Protein AF-0000000068241127 (afdb_homodimer)

Organism: Vibrio cholerae serotype O1 (strain ATCC 39315 / El Tor Inaba N16961) (NCBI:txid243277)

Secondary structure (DSSP, 8-state):
-----TTTSSPP-SEEEEEEEEE-S-HHHHHHHHHTHHHHHHHHHHHSTT---EEEEEE-HHHHTTBSSPPPTT--PPPPB--GGG-B-----SEEEEEEES-HHHHHHHHHHHHGGGGGGEEEEEEEEEE--TTTB-TTSSB--TT---THHHHHHHS--SSTTTT-EEEEEEEEEE-HHHHHTS-HHHHHHHHTB-TTT-PBPTT--TTSHHHHH--EETTEE---EE--EEEE-SSS-EEEEEEEEES-HHHHHHHHHHHTTTTTSPPPGGGGTEEE---EEEEE--HHHHHH--B---/--PPPTTTSSPP-SEEEEEEEEE-S-HHHHHHHHHHHHHHHHHHHHHSTT---EEEEEE-HHHHTTBSSPPPTT--PPPPB--GGG-B-----SEEEEEEES-HHHHHHHHHHHHGGGGGGEEEEEEEEEE--TTTB-TTSSB--TT---THHHHHHHS--SSTTTT-EEEEEEEEEE-HHHHHTS-HHHHHHHHTB-TTT-PBPTT--TTSHHHHH--EETTEE---EE--EEEE-SSS-EEEEEEEEES-HHHHHHHHHHHTTTTTSPPPGGGGTEEE---EEEEE--HHHHHH--B---

Nearest PDB structures (foldseek):
  5de0-assembly2_D  TM=9.971E-01  e=1.016E-63  Vibrio cholerae
  5gt2-assembly2_D  TM=9.492E-01  e=1.494E-40  Escherichia coli K-12
  5vj0-assembly2_C  TM=9.521E-01  e=3.571E-40  [Enterobacter] lignolyticus
  6fkt-assembly1_B  TM=9.448E-01  e=4.874E-40  Klebsiella pneumoniae
  8u4z-assembly1_A  TM=9.336E-01  e=1.499E-34  Klebsiella pneumoniae

Solvent-accessible surface area (backbone atoms only — not comparable to full-atom values): 31032 Å² total; per-residue (Å²): 131,63,49,50,35,61,40,70,68,56,76,72,46,51,19,33,35,42,34,34,28,28,76,75,42,64,64,68,60,45,50,53,41,60,60,44,40,63,60,52,42,52,53,49,37,73,76,36,77,82,27,66,56,31,43,36,62,25,32,12,44,76,48,38,68,44,32,67,55,80,67,65,89,72,64,45,75,43,66,67,38,56,56,84,77,50,28,29,43,50,52,89,54,26,35,40,40,39,32,30,10,67,40,63,42,57,49,53,50,46,50,44,68,50,38,59,90,40,52,90,28,43,42,79,75,42,78,46,60,25,32,50,29,84,90,45,26,37,90,87,57,34,58,55,70,84,79,44,56,56,76,76,49,28,52,67,37,21,27,23,82,62,74,98,53,28,20,10,26,28,34,43,41,33,37,30,41,48,39,56,75,69,51,66,70,46,52,70,69,56,50,24,44,30,42,19,27,41,50,94,80,54,45,68,45,93,79,50,38,67,43,4,37,42,46,27,47,68,44,63,58,94,84,37,68,62,66,49,37,68,64,53,29,26,35,67,44,81,91,53,68,28,31,39,40,42,33,34,30,12,42,49,49,62,50,56,52,54,30,48,34,30,32,46,12,70,75,78,68,53,43,24,49,50,40,79,34,32,32,41,76,30,21,38,34,31,41,26,50,10,50,64,53,50,69,65,63,47,67,52,88,126,131,62,50,50,35,62,40,69,68,56,78,71,44,52,17,34,34,42,35,33,29,28,76,76,42,64,63,66,62,46,51,54,40,59,60,43,40,64,60,52,42,53,55,48,37,72,76,36,78,82,27,66,54,30,43,34,62,25,31,14,46,77,47,37,68,45,33,67,56,80,68,67,87,73,65,46,74,42,66,68,38,55,54,83,77,50,30,28,43,50,49,90,54,26,35,40,40,38,32,30,11,68,40,64,41,56,49,54,51,48,53,42,68,51,38,59,90,41,52,88,30,43,42,80,76,41,78,46,60,25,32,51,28,86,91,46,27,38,90,87,57,33,60,53,70,84,79,42,58,55,76,75,49,29,52,68,37,19,28,22,83,62,73,96,54,29,21,9,26,28,34,43,41,33,36,30,40,49,38,57,75,68,52,66,69,47,51,70,70,56,49,26,45,30,43,18,26,41,50,92,79,54,46,67,44,92,77,50,39,66,43,4,38,43,46,25,47,68,43,64,59,92,86,38,69,62,64,49,38,67,64,53,30,26,34,68,44,81,92,53,69,27,30,39,41,42,34,36,30,12,43,48,47,61,50,56,52,54,30,49,34,29,31,46,12,71,77,77,68,52,44,25,50,48,39,79,36,33,32,40,76,32,22,39,34,32,42,25,49,12,48,66,53,50,71,65,64,46,66,52,86,125

Foldseek 3Di:
DFAAFQCQQDAFAQKKKKWFKDFADDLVVLLVLVLCLSVVQVVVCVVPPQFSKTKFKWFAPVQCVQWPDDDDPQGDFWDWFADDLATADGDPTTMMMMMGTNDHVVNVVSVCVSCVVVVVRMDTPDMFMFGQDDPCDWPLQAHPCPPADDDPVSCVFFFQCDDPQGNKWKKKKWDKFFQNVVSVVDDQVVNCQLAQAHRPPGHGDPDRDCQHLCNQQQDDDPNHTRHWHWNKGWGDDPVDTTGIITMTIGNHCVSVVRSVCSQRCVVPNRHRSSSVGMYTPYITMTMTGGSVVSNVIDGDDD/DFAAFQCQQDAFAQKKKKWFKDFADDLVVLLVLVLCLSVVQVVVCVVPPQFSKTKFKWFAPVQCVQWPDDDDPQGDFWDWFADDLATADGDPTTMMMMMGTNDHVVNVVSVCVSCVVVVVRMDTPDMFMFGQDDPCDWPLQAHPCPPADDDPVSCVFFAQCDDPQGNKWKKKKWDKFFQNVVSVVDDQVVNCQLAQAHRPPGHGDPDRDCLHLCNQQQDDDPNHTRHWHWNKGWGDDPVDTTGIITMTIGNHCVSVVRSVCSQRCVVPNRHRSSSVGMYTPYITMTMTGGSVVSNVIDGDDD

pLDDT: mean 96.72, std 4.75, range [52.72, 98.94]

Radius of gyration: 26.07 Å; Cα contacts (8 Å, |Δi|>4): 1334; chains: 2; bounding box: 60×73×55 Å

Structure (mmCIF, N/CA/C/O backbone):
data_AF-0000000068241127-model_v1
#
loop_
_entity.id
_entity.type
_entity.pdbx_description
1 polymer 'TyrA protein'
#
loop_
_atom_site.group_PDB
_atom_site.id
_atom_site.type_symbol
_atom_site.label_atom_id
_atom_site.label_alt_id
_atom_site.label_comp_id
_atom_site.label_asym_id
_atom_site.label_entity_id
_atom_site.label_seq_id
_atom_site.pdbx_PDB_ins_code
_atom_site.Cartn_x
_atom_site.Cartn_y
_atom_site.Cartn_z
_atom_site.occupancy
_atom_site.B_iso_or_equiv
_atom_site.auth_seq_id
_atom_site.auth_comp_id
_atom_site.auth_asym_id
_atom_site.auth_atom_id
_atom_site.pdbx_PDB_model_num
ATOM 1 N N . MET A 1 1 ? 8.336 37.062 -3.053 1 52.78 1 MET A N 1
ATOM 2 C CA . MET A 1 1 ? 7.273 36.281 -2.43 1 52.78 1 MET A CA 1
ATOM 3 C C . MET A 1 1 ? 7.773 34.906 -2.043 1 52.78 1 MET A C 1
ATOM 5 O O . MET A 1 1 ? 8.469 34.25 -2.824 1 52.78 1 MET A O 1
ATOM 9 N N . PHE A 1 2 ? 7.84 34.5 -0.696 1 72 2 PHE A N 1
ATOM 10 C CA . PHE A 1 2 ? 8.422 33.281 -0.17 1 72 2 PHE A CA 1
ATOM 11 C C . PHE A 1 2 ? 7.695 32.062 -0.729 1 72 2 PHE A C 1
ATOM 13 O O . PHE A 1 2 ? 6.465 32 -0.722 1 72 2 PHE A O 1
ATOM 20 N N . LYS A 1 3 ? 8.461 31.281 -1.439 1 89.06 3 LYS A N 1
ATOM 21 C CA . LYS A 1 3 ? 7.902 30.109 -2.115 1 89.06 3 LYS A CA 1
ATOM 22 C C . LYS A 1 3 ? 7.668 28.969 -1.131 1 89.06 3 LYS A C 1
ATOM 24 O O . LYS A 1 3 ? 8.586 28.562 -0.422 1 89.06 3 LYS A O 1
ATOM 29 N N . SER A 1 4 ? 6.465 28.641 -0.973 1 97.38 4 SER A N 1
ATOM 30 C CA . SER A 1 4 ? 6.113 27.5 -0.143 1 97.38 4 SER A CA 1
ATOM 31 C C . SER A 1 4 ? 6.699 26.203 -0.705 1 97.38 4 SER A C 1
ATOM 33 O O . SER A 1 4 ? 7.109 26.156 -1.866 1 97.38 4 SER A O 1
ATOM 35 N N . GLN A 1 5 ? 6.859 25.234 0.159 1 98.44 5 GLN A N 1
ATOM 36 C CA . GLN A 1 5 ? 7.266 23.906 -0.309 1 98.44 5 GLN A CA 1
ATOM 37 C C . GLN A 1 5 ? 6.23 23.312 -1.259 1 98.44 5 GLN A C 1
ATOM 39 O O . GLN A 1 5 ? 5.043 23.625 -1.161 1 98.44 5 GLN A O 1
ATOM 44 N N . THR A 1 6 ? 6.641 22.422 -2.084 1 98.31 6 THR A N 1
ATOM 45 C CA . THR A 1 6 ? 5.918 22.078 -3.303 1 98.31 6 THR A CA 1
ATOM 46 C C . THR A 1 6 ? 4.695 21.219 -2.986 1 98.31 6 THR A C 1
ATOM 48 O O . THR A 1 6 ? 3.785 21.094 -3.809 1 98.31 6 THR A O 1
ATOM 51 N N . ALA A 1 7 ? 4.602 20.625 -1.858 1 98.56 7 ALA A N 1
ATOM 52 C CA . ALA A 1 7 ? 3.498 19.719 -1.563 1 98.56 7 ALA A CA 1
ATOM 53 C C . ALA A 1 7 ? 2.309 20.469 -0.974 1 98.56 7 ALA A C 1
ATOM 55 O O . ALA A 1 7 ? 1.213 19.906 -0.857 1 98.56 7 ALA A O 1
ATOM 56 N N . ILE A 1 8 ? 2.451 21.703 -0.648 1 98.38 8 ILE A N 1
ATOM 57 C CA . ILE A 1 8 ? 1.49 22.406 0.204 1 98.38 8 ILE A CA 1
ATOM 58 C C . ILE A 1 8 ? 0.326 22.906 -0.641 1 98.38 8 ILE A C 1
ATOM 60 O O . ILE A 1 8 ? -0.838 22.656 -0.326 1 98.38 8 ILE A O 1
ATOM 64 N N . LEU A 1 9 ? 0.534 23.484 -1.745 1 97.31 9 LEU A N 1
ATOM 65 C CA . LEU A 1 9 ? -0.509 24.266 -2.406 1 97.31 9 LEU A CA 1
ATOM 66 C C . LEU A 1 9 ? -1.212 23.438 -3.475 1 97.31 9 LEU A C 1
ATOM 68 O O . LEU A 1 9 ? -2.432 23.516 -3.631 1 97.31 9 LEU A O 1
ATOM 72 N N . PRO A 1 10 ? -0.478 22.594 -4.199 1 95.5 10 PRO A N 1
ATOM 73 C CA . PRO A 1 10 ? -1.184 21.875 -5.254 1 95.5 10 PRO A CA 1
ATOM 74 C C . PRO A 1 10 ? -2.285 20.969 -4.711 1 95.5 10 PRO A C 1
ATOM 76 O O . PRO A 1 10 ? -2.227 20.547 -3.553 1 95.5 10 PRO A O 1
ATOM 79 N N . GLU A 1 11 ? -3.209 20.734 -5.602 1 92.88 11 GLU A N 1
ATOM 80 C CA . GLU A 1 11 ? -4.191 19.719 -5.258 1 92.88 11 GLU A CA 1
ATOM 81 C C . GLU A 1 11 ? -3.525 18.359 -5.055 1 92.88 11 GLU A C 1
ATOM 83 O O . GLU A 1 11 ? -2.535 18.047 -5.719 1 92.88 11 GLU A O 1
ATOM 88 N N . ALA A 1 12 ? -4.109 17.641 -4.152 1 89.12 12 ALA A N 1
ATOM 89 C CA . ALA A 1 12 ? -3.539 16.328 -3.834 1 89.12 12 ALA A CA 1
ATOM 90 C C . ALA A 1 12 ? -3.557 15.414 -5.055 1 89.12 12 ALA A C 1
ATOM 92 O O . ALA A 1 12 ? -4.543 15.367 -5.793 1 89.12 12 ALA A O 1
ATOM 93 N N . GLY A 1 13 ? -2.449 14.75 -5.305 1 91.69 13 GLY A N 1
ATOM 94 C CA . GLY A 1 13 ? -2.436 13.68 -6.281 1 91.69 13 GLY A CA 1
ATOM 95 C C . GLY A 1 13 ? -3.156 12.43 -5.809 1 91.69 13 GLY A C 1
ATOM 96 O O . GLY A 1 13 ? -3.582 12.352 -4.652 1 91.69 13 GLY A O 1
ATOM 97 N N . PRO A 1 14 ? -3.262 11.461 -6.684 1 97.56 14 PRO A N 1
ATOM 98 C CA . PRO A 1 14 ? -3.967 10.227 -6.316 1 97.56 14 PRO A CA 1
ATOM 99 C C . PRO A 1 14 ? -3.184 9.367 -5.324 1 97.56 14 PRO A C 1
ATOM 101 O O . PRO A 1 14 ? -3.736 8.438 -4.734 1 97.56 14 PRO A O 1
ATOM 104 N N . PHE A 1 15 ? -1.901 9.695 -5.203 1 98.69 15 PHE A N 1
ATOM 105 C CA . PHE A 1 15 ? -1.073 8.945 -4.273 1 98.69 15 PHE A CA 1
ATOM 106 C C . PHE A 1 15 ? -0.273 9.883 -3.375 1 98.69 15 PHE A C 1
ATOM 108 O O . PHE A 1 15 ? 0.166 10.945 -3.816 1 98.69 15 PHE A O 1
ATOM 115 N N . ALA A 1 16 ? -0.082 9.438 -2.148 1 98.81 16 ALA A N 1
ATOM 116 C CA . ALA A 1 16 ? 0.734 10.211 -1.21 1 98.81 16 ALA A CA 1
ATOM 117 C C . ALA A 1 16 ? 1.488 9.289 -0.257 1 98.81 16 ALA A C 1
ATOM 119 O O . ALA A 1 16 ? 1.113 8.125 -0.081 1 98.81 16 ALA A O 1
ATOM 120 N N . LEU A 1 17 ? 2.545 9.742 0.234 1 98.88 17 LEU A N 1
ATOM 121 C CA . LEU A 1 17 ? 3.307 9.117 1.309 1 98.88 17 LEU A CA 1
ATOM 122 C C . LEU A 1 17 ? 3.547 10.102 2.449 1 98.88 17 LEU A C 1
ATOM 124 O O . LEU A 1 17 ? 4.012 11.219 2.223 1 98.88 17 LEU A O 1
ATOM 128 N N . TYR A 1 18 ? 3.137 9.727 3.623 1 98.88 18 TYR A N 1
ATOM 129 C CA . TYR A 1 18 ? 3.361 10.453 4.863 1 98.88 18 TYR A CA 1
ATOM 130 C C . TYR A 1 18 ? 4.336 9.711 5.77 1 98.88 18 TYR A C 1
ATOM 132 O O . TYR A 1 18 ? 4.059 8.586 6.195 1 98.88 18 TYR A O 1
ATOM 140 N N . THR A 1 19 ? 5.441 10.336 6.082 1 98.88 19 THR A N 1
ATOM 141 C CA . THR A 1 19 ? 6.461 9.672 6.883 1 98.88 19 THR A CA 1
ATOM 142 C C . THR A 1 19 ? 6.789 10.492 8.133 1 98.88 19 THR A C 1
ATOM 144 O O . THR A 1 19 ? 7.098 11.68 8.039 1 98.88 19 THR A O 1
ATOM 147 N N . LEU A 1 20 ? 6.621 9.875 9.273 1 98.94 20 LEU A N 1
ATOM 148 C CA . LEU A 1 20 ? 7.008 10.461 10.555 1 98.94 20 LEU A CA 1
ATOM 149 C C . LEU A 1 20 ? 8.344 9.891 11.023 1 98.94 20 LEU A C 1
ATOM 151 O O . LEU A 1 20 ? 8.477 8.672 11.18 1 98.94 20 LEU A O 1
ATOM 155 N N . LEU A 1 21 ? 9.312 10.789 11.305 1 98.81 21 LEU A N 1
ATOM 156 C CA . LEU A 1 21 ? 10.656 10.367 11.688 1 98.81 21 LEU A CA 1
ATOM 157 C C . LEU A 1 21 ? 11.008 10.875 13.078 1 98.81 21 LEU A C 1
ATOM 159 O O . LEU A 1 21 ? 10.68 12.008 13.438 1 98.81 21 LEU A O 1
ATOM 163 N N . LYS A 1 22 ? 11.633 10.062 13.844 1 98.81 22 LYS A N 1
ATOM 164 C CA . LYS A 1 22 ? 12.352 10.461 15.047 1 98.81 22 LYS A CA 1
ATOM 165 C C . LYS A 1 22 ? 13.859 10.43 14.828 1 98.81 22 LYS A C 1
ATOM 167 O O . LYS A 1 22 ? 14.406 9.422 14.383 1 98.81 22 LYS A O 1
ATOM 172 N N . VAL A 1 23 ? 14.539 11.5 15.062 1 98.69 23 VAL A N 1
ATOM 173 C CA . VAL A 1 23 ? 15.984 11.578 14.906 1 98.69 23 VAL A CA 1
ATOM 174 C C . VAL A 1 23 ? 16.672 11.062 16.172 1 98.69 23 VAL A C 1
ATOM 176 O O . VAL A 1 23 ? 16.453 11.602 17.266 1 98.69 23 VAL A O 1
ATOM 179 N N . ARG A 1 24 ? 17.516 10.102 16.016 1 98.31 24 ARG A N 1
ATOM 180 C CA . ARG A 1 24 ? 18.125 9.469 17.188 1 98.31 24 ARG A CA 1
ATOM 181 C C . ARG A 1 24 ? 19.547 9.953 17.406 1 98.31 24 ARG A C 1
ATOM 183 O O . ARG A 1 24 ? 20.031 10 18.531 1 98.31 24 ARG A O 1
ATOM 190 N N . GLN A 1 25 ? 20.156 10.234 16.359 1 97.88 25 GLN A N 1
ATOM 191 C CA . GLN A 1 25 ? 21.531 10.695 16.422 1 97.88 25 GLN A CA 1
ATOM 192 C C . GLN A 1 25 ? 21.922 11.438 15.148 1 97.88 25 GLN A C 1
ATOM 194 O O . GLN A 1 25 ? 21.172 11.445 14.172 1 97.88 25 GLN A O 1
ATOM 199 N N . ASN A 1 26 ? 23.078 12.164 15.234 1 97.62 26 ASN A N 1
ATOM 200 C CA . ASN A 1 26 ? 23.656 12.852 14.086 1 97.62 26 ASN A CA 1
ATOM 201 C C . ASN A 1 26 ? 22.656 13.805 13.438 1 97.62 26 ASN A C 1
ATOM 203 O O . ASN A 1 26 ? 22.406 13.727 12.234 1 97.62 26 ASN A O 1
ATOM 207 N N . HIS A 1 27 ? 22.141 14.719 14.227 1 97.75 27 HIS A N 1
ATOM 208 C CA . HIS A 1 27 ? 21.094 15.656 13.812 1 97.75 27 HIS A CA 1
ATOM 209 C C . HIS A 1 27 ? 21.531 16.453 12.586 1 97.75 27 HIS A C 1
ATOM 211 O O . HIS A 1 27 ? 20.719 16.719 11.695 1 97.75 27 HIS A O 1
ATOM 217 N N . ALA A 1 28 ? 22.781 16.781 12.523 1 97.19 28 ALA A N 1
ATOM 218 C CA . ALA A 1 28 ? 23.281 17.578 11.406 1 97.19 28 ALA A CA 1
ATOM 219 C C . ALA A 1 28 ? 23.203 16.797 10.102 1 97.19 28 ALA A C 1
ATOM 221 O O . ALA A 1 28 ? 22.828 17.328 9.062 1 97.19 28 ALA A O 1
ATOM 222 N N . HIS A 1 29 ? 23.609 15.539 10.195 1 97.88 29 HIS A N 1
ATOM 223 C CA . HIS A 1 29 ? 23.578 14.672 9.023 1 97.88 29 HIS A CA 1
ATOM 224 C C . HIS A 1 29 ? 22.141 14.461 8.539 1 97.88 29 HIS A C 1
ATOM 226 O O . HIS A 1 29 ? 21.891 14.5 7.336 1 97.88 29 HIS A O 1
ATOM 232 N N . VAL A 1 30 ? 21.266 14.289 9.453 1 98.56 30 VAL A N 1
ATOM 233 C CA . VAL A 1 30 ? 19.859 14.109 9.133 1 98.56 30 VAL A CA 1
ATOM 234 C C . VAL A 1 30 ? 19.312 15.367 8.469 1 98.56 30 VAL A C 1
ATOM 236 O O . VAL A 1 30 ? 18.641 15.297 7.438 1 98.56 30 VAL A O 1
ATOM 239 N N . LEU A 1 31 ? 19.594 16.516 9.031 1 98.5 31 LEU A N 1
ATOM 240 C CA . LEU A 1 31 ? 19.109 17.781 8.469 1 98.5 31 LEU A CA 1
ATOM 241 C C . LEU A 1 31 ? 19.609 17.969 7.047 1 98.5 31 LEU A C 1
ATOM 243 O O . LEU A 1 31 ? 18.875 18.438 6.18 1 98.5 31 LEU A O 1
ATOM 247 N N . GLN A 1 32 ? 20.875 17.641 6.809 1 98.25 32 GLN A N 1
ATOM 248 C CA . GLN A 1 32 ? 21.438 17.766 5.469 1 98.25 32 GLN A CA 1
ATOM 249 C C . GLN A 1 32 ? 20.672 16.891 4.473 1 98.25 32 GLN A C 1
ATOM 251 O O . GLN A 1 32 ? 20.375 17.328 3.354 1 98.25 32 GLN A O 1
ATOM 256 N N . ALA A 1 33 ? 20.359 15.695 4.84 1 98.69 33 ALA A N 1
ATOM 257 C CA . ALA A 1 33 ? 19.594 14.789 3.977 1 98.69 33 ALA A CA 1
ATOM 258 C C . ALA A 1 33 ? 18.203 15.344 3.701 1 98.69 33 ALA A C 1
ATOM 260 O O . ALA A 1 33 ? 17.703 15.258 2.576 1 98.69 33 ALA A O 1
ATOM 261 N N . LEU A 1 34 ? 17.578 15.867 4.711 1 98.75 34 LEU A N 1
ATOM 262 C CA . LEU A 1 34 ? 16.234 16.422 4.57 1 98.75 34 LEU A CA 1
ATOM 263 C C . LEU A 1 34 ? 16.234 17.625 3.639 1 98.75 34 LEU A C 1
ATOM 265 O O . LEU A 1 34 ? 15.336 17.781 2.811 1 98.75 34 LEU A O 1
ATOM 269 N N . LYS A 1 35 ? 17.25 18.469 3.752 1 98.62 35 LYS A N 1
ATOM 270 C CA . LYS A 1 35 ? 17.391 19.641 2.908 1 98.62 35 LYS A CA 1
ATOM 271 C C . LYS A 1 35 ? 17.609 19.266 1.451 1 98.62 35 LYS A C 1
ATOM 273 O O . LYS A 1 35 ? 17.359 20.047 0.544 1 98.62 35 LYS A O 1
ATOM 278 N N . ALA A 1 36 ? 18.062 18.062 1.221 1 98.69 36 ALA A N 1
ATOM 279 C CA . ALA A 1 36 ? 18.391 17.609 -0.128 1 98.69 36 ALA A CA 1
ATOM 280 C C . ALA A 1 36 ? 17.172 17.047 -0.836 1 98.69 36 ALA A C 1
ATOM 282 O O . ALA A 1 36 ? 17.188 16.844 -2.053 1 98.69 36 ALA A O 1
ATOM 283 N N . LEU A 1 37 ? 16.078 16.828 -0.12 1 98.75 37 LEU A N 1
ATOM 284 C CA . LEU A 1 37 ? 14.922 16.125 -0.659 1 98.75 37 LEU A CA 1
ATOM 285 C C . LEU A 1 37 ? 14.289 16.938 -1.791 1 98.75 37 LEU A C 1
ATOM 287 O O . LEU A 1 37 ? 13.906 16.375 -2.82 1 98.75 37 LEU A O 1
ATOM 291 N N . PRO A 1 38 ? 14.141 18.281 -1.657 1 98.69 38 PRO A N 1
ATOM 292 C CA . PRO A 1 38 ? 13.531 19.031 -2.758 1 98.69 38 PRO A CA 1
ATOM 293 C C . PRO A 1 38 ? 14.305 18.891 -4.066 1 98.69 38 PRO A C 1
ATOM 295 O O . PRO A 1 38 ? 13.695 18.734 -5.133 1 98.69 38 PRO A O 1
ATOM 298 N N . ALA A 1 39 ? 15.562 18.953 -3.99 1 98.56 39 ALA A N 1
ATOM 299 C CA . ALA A 1 39 ? 16.375 18.781 -5.191 1 98.56 39 ALA A CA 1
ATOM 300 C C . ALA A 1 39 ? 16.203 17.391 -5.773 1 98.56 39 ALA A C 1
ATOM 302 O O . ALA A 1 39 ? 16.172 17.219 -6.996 1 98.56 39 ALA A O 1
ATOM 303 N N . LEU A 1 40 ? 16.188 16.375 -4.906 1 98.62 40 LEU A N 1
ATOM 304 C CA . LEU A 1 40 ? 15.945 15 -5.355 1 98.62 40 LEU A CA 1
ATOM 305 C C . LEU A 1 40 ? 14.617 14.898 -6.098 1 98.62 40 LEU A C 1
ATOM 307 O O . LEU A 1 40 ? 14.547 14.273 -7.16 1 98.62 40 LEU A O 1
ATOM 311 N N . VAL A 1 41 ? 13.57 15.469 -5.586 1 98.75 41 VAL A N 1
ATOM 312 C CA . VAL A 1 41 ? 12.242 15.445 -6.176 1 98.75 41 VAL A CA 1
ATOM 313 C C . VAL A 1 41 ? 12.266 16.125 -7.543 1 98.75 41 VAL A C 1
ATOM 315 O O . VAL A 1 41 ? 11.68 15.625 -8.508 1 98.75 41 VAL A O 1
ATOM 318 N N . GLU A 1 42 ? 12.945 17.234 -7.605 1 98.31 42 GLU A N 1
ATOM 319 C CA . GLU A 1 42 ? 13.094 17.922 -8.883 1 98.31 42 GLU A CA 1
ATOM 320 C C . GLU A 1 42 ? 13.773 17.031 -9.914 1 98.31 42 GLU A C 1
ATOM 322 O O . GLU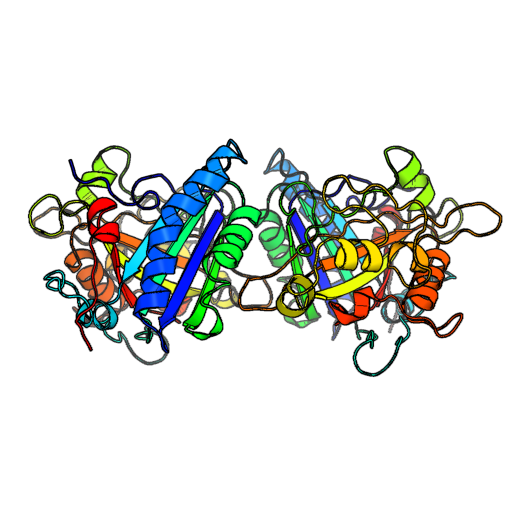 A 1 42 ? 13.344 16.969 -11.07 1 98.31 42 GLU A O 1
ATOM 327 N N . GLU A 1 43 ? 14.805 16.391 -9.508 1 98.5 43 GLU A N 1
ATOM 328 C CA . GLU A 1 43 ? 15.523 15.484 -10.391 1 98.5 43 GLU A CA 1
ATOM 329 C C . GLU A 1 43 ? 14.617 14.359 -10.883 1 98.5 43 GLU A C 1
ATOM 331 O O . GLU A 1 43 ? 14.609 14.031 -12.07 1 98.5 43 GLU A O 1
ATOM 336 N N . ILE A 1 44 ? 13.859 13.789 -10.008 1 98.5 44 ILE A N 1
ATOM 337 C CA . ILE A 1 44 ? 12.953 12.703 -10.352 1 98.5 44 ILE A CA 1
ATOM 338 C C . ILE A 1 44 ? 11.906 13.195 -11.344 1 98.5 44 ILE A C 1
ATOM 340 O O . ILE A 1 44 ? 11.617 12.531 -12.336 1 98.5 44 ILE A O 1
ATOM 344 N N . ASN A 1 45 ? 11.359 14.352 -11.086 1 98.5 45 ASN A N 1
ATOM 345 C CA . ASN A 1 45 ? 10.352 14.914 -11.984 1 98.5 45 ASN A CA 1
ATOM 346 C C . ASN A 1 45 ? 10.922 15.156 -13.375 1 98.5 45 ASN A C 1
ATOM 348 O O . ASN A 1 45 ? 10.211 15.039 -14.375 1 98.5 45 ASN A O 1
ATOM 352 N N . GLN A 1 46 ? 12.18 15.523 -13.461 1 98.25 46 GLN A N 1
ATOM 353 C CA . GLN A 1 46 ? 12.836 15.727 -14.742 1 98.25 46 GLN A CA 1
ATOM 354 C C . GLN A 1 46 ? 12.945 14.414 -15.523 1 98.25 46 GLN A C 1
ATOM 356 O O . GLN A 1 46 ? 12.82 14.406 -16.75 1 98.25 46 GLN A O 1
ATOM 361 N N . ASN A 1 47 ? 13.102 13.312 -14.852 1 97.06 47 ASN A N 1
ATOM 362 C CA . ASN A 1 47 ? 13.312 12.008 -15.477 1 97.06 47 ASN A CA 1
ATOM 363 C C . ASN A 1 47 ? 12 11.25 -15.641 1 97.06 47 ASN A C 1
ATOM 365 O O . ASN A 1 47 ? 11.945 10.25 -16.359 1 97.06 47 ASN A O 1
ATOM 369 N N . GLN A 1 48 ? 10.977 11.68 -14.977 1 97.31 48 GLN A N 1
ATOM 370 C CA . GLN A 1 48 ? 9.664 11.039 -15 1 97.31 48 GLN A CA 1
ATOM 371 C C . GLN A 1 48 ? 8.562 12.062 -15.273 1 97.31 48 GLN A C 1
ATOM 373 O O . GLN A 1 48 ? 7.727 12.328 -14.406 1 97.31 48 GLN A O 1
ATOM 378 N N . PRO A 1 49 ? 8.516 12.469 -16.5 1 94.62 49 PRO A N 1
ATOM 379 C CA . PRO A 1 49 ? 7.504 13.484 -16.812 1 94.62 49 PRO A CA 1
ATOM 380 C C . PRO A 1 49 ? 6.082 13.023 -16.5 1 94.62 49 PRO A C 1
ATOM 382 O O . PRO A 1 49 ? 5.738 11.867 -16.766 1 94.62 49 PRO A O 1
ATOM 385 N N . GLY A 1 50 ? 5.309 13.953 -15.883 1 96 50 GLY A N 1
ATOM 386 C CA . GLY A 1 50 ? 3.92 13.656 -15.562 1 96 50 GLY A CA 1
ATOM 387 C C . GLY A 1 50 ? 3.732 13.102 -14.172 1 96 50 GLY A C 1
ATOM 388 O O . GLY A 1 50 ? 2.604 12.969 -13.688 1 96 50 GLY A O 1
ATOM 389 N N . ALA A 1 51 ? 4.832 12.812 -13.5 1 96.88 51 ALA A N 1
ATOM 390 C CA . ALA A 1 51 ? 4.734 12.25 -12.156 1 96.88 51 ALA A CA 1
ATOM 391 C C . ALA A 1 51 ? 4.211 13.281 -11.164 1 96.88 51 ALA A C 1
ATOM 393 O O . ALA A 1 51 ? 3.572 12.922 -10.172 1 96.88 51 ALA A O 1
ATOM 394 N N . GLU A 1 52 ? 4.555 14.562 -11.43 1 98.31 52 GLU A N 1
ATOM 395 C CA . GLU A 1 52 ? 4.105 15.656 -10.578 1 98.31 52 GLU A CA 1
ATOM 396 C C . GLU A 1 52 ? 4.414 15.367 -9.109 1 98.31 52 GLU A C 1
ATOM 398 O O . GLU A 1 52 ? 3.545 15.523 -8.25 1 98.31 52 GLU A O 1
ATOM 403 N N . LEU A 1 53 ? 5.566 14.852 -8.875 1 98.69 53 LEU A N 1
ATOM 404 C CA . LEU A 1 53 ? 6.008 14.547 -7.52 1 98.69 53 LEU A CA 1
ATOM 405 C C . LEU A 1 53 ? 6.27 15.836 -6.738 1 98.69 53 LEU A C 1
ATOM 407 O O . LEU A 1 53 ? 6.883 16.766 -7.262 1 98.69 53 LEU A O 1
ATOM 411 N N . THR A 1 54 ? 5.754 15.914 -5.523 1 98.81 54 THR A N 1
ATOM 412 C CA . THR A 1 54 ? 5.934 17.062 -4.633 1 98.81 54 THR A CA 1
ATOM 413 C C . THR A 1 54 ? 6.434 16.594 -3.266 1 98.81 54 THR A C 1
ATOM 415 O O . THR A 1 54 ? 6.391 15.406 -2.949 1 98.81 54 THR A O 1
ATOM 418 N N . VAL A 1 55 ? 6.961 17.594 -2.463 1 98.81 55 VAL A N 1
ATOM 419 C CA . VAL A 1 55 ? 7.469 17.219 -1.146 1 98.81 55 VAL A CA 1
ATOM 420 C C . VAL A 1 55 ? 7.34 18.406 -0.193 1 98.81 55 VAL A C 1
ATOM 422 O O . VAL A 1 55 ? 7.441 19.562 -0.612 1 98.81 55 VAL A O 1
ATOM 425 N N . SER A 1 56 ? 7.062 18.141 0.989 1 98.88 56 SER A N 1
ATOM 426 C CA . SER A 1 56 ? 7.156 19.062 2.119 1 98.88 56 SER A CA 1
ATOM 427 C C . SER A 1 56 ? 7.82 18.391 3.318 1 98.88 56 SER A C 1
ATOM 429 O O . SER A 1 56 ? 7.535 17.234 3.627 1 98.88 56 SER A O 1
ATOM 431 N N . VAL A 1 57 ? 8.773 19.062 3.877 1 98.94 57 VAL A N 1
ATOM 432 C CA . VAL A 1 57 ? 9.438 18.656 5.109 1 98.94 57 VAL A CA 1
ATOM 433 C C . VAL A 1 57 ? 9.055 19.609 6.242 1 98.94 57 VAL A C 1
ATOM 435 O O . VAL A 1 57 ? 9.188 20.828 6.105 1 98.94 57 VAL A O 1
ATOM 438 N N . ALA A 1 58 ? 8.594 19.047 7.324 1 98.94 58 ALA A N 1
ATOM 439 C CA . ALA A 1 58 ? 8.141 19.859 8.453 1 98.94 58 ALA A CA 1
ATOM 440 C C . ALA A 1 58 ? 8.734 19.344 9.766 1 98.94 58 ALA A C 1
ATOM 442 O O . ALA A 1 58 ? 9.109 18.172 9.867 1 98.94 58 ALA A O 1
ATOM 443 N N . PHE A 1 59 ? 8.789 20.234 10.727 1 98.94 59 PHE A N 1
ATOM 444 C CA . PHE A 1 59 ? 9.492 19.906 11.969 1 98.94 59 PHE A CA 1
ATOM 445 C C . PHE A 1 59 ? 8.586 20.141 13.172 1 98.94 59 PHE A C 1
ATOM 447 O O . PHE A 1 59 ? 7.84 21.125 13.211 1 98.94 59 PHE A O 1
ATOM 454 N N . SER A 1 60 ? 8.711 19.234 14.141 1 98.81 60 SER A N 1
ATOM 455 C CA . SER A 1 60 ? 7.996 19.391 15.398 1 98.81 60 SER A CA 1
ATOM 456 C C . SER A 1 60 ? 8.617 20.5 16.25 1 98.81 60 SER A C 1
ATOM 458 O O . SER A 1 60 ? 9.719 20.969 15.953 1 98.81 60 SER A O 1
ATOM 460 N N . LYS A 1 61 ? 7.875 20.859 17.281 1 98.38 61 LYS A N 1
ATOM 461 C CA . LYS A 1 61 ? 8.43 21.828 18.219 1 98.38 61 LYS A CA 1
ATOM 462 C C . LYS A 1 61 ? 9.711 21.312 18.859 1 98.38 61 LYS A C 1
ATOM 464 O O . LYS A 1 61 ? 10.688 22.062 19 1 98.38 61 LYS A O 1
ATOM 469 N N . GLY A 1 62 ? 9.664 20.094 19.281 1 96.75 62 GLY A N 1
ATOM 470 C CA . GLY A 1 62 ? 10.844 19.484 19.875 1 96.75 62 GLY A CA 1
ATOM 471 C C . GLY A 1 62 ? 12.078 19.594 19 1 96.75 62 GLY A C 1
ATOM 472 O O . GLY A 1 62 ? 13.148 19.984 19.484 1 96.75 62 GLY A O 1
ATOM 473 N N . PHE A 1 63 ? 11.969 19.266 17.766 1 97.44 63 PHE A N 1
ATOM 474 C CA . PHE A 1 63 ? 13.117 19.312 16.875 1 97.44 63 PHE A CA 1
ATOM 475 C C . PHE A 1 63 ? 13.492 20.766 16.562 1 97.44 63 PHE A C 1
ATOM 477 O O . PHE A 1 63 ? 14.672 21.094 16.422 1 97.44 63 PHE A O 1
ATOM 484 N N . TRP A 1 64 ? 12.516 21.609 16.391 1 97.5 64 TRP A N 1
ATOM 485 C CA . TRP A 1 64 ? 12.758 23.016 16.094 1 97.5 64 TRP A CA 1
ATOM 486 C C . TRP A 1 64 ? 13.664 23.641 17.141 1 97.5 64 TRP A C 1
ATOM 488 O O . TRP A 1 64 ? 14.43 24.562 16.844 1 97.5 64 TRP A O 1
ATOM 498 N N . SER A 1 65 ? 13.602 23.188 18.359 1 95.38 65 SER A N 1
ATOM 499 C CA . SER A 1 65 ? 14.383 23.75 19.469 1 95.38 65 SER A CA 1
ATOM 500 C C . SER A 1 65 ? 15.875 23.578 19.234 1 95.38 65 SER A C 1
ATOM 502 O O . SER A 1 65 ? 16.688 24.25 19.875 1 95.38 65 SER A O 1
ATOM 504 N N . HIS A 1 66 ? 16.219 22.688 18.344 1 96.25 66 HIS A N 1
ATOM 505 C CA . HIS A 1 66 ? 17.625 22.484 18.016 1 96.25 66 HIS A CA 1
ATOM 506 C C . HIS A 1 66 ? 18.125 23.516 17.031 1 96.25 66 HIS A C 1
ATOM 508 O O . HIS A 1 66 ? 19.344 23.672 16.828 1 96.25 66 HIS A O 1
ATOM 514 N N . PHE A 1 67 ? 17.203 24.219 16.406 1 97.31 67 PHE A N 1
ATOM 515 C CA . PHE A 1 67 ? 17.609 25.188 15.398 1 97.31 67 PHE A CA 1
ATOM 516 C C . PHE A 1 67 ? 18.062 26.484 16.062 1 97.31 67 PHE A C 1
ATOM 518 O O . PHE A 1 67 ? 17.578 26.844 17.141 1 97.31 67 PHE A O 1
ATOM 525 N N . GLU A 1 68 ? 18.906 27.25 15.406 1 96.31 68 GLU A N 1
ATOM 526 C CA . GLU A 1 68 ? 19.297 28.594 15.828 1 96.31 68 GLU A CA 1
ATOM 527 C C . GLU A 1 68 ? 18.141 29.562 15.695 1 96.31 68 GLU A C 1
ATOM 529 O O . GLU A 1 68 ? 18.031 30.516 16.469 1 96.31 68 GLU A O 1
ATOM 534 N N . MET A 1 69 ? 17.359 29.266 14.789 1 94.56 69 MET A N 1
ATOM 535 C CA . MET A 1 69 ? 16.203 30.125 14.531 1 94.56 69 MET A CA 1
ATOM 536 C C . MET A 1 69 ? 15.156 29.953 15.625 1 94.56 69 MET A C 1
ATOM 538 O O . MET A 1 69 ? 14.93 28.844 16.109 1 94.56 69 MET A O 1
ATOM 542 N N . ALA A 1 70 ? 14.531 31.031 15.914 1 94.94 70 ALA A N 1
ATOM 543 C CA . ALA A 1 70 ? 13.453 30.969 16.891 1 94.94 70 ALA A CA 1
ATOM 544 C C . ALA A 1 70 ? 12.312 30.094 16.391 1 94.94 70 ALA A C 1
ATOM 546 O O . ALA A 1 70 ? 12.086 29.984 15.18 1 94.94 70 ALA A O 1
ATOM 547 N N . SER A 1 71 ? 11.609 29.5 17.281 1 96.12 71 SER A N 1
ATOM 548 C CA . SER A 1 71 ? 10.477 28.656 16.938 1 96.12 71 SER A CA 1
ATOM 549 C C . SER A 1 71 ? 9.297 29.484 16.438 1 96.12 71 SER A C 1
ATOM 551 O O . SER A 1 71 ? 9.07 30.594 16.906 1 96.12 71 SER A O 1
ATOM 553 N N . PRO A 1 72 ? 8.547 28.906 15.445 1 97.56 72 PRO A N 1
ATOM 554 C CA . PRO A 1 72 ? 7.297 29.578 15.086 1 97.56 72 PRO A CA 1
ATOM 555 C C . PRO A 1 72 ? 6.395 29.828 16.297 1 97.56 72 PRO A C 1
ATOM 557 O O . PRO A 1 72 ? 6.215 28.938 17.125 1 97.56 72 PRO A O 1
ATOM 560 N N . PRO A 1 73 ? 5.793 30.922 16.406 1 97.25 73 PRO A N 1
ATOM 561 C CA . PRO A 1 73 ? 5.184 31.359 17.656 1 97.25 73 PRO A CA 1
ATOM 562 C C . PRO A 1 73 ? 4.039 30.453 18.109 1 97.25 73 PRO A C 1
ATOM 564 O O . PRO A 1 73 ? 3.838 30.25 19.312 1 97.25 73 PRO A O 1
ATOM 567 N N . GLU A 1 74 ? 3.275 29.891 17.188 1 98.38 74 GLU A N 1
ATOM 568 C CA . GLU A 1 74 ? 2.107 29.109 17.594 1 98.38 74 GLU A CA 1
ATOM 569 C C . GLU A 1 74 ? 2.455 27.625 17.75 1 98.38 74 GLU A C 1
ATOM 571 O O . GLU A 1 74 ? 1.634 26.844 18.234 1 98.38 74 GLU A O 1
ATOM 576 N N . LEU A 1 75 ? 3.645 27.234 17.406 1 98.69 75 LEU A N 1
ATOM 577 C CA . LEU A 1 75 ? 3.98 25.812 17.359 1 98.69 75 LEU A CA 1
ATOM 578 C C . LEU A 1 75 ? 4.082 25.234 18.766 1 98.69 75 LEU A C 1
ATOM 580 O O . LEU A 1 75 ? 4.82 25.766 19.609 1 98.69 75 LEU A O 1
ATOM 584 N N . ILE A 1 76 ? 3.344 24.234 19.047 1 98.38 76 ILE A N 1
ATOM 585 C CA . ILE A 1 76 ? 3.379 23.5 20.312 1 98.38 76 ILE A CA 1
ATOM 586 C C . ILE A 1 76 ? 3.41 22 20.031 1 98.38 76 ILE A C 1
ATOM 588 O O . ILE A 1 76 ? 3.178 21.562 18.906 1 98.38 76 ILE A O 1
ATOM 592 N N . ASP A 1 77 ? 3.723 21.281 21.094 1 97.88 77 ASP A N 1
ATOM 593 C CA . ASP A 1 77 ? 3.527 19.844 21.016 1 97.88 77 ASP A CA 1
ATOM 594 C C . ASP A 1 77 ? 2.043 19.5 20.922 1 97.88 77 ASP A C 1
ATOM 596 O O . ASP A 1 77 ? 1.209 20.125 21.562 1 97.88 77 ASP A O 1
ATOM 600 N N . PHE A 1 78 ? 1.778 18.453 20.141 1 98.44 78 PHE A N 1
ATOM 601 C CA . PHE A 1 78 ? 0.399 17.984 20.062 1 98.44 78 PHE A CA 1
ATOM 602 C C . PHE A 1 78 ? -0.077 17.484 21.422 1 98.44 78 PHE A C 1
ATOM 604 O O . PHE A 1 78 ? 0.549 16.609 22.016 1 98.44 78 PHE A O 1
ATOM 611 N N . PRO A 1 79 ? -1.108 18.078 21.953 1 97.25 79 PRO A N 1
ATOM 612 C CA . PRO A 1 79 ? -1.62 17.562 23.219 1 97.25 79 PRO A CA 1
ATOM 613 C C . PRO A 1 79 ? -2.363 16.234 23.047 1 97.25 79 PRO A C 1
ATOM 615 O O . PRO A 1 79 ? -2.973 15.984 22 1 97.25 79 PRO A O 1
ATOM 618 N N . GLU A 1 80 ? -2.307 15.43 24.031 1 97.56 80 GLU A N 1
ATOM 619 C CA . GLU A 1 80 ? -3.258 14.328 24.047 1 97.56 80 GLU A CA 1
ATOM 620 C C . GLU A 1 80 ? -4.691 14.828 24.188 1 97.56 80 GLU A C 1
ATOM 622 O O . GLU A 1 80 ? -4.953 15.773 24.938 1 97.56 80 GLU A O 1
ATOM 627 N N . LEU A 1 81 ? -5.562 14.195 23.469 1 97.44 81 LEU A N 1
ATOM 628 C CA . LEU A 1 81 ? -6.961 14.602 23.5 1 97.44 81 LEU A CA 1
ATOM 629 C C . LEU A 1 81 ? -7.867 13.406 23.781 1 97.44 81 LEU A C 1
ATOM 631 O O . LEU A 1 81 ? -7.562 12.281 23.391 1 97.44 81 LEU A O 1
ATOM 635 N N . GLY A 1 82 ? -8.914 13.719 24.453 1 95.06 82 GLY A N 1
ATOM 636 C CA . GLY A 1 82 ? -9.898 12.68 24.703 1 95.06 82 GLY A CA 1
ATOM 637 C C . GLY A 1 82 ? -9.438 11.648 25.719 1 95.06 82 GLY A C 1
ATOM 638 O O . GLY A 1 82 ? -8.438 11.859 26.406 1 95.06 82 GLY A O 1
ATOM 639 N N . GLU A 1 83 ? -10.297 10.656 25.891 1 91.25 83 GLU A N 1
ATOM 640 C CA . GLU A 1 83 ? -10.023 9.57 26.828 1 91.25 83 GLU A CA 1
ATOM 641 C C . GLU A 1 83 ? -10.664 8.266 26.359 1 91.25 83 GLU A C 1
ATOM 643 O O . GLU A 1 83 ? -11.539 8.273 25.484 1 91.25 83 GLU A O 1
ATOM 648 N N . GLY A 1 84 ? -10.055 7.215 26.859 1 90.75 84 GLY A N 1
ATOM 649 C CA . GLY A 1 84 ? -10.633 5.918 26.547 1 90.75 84 GLY A CA 1
ATOM 650 C C . GLY A 1 84 ? -10.578 5.582 25.078 1 90.75 84 GLY A C 1
ATOM 651 O O . GLY A 1 84 ? -9.516 5.668 24.453 1 90.75 84 GLY A O 1
ATOM 652 N N . GLU A 1 85 ? -11.805 5.297 24.484 1 88.25 85 GLU A N 1
ATOM 653 C CA . GLU A 1 85 ? -11.906 4.852 23.109 1 88.25 85 GLU A CA 1
ATOM 654 C C . GLU A 1 85 ? -11.789 6.023 22.141 1 88.25 85 GLU A C 1
ATOM 656 O O . GLU A 1 85 ? -11.586 5.828 20.938 1 88.25 85 GLU A O 1
ATOM 661 N N . THR A 1 86 ? -11.859 7.223 22.609 1 93.19 86 THR A N 1
ATOM 662 C CA . THR A 1 86 ? -11.773 8.406 21.766 1 93.19 86 THR A CA 1
ATOM 663 C C . THR A 1 86 ? -10.461 9.141 21.984 1 93.19 86 THR A C 1
ATOM 665 O O . THR A 1 86 ? -10.352 10.336 21.688 1 93.19 86 THR A O 1
ATOM 668 N N . HIS A 1 87 ? -9.539 8.477 22.438 1 96.25 87 HIS A N 1
ATOM 669 C CA . HIS A 1 87 ? -8.242 9.055 22.766 1 96.25 87 HIS A CA 1
ATOM 670 C C . HIS A 1 87 ? -7.426 9.328 21.5 1 96.25 87 HIS A C 1
ATOM 672 O O . HIS A 1 87 ? -7.34 8.477 20.609 1 96.25 87 HIS A O 1
ATOM 678 N N . ALA A 1 88 ? -6.871 10.516 21.359 1 97.69 88 ALA A N 1
ATOM 679 C CA . ALA A 1 88 ? -5.863 10.883 20.375 1 97.69 88 ALA A CA 1
ATOM 680 C C . ALA A 1 88 ? -4.484 11.023 21.016 1 97.69 88 ALA A C 1
ATOM 682 O O . ALA A 1 88 ? -4.266 11.914 21.844 1 97.69 88 ALA A O 1
ATOM 683 N N . PRO A 1 89 ? -3.564 10.211 20.672 1 98.25 89 PRO A N 1
ATOM 684 C CA . PRO A 1 89 ? -2.24 10.281 21.281 1 98.25 89 PRO A CA 1
ATOM 685 C C . PRO A 1 89 ? -1.396 11.438 20.75 1 98.25 89 PRO A C 1
ATOM 687 O O . PRO A 1 89 ? -1.688 11.977 19.688 1 98.25 89 PRO A O 1
ATOM 690 N N . SER A 1 90 ? -0.445 11.836 21.562 1 98.44 90 SER A N 1
ATOM 691 C CA . SER A 1 90 ? 0.654 12.68 21.094 1 98.44 90 SER A CA 1
ATOM 692 C C . SER A 1 90 ? 1.838 11.836 20.625 1 98.44 90 SER A C 1
ATOM 694 O O . SER A 1 90 ? 2.479 11.164 21.438 1 98.44 90 SER A O 1
ATOM 696 N N . THR A 1 91 ? 2.168 11.859 19.406 1 98.56 91 THR A N 1
ATOM 697 C CA . THR A 1 91 ? 3.211 11 18.844 1 98.56 91 THR A CA 1
ATOM 698 C C . THR A 1 91 ? 4.59 11.617 19.078 1 98.56 91 THR A C 1
ATOM 700 O O . THR A 1 91 ? 4.789 12.812 18.844 1 98.56 91 THR A O 1
ATOM 703 N N . ASP A 1 92 ? 5.535 10.867 19.625 1 98.44 92 ASP A N 1
ATOM 704 C CA . ASP A 1 92 ? 6.922 11.297 19.766 1 98.44 92 ASP A CA 1
ATOM 705 C C . ASP A 1 92 ? 7.652 11.289 18.438 1 98.44 92 ASP A C 1
ATOM 707 O O . ASP A 1 92 ? 8.203 10.266 18.031 1 98.44 92 ASP A O 1
ATOM 711 N N . VAL A 1 93 ? 7.668 12.398 17.797 1 98.62 93 VAL A N 1
ATOM 712 C CA . VAL A 1 93 ? 8.18 12.508 16.422 1 98.62 93 VAL A CA 1
ATOM 713 C C . VAL A 1 93 ? 8.875 13.859 16.25 1 98.62 93 VAL A C 1
ATOM 715 O O . VAL A 1 93 ? 8.57 14.82 16.953 1 98.62 93 VAL A O 1
ATOM 718 N N . ASP A 1 94 ? 9.812 13.922 15.281 1 98.88 94 ASP A N 1
ATOM 719 C CA . ASP A 1 94 ? 10.602 15.125 15.07 1 98.88 94 ASP A CA 1
ATOM 720 C C . ASP A 1 94 ? 10.312 15.734 13.695 1 98.88 94 ASP A C 1
ATOM 722 O O . ASP A 1 94 ? 10.359 16.953 13.531 1 98.88 94 ASP A O 1
ATOM 726 N N . VAL A 1 95 ? 10.07 14.844 12.703 1 98.94 95 VAL A N 1
ATOM 727 C CA . VAL A 1 95 ? 10.031 15.305 11.32 1 98.94 95 VAL A CA 1
ATOM 728 C C . VAL A 1 95 ? 8.867 14.648 10.586 1 98.94 95 VAL A C 1
ATOM 730 O O . VAL A 1 95 ? 8.594 13.461 10.773 1 98.94 95 VAL A O 1
ATOM 733 N N . LEU A 1 96 ? 8.188 15.406 9.82 1 98.94 96 LEU A N 1
ATOM 734 C CA . LEU A 1 96 ? 7.223 14.922 8.836 1 98.94 96 LEU A CA 1
ATOM 735 C C . LEU A 1 96 ? 7.75 15.109 7.418 1 98.94 96 LEU A C 1
ATOM 737 O O . LEU A 1 96 ? 8.203 16.203 7.055 1 98.94 96 LEU A O 1
ATOM 741 N N . ILE A 1 97 ? 7.781 14.07 6.637 1 98.94 97 ILE A N 1
ATOM 742 C CA . ILE A 1 97 ? 7.953 14.148 5.191 1 98.94 97 ILE A CA 1
ATOM 743 C C . ILE A 1 97 ? 6.641 13.805 4.492 1 98.94 97 ILE A C 1
ATOM 745 O O . ILE A 1 97 ? 6.094 12.719 4.684 1 98.94 97 ILE A O 1
ATOM 749 N N . HIS A 1 98 ? 6.102 14.75 3.799 1 98.94 98 HIS A N 1
ATOM 750 C CA . HIS A 1 98 ? 4.879 14.57 3.025 1 98.94 98 HIS A CA 1
ATOM 751 C C . HIS A 1 98 ? 5.152 14.68 1.529 1 98.94 98 HIS A C 1
ATOM 753 O O . HIS A 1 98 ? 5.586 15.727 1.047 1 98.94 98 HIS A O 1
ATOM 759 N N . CYS A 1 99 ? 4.922 13.594 0.791 1 98.88 99 CYS A N 1
ATOM 760 C CA . CYS A 1 99 ? 5.031 13.562 -0.664 1 98.88 99 CYS A CA 1
ATOM 761 C C . CYS A 1 99 ? 3.699 13.18 -1.302 1 98.88 99 CYS A C 1
ATOM 763 O O . CYS A 1 99 ? 2.969 12.344 -0.767 1 98.88 99 CYS A O 1
ATOM 765 N N . HIS A 1 100 ? 3.381 13.727 -2.381 1 98.75 100 HIS A N 1
ATOM 766 C CA . HIS A 1 100 ? 2.289 13.203 -3.191 1 98.75 100 HIS A CA 1
ATOM 767 C C . HIS A 1 100 ? 2.609 13.297 -4.68 1 98.75 100 HIS A C 1
ATOM 769 O O . HIS A 1 100 ? 3.465 14.086 -5.086 1 98.75 100 HIS A O 1
ATOM 775 N N . ALA A 1 101 ? 2.018 12.438 -5.449 1 98.69 101 ALA A N 1
ATOM 776 C CA . ALA A 1 101 ? 2.352 12.266 -6.863 1 98.69 101 ALA A CA 1
ATOM 777 C C . ALA A 1 101 ? 1.22 11.562 -7.609 1 98.69 101 ALA A C 1
ATOM 779 O O . ALA A 1 101 ? 0.26 11.094 -6.996 1 98.69 101 ALA A O 1
ATOM 780 N N . THR A 1 102 ? 1.35 11.562 -8.93 1 98.06 102 THR A N 1
ATOM 781 C CA . THR A 1 102 ? 0.465 10.758 -9.758 1 98.06 102 THR A CA 1
ATOM 782 C C . THR A 1 102 ? 0.972 9.32 -9.844 1 98.06 102 THR A C 1
ATOM 784 O O . THR A 1 102 ? 0.241 8.422 -10.273 1 98.06 102 THR A O 1
ATOM 787 N N . ARG A 1 103 ? 2.189 9.094 -9.383 1 97.81 103 ARG A N 1
ATOM 788 C CA . ARG A 1 103 ? 2.844 7.797 -9.477 1 97.81 103 ARG A CA 1
ATOM 789 C C . ARG A 1 103 ? 3.191 7.258 -8.086 1 97.81 103 ARG A C 1
ATOM 791 O O . ARG A 1 103 ? 4.031 7.824 -7.387 1 97.81 103 ARG A O 1
ATOM 798 N N . HIS A 1 104 ? 2.559 6.125 -7.816 1 98.44 104 HIS A N 1
ATOM 799 C CA . HIS A 1 104 ? 2.736 5.504 -6.508 1 98.44 104 HIS A CA 1
ATOM 800 C C . HIS A 1 104 ? 4.184 5.07 -6.297 1 98.44 104 HIS A C 1
ATOM 802 O O . HIS A 1 104 ? 4.734 5.242 -5.207 1 98.44 104 HIS A O 1
ATOM 808 N N . ASP A 1 105 ? 4.84 4.492 -7.332 1 98.5 105 ASP A N 1
ATOM 809 C CA . ASP A 1 105 ? 6.164 3.895 -7.207 1 98.5 105 ASP A CA 1
ATOM 810 C C . ASP A 1 105 ? 7.207 4.941 -6.824 1 98.5 105 ASP A C 1
ATOM 812 O O . ASP A 1 105 ? 8.164 4.641 -6.105 1 98.5 105 ASP A O 1
ATOM 816 N N . LEU A 1 106 ? 7.031 6.164 -7.266 1 98.75 106 LEU A N 1
ATOM 817 C CA . LEU A 1 106 ? 8.031 7.207 -7.059 1 98.75 106 LEU A CA 1
ATOM 818 C C . LEU A 1 106 ? 8.023 7.691 -5.613 1 98.75 106 LEU A C 1
ATOM 820 O O . LEU A 1 106 ? 8.984 8.305 -5.152 1 98.75 106 LEU A O 1
ATOM 824 N N . LEU A 1 107 ? 6.906 7.434 -4.883 1 98.88 107 LEU A N 1
ATOM 825 C CA . LEU A 1 107 ? 6.891 7.73 -3.453 1 98.88 107 LEU A CA 1
ATOM 826 C C . LEU A 1 107 ? 7.867 6.836 -2.699 1 98.88 107 LEU A C 1
ATOM 828 O O . LEU A 1 107 ? 8.695 7.328 -1.924 1 98.88 107 LEU A O 1
ATOM 832 N N . PHE A 1 108 ? 7.801 5.539 -2.973 1 98.69 108 PHE A N 1
ATOM 833 C CA . PHE A 1 108 ? 8.742 4.586 -2.393 1 98.69 108 PHE A CA 1
ATOM 834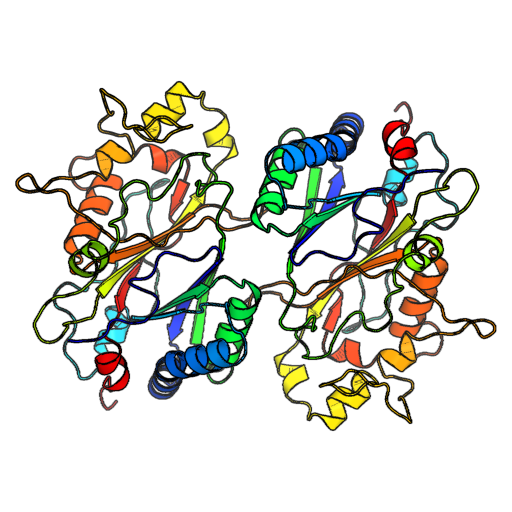 C C . PHE A 1 108 ? 10.172 4.926 -2.787 1 98.69 108 PHE A C 1
ATOM 836 O O . PHE A 1 108 ? 11.062 4.977 -1.935 1 98.69 108 PHE A O 1
ATOM 843 N N . TYR A 1 109 ? 10.352 5.184 -4.043 1 98.56 109 TYR A N 1
ATOM 844 C CA . TYR A 1 109 ? 11.68 5.457 -4.59 1 98.56 109 TYR A CA 1
ATOM 845 C C . TYR A 1 109 ? 12.297 6.684 -3.93 1 98.56 109 TYR A C 1
ATOM 847 O O . TYR A 1 109 ? 13.461 6.656 -3.52 1 98.56 109 TYR A O 1
ATOM 855 N N . THR A 1 110 ? 11.523 7.719 -3.814 1 98.75 110 THR A N 1
ATOM 856 C CA . THR A 1 110 ? 12 8.984 -3.258 1 98.75 110 THR A CA 1
ATOM 857 C C . THR A 1 110 ? 12.398 8.812 -1.795 1 98.75 110 THR A C 1
ATOM 859 O O . THR A 1 110 ? 13.469 9.266 -1.382 1 98.75 110 THR A O 1
ATOM 862 N N . LEU A 1 111 ? 11.508 8.18 -1.029 1 98.69 111 LEU A N 1
ATOM 863 C CA . LEU A 1 111 ? 11.828 8.008 0.383 1 98.69 111 LEU A CA 1
ATOM 864 C C . LEU A 1 111 ? 13.078 7.156 0.556 1 98.69 111 LEU A C 1
ATOM 866 O O . LEU A 1 111 ? 13.984 7.52 1.309 1 98.69 111 LEU A O 1
ATOM 870 N N . ARG A 1 112 ? 13.125 6.031 -0.134 1 97.81 112 ARG A N 1
ATOM 871 C CA . ARG A 1 112 ? 14.266 5.133 -0.011 1 97.81 112 ARG A CA 1
ATOM 872 C C . ARG A 1 112 ? 15.57 5.852 -0.365 1 97.81 112 ARG A C 1
ATOM 874 O O . ARG A 1 112 ? 16.531 5.82 0.406 1 97.81 112 ARG A O 1
ATOM 881 N N . LYS A 1 113 ? 15.594 6.477 -1.48 1 97.12 113 LYS A N 1
ATOM 882 C CA . LYS A 1 113 ? 16.781 7.203 -1.919 1 97.12 113 LYS A CA 1
ATOM 883 C C . LYS A 1 113 ? 17.125 8.336 -0.952 1 97.12 113 LYS A C 1
ATOM 885 O O . LYS A 1 113 ? 18.297 8.555 -0.633 1 97.12 113 LYS A O 1
ATOM 890 N N . GLY A 1 114 ? 16.156 8.977 -0.486 1 97.75 114 GLY A N 1
ATOM 891 C CA . GLY A 1 114 ? 16.328 10.18 0.316 1 97.75 114 GLY A CA 1
ATOM 892 C C . GLY A 1 114 ? 16.844 9.891 1.716 1 97.75 114 GLY A C 1
ATOM 893 O O . GLY A 1 114 ? 17.469 10.742 2.342 1 97.75 114 GLY A O 1
ATOM 894 N N . ILE A 1 115 ? 16.578 8.664 2.172 1 96.44 115 ILE A N 1
ATOM 895 C CA . ILE A 1 115 ? 16.922 8.5 3.582 1 96.44 115 ILE A CA 1
ATOM 896 C C . ILE A 1 115 ? 17.891 7.332 3.748 1 96.44 115 ILE A C 1
ATOM 898 O O . ILE A 1 115 ? 18.266 6.988 4.871 1 96.44 115 ILE A O 1
ATOM 902 N N . SER A 1 116 ? 18.328 6.73 2.68 1 94.75 116 SER A N 1
ATOM 903 C CA . SER A 1 116 ? 19.219 5.578 2.76 1 94.75 116 SER A CA 1
ATOM 904 C C . SER A 1 116 ? 20.484 5.906 3.551 1 94.75 116 SER A C 1
ATOM 906 O O . SER A 1 116 ? 20.922 5.105 4.383 1 94.75 116 SER A O 1
ATOM 908 N N . ASP A 1 117 ? 21 7.078 3.424 1 94.88 117 ASP A N 1
ATOM 909 C CA . ASP A 1 117 ? 22.281 7.453 4.031 1 94.88 117 ASP A CA 1
ATOM 910 C C . ASP A 1 117 ? 22.109 7.773 5.516 1 94.88 117 ASP A C 1
ATOM 912 O O . ASP A 1 117 ? 23.078 7.824 6.262 1 94.88 117 ASP A O 1
ATOM 916 N N . ILE A 1 118 ? 20.875 8.008 5.934 1 97.56 118 ILE A N 1
ATOM 917 C CA . ILE A 1 118 ? 20.672 8.398 7.324 1 97.56 118 ILE A CA 1
ATOM 918 C C . ILE A 1 118 ? 19.844 7.336 8.047 1 97.56 118 ILE A C 1
ATOM 920 O O . ILE A 1 118 ? 19.312 7.586 9.125 1 97.56 118 ILE A O 1
ATOM 924 N N . ALA A 1 119 ? 19.75 6.195 7.461 1 96.56 119 ALA A N 1
ATOM 925 C CA . ALA A 1 119 ? 18.906 5.129 7.984 1 96.56 119 ALA A CA 1
ATOM 926 C C . ALA A 1 119 ? 19.281 4.773 9.414 1 96.56 119 ALA A C 1
ATOM 928 O O . ALA A 1 119 ? 18.422 4.477 10.242 1 96.56 119 ALA A O 1
ATOM 929 N N . GLN A 1 120 ? 20.547 4.844 9.742 1 96.81 120 GLN A N 1
ATOM 930 C CA . GLN A 1 120 ? 21 4.465 11.07 1 96.81 120 GLN A CA 1
ATOM 931 C C . GLN A 1 120 ? 20.781 5.598 12.07 1 96.81 120 GLN A C 1
ATOM 933 O O . GLN A 1 120 ? 20.875 5.387 13.281 1 96.81 120 GLN A O 1
ATOM 938 N N . ASP A 1 121 ? 20.5 6.793 11.594 1 98.5 121 ASP A N 1
ATOM 939 C CA . ASP A 1 121 ? 20.406 7.977 12.445 1 98.5 121 ASP A CA 1
ATOM 940 C C . ASP A 1 121 ? 18.953 8.258 12.844 1 98.5 121 ASP A C 1
ATOM 942 O O . ASP A 1 121 ? 18.703 9.094 13.711 1 98.5 121 ASP A O 1
ATOM 946 N N . ILE A 1 122 ? 18.062 7.5 12.188 1 98.69 122 ILE A N 1
ATOM 947 C CA . ILE A 1 122 ? 16.656 7.855 12.375 1 98.69 122 ILE A CA 1
ATOM 948 C C . ILE A 1 122 ? 15.844 6.605 12.703 1 98.69 122 ILE A C 1
ATOM 950 O O . ILE A 1 122 ? 16.328 5.484 12.539 1 98.69 122 ILE A O 1
ATOM 954 N N . GLU A 1 123 ? 14.734 6.84 13.227 1 98.62 123 GLU A N 1
ATOM 955 C CA . GLU A 1 123 ? 13.648 5.867 13.367 1 98.62 123 GLU A CA 1
ATOM 956 C C . GLU A 1 123 ? 12.406 6.312 12.602 1 98.62 123 GLU A C 1
ATOM 958 O O . GLU A 1 123 ? 11.945 7.445 12.766 1 98.62 123 GLU A O 1
ATOM 963 N N . ILE A 1 124 ? 11.898 5.434 11.734 1 98.62 124 ILE A N 1
ATOM 964 C CA . ILE A 1 124 ? 10.617 5.715 11.102 1 98.62 124 ILE A CA 1
ATOM 965 C C . ILE A 1 124 ? 9.477 5.32 12.039 1 98.62 124 ILE A C 1
ATOM 967 O O . ILE A 1 124 ? 9.219 4.133 12.25 1 98.62 124 ILE A O 1
ATOM 971 N N . VAL A 1 125 ? 8.82 6.312 12.57 1 98.62 125 VAL A N 1
ATOM 972 C CA . VAL A 1 125 ? 7.75 6.141 13.547 1 98.62 125 VAL A CA 1
ATOM 973 C C . VAL A 1 125 ? 6.48 5.68 12.836 1 98.62 125 VAL A C 1
ATOM 975 O O . VAL A 1 125 ? 5.715 4.879 13.383 1 98.62 125 VAL A O 1
ATOM 978 N N . ASP A 1 126 ? 6.254 6.152 11.695 1 98.62 126 ASP A N 1
ATOM 979 C CA . ASP A 1 126 ? 5.098 5.828 10.875 1 98.62 126 ASP A CA 1
ATOM 980 C C . ASP A 1 126 ? 5.387 6.074 9.391 1 98.62 126 ASP A C 1
ATOM 982 O O . ASP A 1 126 ? 6.094 7.023 9.047 1 98.62 126 ASP A O 1
ATOM 986 N N . GLU A 1 127 ? 5 5.238 8.555 1 98.81 127 GLU A N 1
ATOM 987 C CA . GLU A 1 127 ? 5.066 5.309 7.098 1 98.81 127 GLU A CA 1
ATOM 988 C C . GLU A 1 127 ? 3.744 4.887 6.465 1 98.81 127 GLU A C 1
ATOM 990 O O . GLU A 1 127 ? 3.412 3.699 6.441 1 98.81 127 GLU A O 1
ATOM 995 N N . THR A 1 128 ? 3.004 5.844 5.926 1 98.81 128 THR A N 1
ATOM 996 C CA . THR A 1 128 ? 1.651 5.562 5.461 1 98.81 128 THR A CA 1
ATOM 997 C C . THR A 1 128 ? 1.481 5.988 4.004 1 98.81 128 THR A C 1
ATOM 999 O O . THR A 1 128 ? 1.654 7.164 3.674 1 98.81 128 THR A O 1
ATOM 1002 N N . TYR A 1 129 ? 1.192 5.051 3.172 1 98.81 129 TYR A N 1
ATOM 1003 C CA . TYR A 1 129 ? 0.856 5.332 1.781 1 98.81 129 TYR A CA 1
ATOM 1004 C C . TYR A 1 129 ? -0.643 5.555 1.616 1 98.81 129 TYR A C 1
ATOM 1006 O O . TYR A 1 129 ? -1.45 4.719 2.033 1 98.81 129 TYR A O 1
ATOM 1014 N N . GLY A 1 130 ? -1.009 6.668 1.075 1 98.69 130 GLY A N 1
ATOM 1015 C CA . GLY A 1 130 ? -2.4 6.984 0.792 1 98.69 130 GLY A CA 1
ATOM 1016 C C . GLY A 1 130 ? -2.734 6.934 -0.687 1 98.69 130 GLY A C 1
ATOM 1017 O O . GLY A 1 130 ? -1.854 7.105 -1.533 1 98.69 130 GLY A O 1
ATOM 1018 N N . PHE A 1 131 ? -3.998 6.746 -0.954 1 98.75 131 PHE A N 1
ATOM 1019 C CA . PHE A 1 131 ? -4.449 6.73 -2.34 1 98.75 131 PHE A CA 1
ATOM 1020 C C . PHE A 1 131 ? -5.867 7.277 -2.455 1 98.75 131 PHE A C 1
ATOM 1022 O O . PHE A 1 131 ? -6.664 7.156 -1.521 1 98.75 131 PHE A O 1
ATOM 1029 N N . ARG A 1 132 ? -6.121 7.895 -3.545 1 97.69 132 ARG A N 1
ATOM 1030 C CA . ARG A 1 132 ? -7.488 8.32 -3.836 1 97.69 132 ARG A CA 1
ATOM 1031 C C . ARG A 1 132 ? -8.422 7.113 -3.938 1 97.69 132 ARG A C 1
ATOM 1033 O O . ARG A 1 132 ? -8.078 6.109 -4.566 1 97.69 132 ARG A O 1
ATOM 1040 N N . TYR A 1 133 ? -9.547 7.184 -3.303 1 97.88 133 TYR A N 1
ATOM 1041 C CA . TYR A 1 133 ? -10.516 6.102 -3.223 1 97.88 133 TYR A CA 1
ATOM 1042 C C . TYR A 1 133 ? -11.828 6.492 -3.9 1 97.88 133 TYR A C 1
ATOM 1044 O O . TYR A 1 133 ? -12.445 7.496 -3.539 1 97.88 133 TYR A O 1
ATOM 1052 N N . LEU A 1 134 ? -12.219 5.746 -4.961 1 96.88 134 LEU A N 1
ATOM 1053 C CA . LEU A 1 134 ? -13.422 5.973 -5.75 1 96.88 134 LEU A CA 1
ATOM 1054 C C . LEU A 1 134 ? -13.508 7.426 -6.207 1 96.88 134 LEU A C 1
ATOM 1056 O O . LEU A 1 134 ? -12.617 7.918 -6.895 1 96.88 134 LEU A O 1
ATOM 1060 N N . ASP A 1 135 ? -14.578 8.125 -6.082 1 94.38 135 ASP A N 1
ATOM 1061 C CA . ASP A 1 135 ? -14.711 9.523 -6.48 1 94.38 135 ASP A CA 1
ATOM 1062 C C . ASP A 1 135 ? -14.328 10.461 -5.34 1 94.38 135 ASP A C 1
ATOM 1064 O O . ASP A 1 135 ? -15.086 11.367 -4.992 1 94.38 135 ASP A O 1
ATOM 1068 N N . ALA A 1 136 ? -13.141 10.219 -4.754 1 95.19 136 ALA A N 1
ATOM 1069 C CA . ALA A 1 136 ? -12.555 11.008 -3.674 1 95.19 136 ALA A CA 1
ATOM 1070 C C . ALA A 1 136 ? -13.336 10.828 -2.377 1 95.19 136 ALA A C 1
ATOM 1072 O O . ALA A 1 136 ? -13.648 11.805 -1.691 1 95.19 136 ALA A O 1
ATOM 1073 N N . ARG A 1 137 ? -13.625 9.594 -2.08 1 97.56 137 ARG A N 1
ATOM 1074 C CA . ARG A 1 137 ? -14.367 9.266 -0.862 1 97.56 137 ARG A CA 1
ATOM 1075 C C . ARG A 1 137 ? -13.43 8.719 0.213 1 97.56 137 ARG A C 1
ATOM 1077 O O . ARG A 1 137 ? -12.367 8.188 -0.097 1 97.56 137 ARG A O 1
ATOM 1084 N N . ASP A 1 138 ? -13.859 8.977 1.443 1 97.81 138 ASP A N 1
ATOM 1085 C CA . ASP A 1 138 ? -13.359 8.18 2.562 1 97.81 138 ASP A CA 1
ATOM 1086 C C . ASP A 1 138 ? -13.906 6.758 2.506 1 97.81 138 ASP A C 1
ATOM 1088 O O . ASP A 1 138 ? -14.93 6.504 1.861 1 97.81 138 ASP A O 1
ATOM 1092 N N . MET A 1 139 ? -13.227 5.801 3.199 1 97.94 139 MET A N 1
ATOM 1093 C CA . MET A 1 139 ? -13.68 4.414 3.182 1 97.94 139 MET A CA 1
ATOM 1094 C C . MET A 1 139 ? -15.023 4.27 3.896 1 97.94 139 MET A C 1
ATOM 1096 O O . MET A 1 139 ? -15.68 3.236 3.785 1 97.94 139 MET A O 1
ATOM 1100 N N . THR A 1 140 ? -15.484 5.324 4.586 1 97.81 140 THR A N 1
ATOM 1101 C CA . THR A 1 140 ? -16.828 5.355 5.148 1 97.81 140 THR A CA 1
ATOM 1102 C C . THR A 1 140 ? -17.875 5.508 4.043 1 97.81 140 THR A C 1
ATOM 1104 O O . THR A 1 140 ? -19.062 5.305 4.277 1 97.81 140 THR A O 1
ATOM 1107 N N . GLY A 1 141 ? -17.422 5.922 2.916 1 97.62 141 GLY A N 1
ATOM 1108 C CA . GLY A 1 141 ? -18.312 6.109 1.785 1 97.62 141 GLY A CA 1
ATOM 1109 C C . GLY A 1 141 ? -18.688 7.562 1.548 1 97.62 141 GLY A C 1
ATOM 1110 O O . GLY A 1 141 ? -19.344 7.891 0.557 1 97.62 141 GLY A O 1
ATOM 1111 N N . PHE A 1 142 ? -18.25 8.438 2.395 1 98 142 PHE A N 1
ATOM 1112 C CA . PHE A 1 142 ? -18.562 9.859 2.25 1 98 142 PHE A CA 1
ATOM 1113 C C . PHE A 1 142 ? -17.438 10.578 1.506 1 98 142 PHE A C 1
ATOM 1115 O O . PHE A 1 142 ? -16.266 10.211 1.619 1 98 142 PHE A O 1
ATOM 1122 N N . ILE A 1 143 ? -17.812 11.57 0.762 1 95.25 143 ILE A N 1
ATOM 1123 C CA . ILE A 1 143 ? -16.844 12.383 0.054 1 95.25 143 ILE A CA 1
ATOM 1124 C C . ILE A 1 143 ? -16.031 13.211 1.056 1 95.25 143 ILE A C 1
ATOM 1126 O O . ILE A 1 143 ? -16.594 13.781 1.993 1 95.25 143 ILE A O 1
ATOM 1130 N N . ASP A 1 144 ? -14.797 13.203 0.908 1 87.31 144 ASP A N 1
ATOM 1131 C CA . ASP A 1 144 ? -13.898 13.969 1.766 1 87.31 144 ASP A CA 1
ATOM 1132 C C . ASP A 1 144 ? -13.367 15.195 1.041 1 87.31 144 ASP A C 1
ATOM 1134 O O . ASP A 1 144 ? -13.234 15.195 -0.185 1 87.31 144 ASP A O 1
ATOM 1138 N N . GLY A 1 145 ? -13.109 16.25 1.714 1 80.44 145 GLY A N 1
ATOM 1139 C CA . GLY A 1 145 ? -12.469 17.453 1.188 1 80.44 145 GLY A CA 1
ATOM 1140 C C . GLY A 1 145 ? -13.438 18.359 0.467 1 80.44 145 GLY A C 1
ATOM 1141 O O . GLY A 1 145 ? -13.023 19.188 -0.353 1 80.44 145 GLY A O 1
ATOM 1142 N N . THR A 1 146 ? -14.695 18.234 0.716 1 81.12 146 THR A N 1
ATOM 1143 C CA . THR A 1 146 ? -15.734 19.016 0.058 1 81.12 146 THR A CA 1
ATOM 1144 C C . THR A 1 146 ? -15.5 20.5 0.264 1 81.12 146 THR A C 1
ATOM 1146 O O . THR A 1 146 ? -15.695 21.297 -0.657 1 81.12 146 THR A O 1
ATOM 1149 N N . GLU A 1 147 ? -14.977 20.922 1.383 1 84.56 147 GLU A N 1
ATOM 1150 C CA . GLU A 1 147 ? -14.875 22.328 1.73 1 84.56 147 GLU A CA 1
ATOM 1151 C C . GLU A 1 147 ? -13.445 22.844 1.572 1 84.56 147 GLU A C 1
ATOM 1153 O O . GLU A 1 147 ? -13.094 23.891 2.09 1 84.56 147 GLU A O 1
ATOM 1158 N N . ASN A 1 148 ? -12.656 22.062 0.963 1 92.81 148 ASN A N 1
ATOM 1159 C CA . ASN A 1 148 ? -11.273 22.484 0.756 1 92.81 148 ASN A CA 1
ATOM 1160 C C . ASN A 1 148 ? -11.188 23.766 -0.069 1 92.81 148 ASN A C 1
ATOM 1162 O O . ASN A 1 148 ? -11.875 23.891 -1.087 1 92.81 148 ASN A O 1
ATOM 1166 N N . PRO A 1 149 ? -10.297 24.688 0.456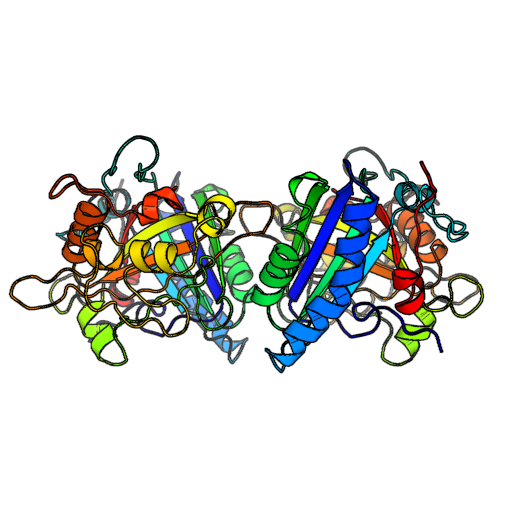 1 94.56 149 PRO A N 1
ATOM 1167 C CA . PRO A 1 149 ? -10.102 25.906 -0.352 1 94.56 149 PRO A CA 1
ATOM 1168 C C . PRO A 1 149 ? -9.633 25.594 -1.771 1 94.56 149 PRO A C 1
ATOM 1170 O O . PRO A 1 149 ? -8.961 24.594 -1.997 1 94.56 149 PRO A O 1
ATOM 1173 N N . LYS A 1 150 ? -10.031 26.469 -2.678 1 89.94 150 LYS A N 1
ATOM 1174 C CA . LYS A 1 150 ? -9.688 26.234 -4.078 1 89.94 150 LYS A CA 1
ATOM 1175 C C . LYS A 1 150 ? -8.773 27.328 -4.613 1 89.94 150 LYS A C 1
ATOM 1177 O O . LYS A 1 150 ? -8.797 28.469 -4.121 1 89.94 150 LYS A O 1
ATOM 1182 N N . ALA A 1 151 ? -8.031 26.984 -5.508 1 88.06 151 ALA A N 1
ATOM 1183 C CA . ALA A 1 151 ? -7.223 27.891 -6.312 1 88.06 151 ALA A CA 1
ATOM 1184 C C . ALA A 1 151 ? -6.426 28.844 -5.426 1 88.06 151 ALA A C 1
ATOM 1186 O O . ALA A 1 151 ? -5.668 28.406 -4.559 1 88.06 151 ALA A O 1
ATOM 1187 N N . GLU A 1 152 ? -6.633 30.109 -5.656 1 88.56 152 GLU A N 1
ATOM 1188 C CA . GLU A 1 152 ? -5.812 31.125 -5.004 1 88.56 152 GLU A CA 1
ATOM 1189 C C . GLU A 1 152 ? -6.102 31.188 -3.506 1 88.56 152 GLU A C 1
ATOM 1191 O O . GLU A 1 152 ? -5.238 31.594 -2.717 1 88.56 152 GLU A O 1
ATOM 1196 N N . LYS A 1 153 ? -7.199 30.734 -3.117 1 95.06 153 LYS A N 1
ATOM 1197 C CA . LYS A 1 153 ? -7.566 30.75 -1.703 1 95.06 153 LYS A CA 1
ATOM 1198 C C . LYS A 1 153 ? -6.734 29.75 -0.902 1 95.06 153 LYS A C 1
ATOM 1200 O O . LYS A 1 153 ? -6.633 29.859 0.322 1 95.06 153 LYS A O 1
ATOM 1205 N N . ARG A 1 154 ? -6.191 28.812 -1.57 1 96.75 154 ARG A N 1
ATOM 1206 C CA . ARG A 1 154 ? -5.375 27.828 -0.887 1 96.75 154 ARG A CA 1
ATOM 1207 C C . ARG A 1 154 ? -4.164 28.469 -0.222 1 96.75 154 ARG A C 1
ATOM 1209 O O . ARG A 1 154 ? -3.861 28.172 0.938 1 96.75 154 ARG A O 1
ATOM 1216 N N . ALA A 1 155 ? -3.557 29.344 -0.974 1 97.19 155 ALA A N 1
ATOM 1217 C CA . ALA A 1 155 ? -2.373 30.016 -0.433 1 97.19 155 ALA A CA 1
ATOM 1218 C C . ALA A 1 155 ? -2.732 30.891 0.766 1 97.19 155 ALA A C 1
ATOM 1220 O O . ALA A 1 155 ? -2.004 30.922 1.761 1 97.19 155 ALA A O 1
ATOM 1221 N N . GLU A 1 156 ? -3.822 31.578 0.675 1 97.31 156 GLU A N 1
ATOM 1222 C CA . GLU A 1 156 ? -4.273 32.469 1.75 1 97.31 156 GLU A CA 1
ATOM 1223 C C . GLU A 1 156 ? -4.52 31.688 3.037 1 97.31 156 GLU A C 1
ATOM 1225 O O . GLU A 1 156 ? -4.191 32.156 4.129 1 97.31 156 GLU A O 1
ATOM 1230 N N . VAL A 1 157 ? -5.031 30.531 2.883 1 98.12 157 VAL A N 1
ATOM 1231 C CA . VAL A 1 157 ? -5.402 29.719 4.035 1 98.12 157 VAL A CA 1
ATOM 1232 C C . VAL A 1 157 ? -4.18 28.969 4.555 1 98.12 157 VAL A C 1
ATOM 1234 O O . VAL A 1 157 ? -3.963 28.875 5.766 1 98.12 157 VAL A O 1
ATOM 1237 N N . ALA A 1 158 ? -3.32 28.531 3.734 1 98.5 158 ALA A N 1
ATOM 1238 C CA . ALA A 1 158 ? -2.266 27.594 4.109 1 98.5 158 ALA A CA 1
ATOM 1239 C C . ALA A 1 158 ? -1.026 28.328 4.605 1 98.5 158 ALA A C 1
ATOM 1241 O O . ALA A 1 158 ? -0.322 27.844 5.496 1 98.5 158 ALA A O 1
ATOM 1242 N N . LEU A 1 159 ? -0.744 29.531 4.066 1 98.5 159 LEU A N 1
ATOM 1243 C CA . LEU A 1 159 ? 0.61 30.062 4.215 1 98.5 159 LEU A CA 1
ATOM 1244 C C . LEU A 1 159 ? 0.631 31.25 5.164 1 98.5 159 LEU A C 1
ATOM 1246 O O . LEU A 1 159 ? -0.265 32.094 5.129 1 98.5 159 LEU A O 1
ATOM 1250 N N . VAL A 1 160 ? 1.624 31.281 6.02 1 98.25 160 VAL A N 1
ATOM 1251 C CA . VAL A 1 160 ? 1.914 32.5 6.793 1 98.25 160 VAL A CA 1
ATOM 1252 C C . VAL A 1 160 ? 2.252 33.656 5.848 1 98.25 160 VAL A C 1
ATOM 1254 O O . VAL A 1 160 ? 3.154 33.531 5.016 1 98.25 160 VAL A O 1
ATOM 1257 N N . ALA A 1 161 ? 1.634 34.719 6 1 95.88 161 ALA A N 1
ATOM 1258 C CA . ALA A 1 161 ? 1.654 35.781 4.996 1 95.88 161 ALA A CA 1
ATOM 1259 C C . ALA A 1 161 ? 2.873 36.688 5.172 1 95.88 161 ALA A C 1
ATOM 1261 O O . ALA A 1 161 ? 3.432 37.188 4.195 1 95.88 161 ALA A O 1
ATOM 1262 N N . ASP A 1 162 ? 3.246 36.938 6.422 1 95.25 162 ASP A N 1
ATOM 1263 C CA . ASP A 1 162 ? 4.293 37.906 6.684 1 95.25 162 ASP A CA 1
ATOM 1264 C C . ASP A 1 162 ? 5.129 37.531 7.895 1 95.25 162 ASP A C 1
ATOM 1266 O O . ASP A 1 162 ? 4.809 36.562 8.594 1 95.25 162 ASP A O 1
ATOM 1270 N N . GLY A 1 163 ? 6.246 38.25 8.039 1 94.69 163 GLY A N 1
ATOM 1271 C CA . GLY A 1 163 ? 7.113 38 9.172 1 94.69 163 GLY A CA 1
ATOM 1272 C C . GLY A 1 163 ? 8.188 36.969 8.883 1 94.69 163 GLY A C 1
ATOM 1273 O O . GLY A 1 163 ? 8.445 36.625 7.727 1 94.69 163 GLY A O 1
ATOM 1274 N N . ASP A 1 164 ? 8.789 36.5 9.93 1 94.62 164 ASP A N 1
ATOM 1275 C CA . ASP A 1 164 ? 9.984 35.656 9.836 1 94.62 164 ASP A CA 1
ATOM 1276 C C . ASP A 1 164 ? 9.648 34.281 9.273 1 94.62 164 ASP A C 1
ATOM 1278 O O . ASP A 1 164 ? 10.523 33.594 8.758 1 94.62 164 ASP A O 1
ATOM 1282 N N . PHE A 1 165 ? 8.398 33.969 9.297 1 97.69 165 PHE A N 1
ATOM 1283 C CA . PHE A 1 165 ? 8.008 32.625 8.914 1 97.69 165 PHE A CA 1
ATOM 1284 C C . PHE A 1 165 ? 7.133 32.625 7.672 1 97.69 165 PHE A C 1
ATOM 1286 O O . PHE A 1 165 ? 6.418 31.672 7.395 1 97.69 165 PHE A O 1
ATOM 1293 N N . ALA A 1 166 ? 7.191 33.75 6.922 1 97.5 166 ALA A N 1
ATOM 1294 C CA . ALA A 1 166 ? 6.41 33.906 5.699 1 97.5 166 ALA A CA 1
ATOM 1295 C C . ALA A 1 166 ? 6.695 32.781 4.711 1 97.5 166 ALA A C 1
ATOM 1297 O O . ALA A 1 166 ? 7.848 32.375 4.547 1 97.5 166 ALA A O 1
ATOM 1298 N N . GLY A 1 167 ? 5.633 32.312 4.137 1 97.88 167 GLY A N 1
ATOM 1299 C CA . GLY A 1 167 ? 5.754 31.25 3.152 1 97.88 167 GLY A CA 1
ATOM 1300 C C . GLY A 1 167 ? 5.715 29.859 3.766 1 97.88 167 GLY A C 1
ATOM 1301 O O . GLY A 1 167 ? 5.559 28.875 3.057 1 97.88 167 GLY A O 1
ATOM 1302 N N . GLY A 1 168 ? 5.867 29.797 5.102 1 98.56 168 GLY A N 1
ATOM 1303 C CA . GLY A 1 168 ? 5.727 28.547 5.828 1 98.56 168 GLY A CA 1
ATOM 1304 C C . GLY A 1 168 ? 4.289 28.203 6.176 1 98.56 168 GLY A C 1
ATOM 1305 O O . GLY A 1 168 ? 3.371 28.969 5.836 1 98.56 168 GLY A O 1
ATOM 1306 N N . SER A 1 169 ? 4.152 27.047 6.805 1 98.88 169 SER A N 1
ATOM 1307 C CA . SER A 1 169 ? 2.811 26.562 7.137 1 98.88 169 SER A CA 1
ATOM 1308 C C . SER A 1 169 ? 2.834 25.672 8.367 1 98.88 169 SER A C 1
ATOM 1310 O O . SER A 1 169 ? 3.756 24.875 8.539 1 98.88 169 SER A O 1
ATOM 1312 N N . TYR A 1 170 ? 1.835 25.859 9.219 1 98.94 170 TYR A N 1
ATOM 1313 C CA . TYR A 1 170 ? 1.604 24.859 10.266 1 98.94 170 TYR A CA 1
ATOM 1314 C C . TYR A 1 170 ? 0.95 23.609 9.688 1 98.94 170 TYR A C 1
ATOM 1316 O O . TYR A 1 170 ? 0.177 23.688 8.734 1 98.94 170 TYR A O 1
ATOM 1324 N N . VAL A 1 171 ? 1.309 22.5 10.273 1 98.94 171 VAL A N 1
ATOM 1325 C CA . VAL A 1 171 ? 0.803 21.219 9.758 1 98.94 171 VAL A CA 1
ATOM 1326 C C . VAL A 1 171 ? 0.245 20.391 10.914 1 98.94 171 VAL A C 1
ATOM 1328 O O . VAL A 1 171 ? 0.839 20.328 11.992 1 98.94 171 VAL A O 1
ATOM 1331 N N . MET A 1 172 ? -0.857 19.812 10.695 1 98.81 172 MET A N 1
ATOM 1332 C CA . MET A 1 172 ? -1.45 18.828 11.609 1 98.81 172 MET A CA 1
ATOM 1333 C C . MET A 1 172 ? -1.592 17.469 10.93 1 98.81 172 MET A C 1
ATOM 1335 O O . MET A 1 172 ? -2.021 17.391 9.781 1 98.81 172 MET A O 1
ATOM 1339 N N . VAL A 1 173 ? -1.179 16.406 11.633 1 98.75 173 VAL A N 1
ATOM 1340 C CA . VAL A 1 173 ? -1.3 15.055 11.109 1 98.75 173 VAL A CA 1
ATOM 1341 C C . VAL A 1 173 ? -1.939 14.148 12.156 1 98.75 173 VAL A C 1
ATOM 1343 O O . VAL A 1 173 ? -1.533 14.148 13.32 1 98.75 173 VAL A O 1
ATOM 1346 N N . GLN A 1 174 ? -2.898 13.367 11.805 1 98.69 174 GLN A N 1
ATOM 1347 C CA . GLN A 1 174 ? -3.475 12.258 12.562 1 98.69 174 GLN A CA 1
ATOM 1348 C C . GLN A 1 174 ? -3.814 11.086 11.656 1 98.69 174 GLN A C 1
ATOM 1350 O O . GLN A 1 174 ? -4.441 11.266 10.609 1 98.69 174 GLN A O 1
ATOM 1355 N N . ARG A 1 175 ? -3.381 9.953 12.008 1 98.81 175 ARG A N 1
ATOM 1356 C CA . ARG A 1 175 ? -3.807 8.75 11.297 1 98.81 175 ARG A CA 1
ATOM 1357 C C . ARG A 1 175 ? -4.953 8.062 12.031 1 98.81 175 ARG A C 1
ATOM 1359 O O . ARG A 1 175 ? -4.844 7.758 13.219 1 98.81 175 ARG A O 1
ATOM 1366 N N . PHE A 1 176 ? -6.031 7.828 11.328 1 98.62 176 PHE A N 1
ATOM 1367 C CA . PHE A 1 176 ? -7.227 7.223 11.906 1 98.62 176 PHE A CA 1
ATOM 1368 C C . PHE A 1 176 ? -7.41 5.801 11.398 1 98.62 176 PHE A C 1
ATOM 1370 O O . PHE A 1 176 ? -7.297 5.543 10.203 1 98.62 176 PHE A O 1
ATOM 1377 N N . VAL A 1 177 ? -7.672 4.875 12.273 1 98.62 177 VAL A N 1
ATOM 1378 C CA . VAL A 1 177 ? -8.07 3.516 11.914 1 98.62 177 VAL A CA 1
ATOM 1379 C C . VAL A 1 177 ? -9.586 3.373 12.031 1 98.62 177 VAL A C 1
ATOM 1381 O O . VAL A 1 177 ? -10.156 3.588 13.109 1 98.62 177 VAL A O 1
ATOM 1384 N N . HIS A 1 178 ? -10.211 3 10.93 1 98.5 178 HIS A N 1
ATOM 1385 C CA . HIS A 1 178 ? -11.664 2.9 10.906 1 98.5 178 HIS A CA 1
ATOM 1386 C C . HIS A 1 178 ? -12.133 1.537 11.406 1 98.5 178 HIS A C 1
ATOM 1388 O O . HIS A 1 178 ? -11.484 0.52 11.141 1 98.5 178 HIS A O 1
ATOM 1394 N N . ASN A 1 179 ? -13.219 1.517 12.133 1 97.62 179 ASN A N 1
ATOM 1395 C CA . ASN A 1 179 ? -14.016 0.323 12.383 1 97.62 179 ASN A CA 1
ATOM 1396 C C . ASN A 1 179 ? -15.18 0.21 11.398 1 97.62 179 ASN A C 1
ATOM 1398 O O . ASN A 1 179 ? -16.328 0.494 11.75 1 97.62 179 ASN A O 1
ATOM 1402 N N . LEU A 1 180 ? -14.898 -0.226 10.227 1 97.06 180 LEU A N 1
ATOM 1403 C CA . LEU A 1 180 ? -15.875 -0.215 9.141 1 97.06 180 LEU A CA 1
ATOM 1404 C C . LEU A 1 180 ? -17.016 -1.194 9.422 1 97.06 180 LEU A C 1
ATOM 1406 O O . LEU A 1 180 ? -18.172 -0.918 9.094 1 97.06 180 LEU A O 1
ATOM 1410 N N . PRO A 1 181 ? -16.703 -2.387 9.977 1 94.81 181 PRO A N 1
ATOM 1411 C CA . PRO A 1 181 ? -17.828 -3.264 10.312 1 94.81 181 PRO A CA 1
ATOM 1412 C C . PRO A 1 181 ? -18.859 -2.588 11.211 1 94.81 181 PRO A C 1
ATOM 1414 O O . PRO A 1 181 ? -20.062 -2.688 10.969 1 94.81 181 PRO A O 1
ATOM 1417 N N . ALA A 1 182 ? -18.375 -1.864 12.234 1 96.5 182 ALA A N 1
ATOM 1418 C CA . ALA A 1 182 ? -19.297 -1.133 13.102 1 96.5 182 ALA A CA 1
ATOM 1419 C C . ALA A 1 182 ? -20 -0.012 12.344 1 96.5 182 ALA A C 1
ATOM 1421 O O . ALA A 1 182 ? -21.203 0.193 12.5 1 96.5 182 ALA A O 1
ATOM 1422 N N . TRP A 1 183 ? -19.312 0.702 11.5 1 98 183 TRP A N 1
ATOM 1423 C CA . TRP A 1 183 ? -19.844 1.797 10.688 1 98 183 TRP A CA 1
ATOM 1424 C C . TRP A 1 183 ? -20.938 1.301 9.75 1 98 183 TRP A C 1
ATOM 1426 O O . TRP A 1 183 ? -22.016 1.912 9.656 1 98 183 TRP A O 1
ATOM 1436 N N . ASN A 1 184 ? -20.703 0.158 9.188 1 95.94 184 ASN A N 1
ATOM 1437 C CA . ASN A 1 184 ? -21.578 -0.358 8.141 1 95.94 184 ASN A CA 1
ATOM 1438 C C . ASN A 1 184 ? -22.859 -0.966 8.727 1 95.94 184 ASN A C 1
ATOM 1440 O O . ASN A 1 184 ? -23.797 -1.274 8 1 95.94 184 ASN A O 1
ATOM 1444 N N . ARG A 1 185 ? -22.906 -1.129 9.992 1 96.62 185 ARG A N 1
ATOM 1445 C CA . ARG A 1 185 ? -24.125 -1.593 10.648 1 96.62 185 ARG A CA 1
ATOM 1446 C C . ARG A 1 185 ? -25.156 -0.483 10.719 1 96.62 185 ARG A C 1
ATOM 1448 O O . ARG A 1 185 ? -26.359 -0.754 10.883 1 96.62 185 ARG A O 1
ATOM 1455 N N . LEU A 1 186 ? -24.703 0.75 10.625 1 98.19 186 LEU A N 1
ATOM 1456 C CA . LEU A 1 186 ? -25.625 1.876 10.617 1 98.19 186 LEU A CA 1
ATOM 1457 C C . LEU A 1 186 ? -26.375 1.958 9.289 1 98.19 186 LEU A C 1
ATOM 1459 O O . LEU A 1 186 ? -25.781 1.714 8.227 1 98.19 186 LEU A O 1
ATOM 1463 N N . ASN A 1 187 ? -27.625 2.309 9.406 1 98 187 ASN A N 1
ATOM 1464 C CA . ASN A 1 187 ? -28.312 2.611 8.156 1 98 187 ASN A CA 1
ATOM 1465 C C . ASN A 1 187 ? -27.906 3.977 7.609 1 98 187 ASN A C 1
ATOM 1467 O O . ASN A 1 187 ? -27.219 4.738 8.289 1 98 187 ASN A O 1
ATOM 1471 N N . LEU A 1 188 ? -28.328 4.246 6.457 1 98.12 188 LEU A N 1
ATOM 1472 C CA . LEU A 1 188 ? -27.906 5.441 5.73 1 98.12 188 LEU A CA 1
ATOM 1473 C C . LEU A 1 188 ? -28.25 6.703 6.512 1 98.12 188 LEU A C 1
ATOM 1475 O O . LEU A 1 188 ? -27.422 7.598 6.66 1 98.12 188 LEU A O 1
ATOM 1479 N N . ALA A 1 189 ? -29.422 6.785 7.035 1 98 189 ALA A N 1
ATOM 1480 C CA . ALA A 1 189 ? -29.875 7.969 7.766 1 98 189 ALA A CA 1
ATOM 1481 C C . ALA A 1 189 ? -29 8.211 9 1 98 189 ALA A C 1
ATOM 1483 O O . ALA A 1 189 ? -28.641 9.352 9.297 1 98 189 ALA A O 1
ATOM 1484 N N . ALA A 1 190 ? -28.688 7.156 9.695 1 98.5 190 ALA A N 1
ATOM 1485 C CA . ALA A 1 190 ? -27.844 7.258 10.883 1 98.5 190 ALA A CA 1
ATOM 1486 C C . ALA A 1 190 ? -26.422 7.691 10.508 1 98.5 190 ALA A C 1
ATOM 1488 O O . ALA A 1 190 ? -25.828 8.523 11.195 1 98.5 190 ALA A O 1
ATOM 1489 N N . GLN A 1 191 ? -25.875 7.105 9.438 1 98.75 191 GLN A N 1
ATOM 1490 C CA . GLN A 1 191 ? -24.562 7.508 8.969 1 98.75 191 GLN A CA 1
ATOM 1491 C C . GLN A 1 191 ? -24.516 9 8.641 1 98.75 191 GLN A C 1
ATOM 1493 O O . GLN A 1 191 ? -23.594 9.703 9.039 1 98.75 191 GLN A O 1
ATOM 1498 N N . GLU A 1 192 ? -25.547 9.438 7.922 1 98.69 192 GLU A N 1
ATOM 1499 C CA . GLU A 1 192 ? -25.609 10.844 7.527 1 98.69 192 GLU A CA 1
ATOM 1500 C C . GLU A 1 192 ? -25.75 11.75 8.742 1 98.69 192 GLU A C 1
ATOM 1502 O O . GLU A 1 192 ? -25.219 12.867 8.758 1 98.69 192 GLU A O 1
ATOM 1507 N N . LYS A 1 193 ? -26.375 11.32 9.773 1 98.5 193 LYS A N 1
ATOM 1508 C CA . LYS A 1 193 ? -26.5 12.094 11.008 1 98.5 193 LYS A CA 1
ATOM 1509 C C . LYS A 1 193 ? -25.156 12.172 11.734 1 98.5 193 LYS A C 1
ATOM 1511 O O . LYS A 1 193 ? -24.844 13.188 12.359 1 98.5 193 LYS A O 1
ATOM 1516 N N . VAL A 1 194 ? -24.391 11.094 11.672 1 98.62 194 VAL A N 1
ATOM 1517 C CA . VAL A 1 194 ? -23.078 11.07 12.297 1 98.62 194 VAL A CA 1
ATOM 1518 C C . VAL A 1 194 ? -22.156 12.047 11.578 1 98.62 194 VAL A C 1
ATOM 1520 O O . VAL A 1 194 ? -21.391 12.773 12.219 1 98.62 194 VAL A O 1
ATOM 1523 N N . ILE A 1 195 ? -22.297 12.109 10.281 1 98.31 195 ILE A N 1
ATOM 1524 C CA . ILE A 1 195 ? -21.391 12.922 9.469 1 98.31 195 ILE A CA 1
ATOM 1525 C C . ILE A 1 195 ? -21.922 14.352 9.391 1 98.31 195 ILE A C 1
ATOM 1527 O O . ILE A 1 195 ? -21.156 15.312 9.516 1 98.31 195 ILE A O 1
ATOM 1531 N N . GLY A 1 196 ? -23.141 14.57 9.172 1 98.12 196 GLY A N 1
ATOM 1532 C CA . GLY A 1 196 ? -23.781 15.867 9 1 98.12 196 GLY A CA 1
ATOM 1533 C C . GLY A 1 196 ? -24 16.234 7.539 1 98.12 196 GLY A C 1
ATOM 1534 O O . GLY A 1 196 ? -24.297 17.375 7.219 1 98.12 196 GLY A O 1
ATOM 1535 N N . ARG A 1 197 ? -23.812 15.266 6.602 1 98.12 197 ARG A N 1
ATOM 1536 C CA . ARG A 1 197 ? -24.016 15.445 5.168 1 98.12 197 ARG A CA 1
ATOM 1537 C C . ARG A 1 197 ? -24.688 14.219 4.555 1 98.12 197 ARG A C 1
ATOM 1539 O O . ARG A 1 197 ? -24.609 13.117 5.113 1 98.12 197 ARG A O 1
ATOM 1546 N N . THR A 1 198 ? -25.281 14.438 3.387 1 98.12 198 THR A N 1
ATOM 1547 C CA . THR A 1 198 ? -25.75 13.289 2.613 1 98.12 198 THR A CA 1
ATOM 1548 C C . THR A 1 198 ? -24.578 12.531 2 1 98.12 198 THR A C 1
ATOM 1550 O O . THR A 1 198 ? -23.578 13.133 1.624 1 98.12 198 THR A O 1
ATOM 1553 N N . LYS A 1 199 ? -24.703 11.289 1.961 1 97.75 199 LYS A N 1
ATOM 1554 C CA . LYS A 1 199 ? -23.594 10.422 1.574 1 97.75 199 LYS A CA 1
ATOM 1555 C C . LYS A 1 199 ? -23.344 10.484 0.07 1 97.75 199 LYS A C 1
ATOM 1557 O O . LYS A 1 199 ? -22.203 10.648 -0.367 1 97.75 199 LYS A O 1
ATOM 1562 N N . PRO A 1 200 ? -24.344 10.492 -0.88 1 96.31 200 PRO A N 1
ATOM 1563 C CA . PRO A 1 200 ? -24.078 10.422 -2.318 1 96.31 200 PRO A CA 1
ATOM 1564 C C . PRO A 1 200 ? -23.469 11.711 -2.867 1 96.31 200 PRO A C 1
ATOM 1566 O O . PRO A 1 200 ? -22.531 11.664 -3.664 1 96.31 200 PRO A O 1
ATOM 1569 N N . ASP A 1 201 ? -23.953 12.867 -2.371 1 95.44 201 ASP A N 1
ATOM 1570 C CA . ASP A 1 201 ? -23.547 14.102 -3.029 1 95.44 201 ASP A CA 1
ATOM 1571 C C . ASP A 1 201 ? -22.938 15.078 -2.033 1 95.44 201 ASP A C 1
ATOM 1573 O O . ASP A 1 201 ? -22.578 16.203 -2.395 1 95.44 201 ASP A O 1
ATOM 1577 N N . SER A 1 202 ? -22.859 14.68 -0.787 1 96.44 202 SER A N 1
ATOM 1578 C CA . SER A 1 202 ? -22.141 15.43 0.242 1 96.44 202 SER A CA 1
ATOM 1579 C C . SER A 1 202 ? -22.797 16.781 0.504 1 96.44 202 SER A C 1
ATOM 1581 O O . SER A 1 202 ? -22.094 17.781 0.683 1 96.44 202 SER A O 1
ATOM 1583 N N . VAL A 1 203 ? -24.125 16.812 0.507 1 96.94 203 VAL A N 1
ATOM 1584 C CA . VAL A 1 203 ? -24.844 18.031 0.851 1 96.94 203 VAL A CA 1
ATOM 1585 C C . VAL A 1 203 ? -25.062 18.094 2.361 1 96.94 203 VAL A C 1
ATOM 1587 O O . VAL A 1 203 ? -25.469 17.109 2.98 1 96.94 203 VAL A O 1
ATOM 1590 N N . GLU A 1 204 ? -24.719 19.219 2.908 1 96.44 204 GLU A N 1
ATOM 1591 C CA . GLU A 1 204 ? -24.938 19.391 4.344 1 96.44 204 GLU A CA 1
ATOM 1592 C C . GLU A 1 204 ? -26.422 19.234 4.699 1 96.44 204 GLU A C 1
ATOM 1594 O O . GLU A 1 204 ? -27.281 19.75 3.99 1 96.44 204 GLU A O 1
ATOM 1599 N N . LEU A 1 205 ? -26.641 18.594 5.773 1 97.5 205 LEU A N 1
ATOM 1600 C CA . LEU A 1 205 ? -28.016 18.406 6.223 1 97.5 205 LEU A CA 1
ATOM 1601 C C . LEU A 1 205 ? -28.625 19.75 6.641 1 97.5 205 LEU A C 1
ATOM 1603 O O . LEU A 1 205 ? -27.906 20.641 7.09 1 97.5 205 LEU A O 1
ATOM 1607 N N . GLU A 1 206 ? -29.922 19.859 6.5 1 95.88 206 GLU A N 1
ATOM 1608 C CA . GLU A 1 206 ? -30.625 21.047 6.941 1 95.88 206 GLU A CA 1
ATOM 1609 C C . GLU A 1 206 ? -30.469 21.266 8.445 1 95.88 206 GLU A C 1
ATOM 1611 O O . GLU A 1 206 ? -30.203 22.391 8.891 1 95.88 206 GLU A O 1
ATOM 1616 N N . ASN A 1 207 ? -30.656 20.234 9.195 1 96.25 207 ASN A N 1
ATOM 1617 C CA . ASN A 1 207 ? -30.453 20.25 10.641 1 96.25 207 ASN A CA 1
ATOM 1618 C C . ASN A 1 207 ? -29.266 19.375 11.039 1 96.25 207 ASN A C 1
ATOM 1620 O O . ASN A 1 207 ? -29.438 18.266 11.531 1 96.25 207 ASN A O 1
ATOM 1624 N N . VAL A 1 208 ? -28.094 20 11 1 97.5 208 VAL A N 1
ATOM 1625 C CA . VAL A 1 208 ? -26.875 19.266 11.32 1 97.5 208 VAL A CA 1
ATOM 1626 C C . VAL A 1 208 ? -26.797 19.016 12.828 1 97.5 208 VAL A C 1
ATOM 1628 O O . VAL A 1 208 ? -26.766 19.969 13.617 1 97.5 208 VAL A O 1
ATOM 1631 N N . PRO A 1 209 ? -26.766 17.781 13.195 1 97.31 209 PRO A N 1
ATOM 1632 C CA . PRO A 1 209 ? -26.609 17.531 14.625 1 97.31 209 PRO A CA 1
ATOM 1633 C C . PRO A 1 209 ? -25.328 18.125 15.203 1 97.31 209 PRO A C 1
ATOM 1635 O O . PRO A 1 209 ? -24.281 18.062 14.562 1 97.31 209 PRO A O 1
ATOM 1638 N N . ALA A 1 210 ? -25.391 18.594 16.406 1 96.31 210 ALA A N 1
ATOM 1639 C CA . ALA A 1 210 ? -24.266 19.266 17.047 1 96.31 210 ALA A CA 1
ATOM 1640 C C . ALA A 1 210 ? -23.094 18.297 17.234 1 96.31 210 ALA A C 1
ATOM 1642 O O . ALA A 1 210 ? -21.922 18.703 17.172 1 96.31 210 ALA A O 1
ATOM 1643 N N . ALA A 1 211 ? -23.422 17.031 17.422 1 97.19 211 ALA A N 1
ATOM 1644 C CA . ALA A 1 211 ? -22.375 16.047 17.703 1 97.19 211 ALA A CA 1
ATOM 1645 C C . ALA A 1 211 ? -21.922 15.344 16.438 1 97.19 211 ALA A C 1
ATOM 1647 O O . ALA A 1 211 ? -21.078 14.438 16.484 1 97.19 211 ALA A O 1
ATOM 1648 N N . SER A 1 212 ? -22.516 15.758 15.297 1 98.19 212 SER A N 1
ATOM 1649 C CA . SER A 1 212 ? -22.016 15.234 14.023 1 98.19 212 SER A CA 1
ATOM 1650 C C . SER A 1 212 ? -20.609 15.742 13.727 1 98.19 212 SER A C 1
ATOM 1652 O O . SER A 1 212 ? -20.141 16.672 14.383 1 98.19 212 SER A O 1
ATOM 1654 N N . HIS A 1 213 ? -19.953 15.125 12.773 1 97.81 213 HIS A N 1
ATOM 1655 C CA . HIS A 1 213 ? -18.625 15.562 12.383 1 97.81 213 HIS A CA 1
ATOM 1656 C C . HIS A 1 213 ? -18.641 17.016 11.898 1 97.81 213 HIS A C 1
ATOM 1658 O O . HIS A 1 213 ? -17.812 17.828 12.336 1 97.81 213 HIS A O 1
ATOM 1664 N N . VAL A 1 214 ? -19.547 17.328 11.008 1 97 214 VAL A N 1
ATOM 1665 C CA . VAL A 1 214 ? -19.672 18.688 10.492 1 97 214 VAL A CA 1
ATOM 1666 C C . VAL A 1 214 ? -19.969 19.641 11.641 1 97 214 VAL A C 1
ATOM 1668 O O . VAL A 1 214 ? -19.359 20.719 11.734 1 97 214 VAL A O 1
ATOM 1671 N N . GLY A 1 215 ? -20.875 19.234 12.484 1 96.81 215 GLY A N 1
ATOM 1672 C CA . GLY A 1 215 ? -21.219 20.078 13.617 1 96.81 215 GLY A CA 1
ATOM 1673 C C . GLY A 1 215 ? -20.047 20.375 14.531 1 96.81 215 GLY A C 1
ATOM 1674 O O . GLY A 1 215 ? -19.984 21.438 15.141 1 96.81 215 GLY A O 1
ATOM 1675 N N . ARG A 1 216 ? -19.172 19.453 14.586 1 97.5 216 ARG A N 1
ATOM 1676 C CA . ARG A 1 216 ? -18.047 19.594 15.508 1 97.5 216 ARG A CA 1
ATOM 1677 C C . ARG A 1 216 ? -16.891 20.359 14.867 1 97.5 216 ARG A C 1
ATOM 1679 O O . ARG A 1 216 ? -16.156 21.062 15.562 1 97.5 216 ARG A O 1
ATOM 1686 N N . VAL A 1 217 ? -16.75 20.312 13.5 1 95.69 217 VAL A N 1
ATOM 1687 C CA . VAL A 1 217 ? -15.484 20.781 12.961 1 95.69 217 VAL A CA 1
ATOM 1688 C C . VAL A 1 217 ? -15.734 21.969 12.039 1 95.69 217 VAL A C 1
ATOM 1690 O O . VAL A 1 217 ? -14.797 22.703 11.68 1 95.69 217 VAL A O 1
ATOM 1693 N N . ASP A 1 218 ? -16.938 22.156 11.57 1 94.94 218 ASP A N 1
ATOM 1694 C CA . ASP A 1 218 ? -17.266 23.359 10.812 1 94.94 218 ASP A CA 1
ATOM 1695 C C . ASP A 1 218 ? -17.547 24.531 11.75 1 94.94 218 ASP A C 1
ATOM 1697 O O . ASP A 1 218 ? -18.688 24.922 11.945 1 94.94 218 ASP A O 1
ATOM 1701 N N . ILE A 1 219 ? -16.516 25.141 12.172 1 96.19 219 ILE A N 1
ATOM 1702 C CA . ILE A 1 219 ? -16.578 26.141 13.227 1 96.19 219 ILE A CA 1
ATOM 1703 C C . ILE A 1 219 ? -16.438 27.531 12.609 1 96.19 219 ILE A C 1
ATOM 1705 O O . ILE A 1 219 ? -15.617 27.75 11.719 1 96.19 219 ILE A O 1
ATOM 1709 N N . LYS A 1 220 ? -17.188 28.469 13.109 1 95.5 220 LYS A N 1
ATOM 1710 C CA . LYS A 1 220 ? -17.094 29.875 12.727 1 95.5 220 LYS A CA 1
ATOM 1711 C C . LYS A 1 220 ? -16.688 30.734 13.922 1 95.5 220 LYS A C 1
ATOM 1713 O O . LYS A 1 220 ? -17.156 30.516 15.039 1 95.5 220 LYS A O 1
ATOM 1718 N N . GLU A 1 221 ? -15.727 31.5 13.68 1 95.81 221 GLU A N 1
ATOM 1719 C CA . GLU A 1 221 ? -15.336 32.562 14.617 1 95.81 221 GLU A CA 1
ATOM 1720 C C . GLU A 1 221 ? -15.523 33.938 14.008 1 95.81 221 GLU A C 1
ATOM 1722 O O . GLU A 1 221 ? -14.984 34.219 12.938 1 95.81 221 GLU A O 1
ATOM 1727 N N . GLU A 1 222 ? -16.328 34.781 14.695 1 94.5 222 GLU A N 1
ATOM 1728 C CA . GLU A 1 222 ? -16.656 36.125 14.211 1 94.5 222 GLU A CA 1
ATOM 1729 C C . GLU A 1 222 ? -17.297 36.062 12.82 1 94.5 222 GLU A C 1
ATOM 1731 O O . GLU A 1 222 ? -16.906 36.844 11.93 1 94.5 222 GLU A O 1
ATOM 1736 N N . GLY A 1 223 ? -17.984 35.094 12.57 1 92.88 223 GLY A N 1
ATOM 1737 C CA . GLY A 1 223 ? -18.75 34.969 11.344 1 92.88 223 GLY A CA 1
ATOM 1738 C C . GLY A 1 223 ? -17.938 34.375 10.203 1 92.88 223 GLY A C 1
ATOM 1739 O O . GLY A 1 223 ? -18.453 34.219 9.094 1 92.88 223 GLY A O 1
ATOM 1740 N N . LYS A 1 224 ? -16.75 34.125 10.5 1 94.62 224 LYS A N 1
ATOM 1741 C CA . LYS A 1 224 ? -15.883 33.562 9.461 1 94.62 224 LYS A CA 1
ATOM 1742 C C . LYS A 1 224 ? -15.516 32.125 9.781 1 94.62 224 LYS A C 1
ATOM 1744 O O . LYS A 1 224 ? -15.125 31.812 10.906 1 94.62 224 LYS A O 1
ATOM 1749 N N . GLY A 1 225 ? -15.672 31.297 8.836 1 95.62 225 GLY A N 1
ATOM 1750 C CA . GLY A 1 225 ? -15.312 29.906 9.023 1 95.62 225 GLY A CA 1
ATOM 1751 C C . GLY A 1 225 ? -13.812 29.688 9.172 1 95.62 225 GLY A C 1
ATOM 1752 O O . GLY A 1 225 ? -13.016 30.328 8.484 1 95.62 225 GLY A O 1
ATOM 1753 N N . LEU A 1 226 ? -13.43 28.828 10.078 1 97.31 226 LEU A N 1
ATOM 1754 C CA . LEU A 1 226 ? -12.039 28.391 10.203 1 97.31 226 LEU A CA 1
ATOM 1755 C C . LEU A 1 226 ? -11.664 27.438 9.078 1 97.31 226 LEU A C 1
ATOM 1757 O O . LEU A 1 226 ? -12.18 26.312 9.023 1 97.31 226 LEU A O 1
ATOM 1761 N N . LYS A 1 227 ? -10.789 27.875 8.195 1 97.12 227 LYS A N 1
ATOM 1762 C CA . LYS A 1 227 ? -10.453 27.078 7.012 1 97.12 227 LYS A CA 1
ATOM 1763 C C . LYS A 1 227 ? -9.07 26.438 7.152 1 97.12 22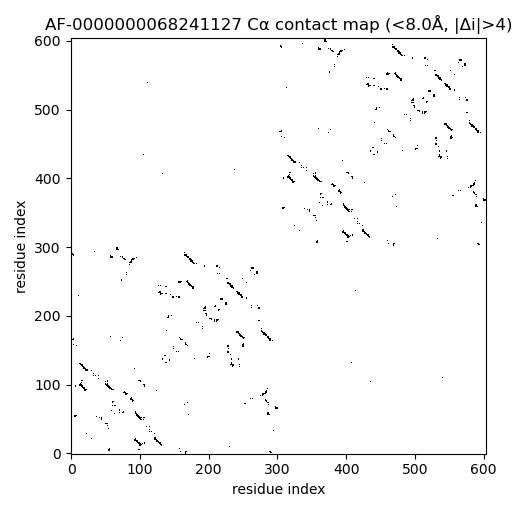7 LYS A C 1
ATOM 1765 O O . LYS A 1 227 ? -8.195 26.984 7.82 1 97.12 227 LYS A O 1
ATOM 1770 N N . ILE A 1 228 ? -8.922 25.328 6.605 1 97.56 228 ILE A N 1
ATOM 1771 C CA . ILE A 1 228 ? -7.664 24.609 6.5 1 97.56 228 ILE A CA 1
ATOM 1772 C C . ILE A 1 228 ? -7.535 23.984 5.109 1 97.56 228 ILE A C 1
ATOM 1774 O O . ILE A 1 228 ? -8.531 23.828 4.402 1 97.56 228 ILE A O 1
ATOM 1778 N N . VAL A 1 229 ? -6.332 23.719 4.652 1 97.81 229 VAL A N 1
ATOM 1779 C CA . VAL A 1 229 ? -6.102 23.016 3.396 1 97.81 229 VAL A CA 1
ATOM 1780 C C . VAL A 1 229 ? -5.805 21.547 3.68 1 97.81 229 VAL A C 1
ATOM 1782 O O . VAL A 1 229 ? -4.754 21.203 4.234 1 97.81 229 VAL A O 1
ATOM 1785 N N . ARG A 1 230 ? -6.676 20.703 3.24 1 97.12 230 ARG A N 1
ATOM 1786 C CA . ARG A 1 230 ? -6.574 19.281 3.521 1 97.12 230 ARG A CA 1
ATOM 1787 C C . ARG A 1 230 ? -5.895 18.531 2.373 1 97.12 230 ARG A C 1
ATOM 1789 O O . ARG A 1 230 ? -6.16 18.828 1.203 1 97.12 230 ARG A O 1
ATOM 1796 N N . HIS A 1 231 ? -5.012 17.625 2.713 1 97 231 HIS A N 1
ATOM 1797 C CA . HIS A 1 231 ? -4.363 16.719 1.776 1 97 231 HIS A CA 1
ATOM 1798 C C . HIS A 1 231 ? -4.582 15.266 2.182 1 97 231 HIS A C 1
ATOM 1800 O O . HIS A 1 231 ? -3.795 14.391 1.819 1 97 231 HIS A O 1
ATOM 1806 N N . SER A 1 232 ? -5.633 14.938 2.844 1 97.38 232 SER A N 1
ATOM 1807 C CA . SER A 1 232 ? -5.906 13.633 3.438 1 97.38 232 SER A CA 1
ATOM 1808 C C . SER A 1 232 ? -6.262 12.609 2.371 1 97.38 232 SER A C 1
ATOM 1810 O O . SER A 1 232 ? -6.945 12.93 1.394 1 97.38 232 SER A O 1
ATOM 1812 N N . LEU A 1 233 ? -5.789 11.398 2.549 1 98.31 233 LEU A N 1
ATOM 1813 C CA . LEU A 1 233 ? -6.168 10.281 1.696 1 98.31 233 LEU A CA 1
ATOM 1814 C C . LEU A 1 233 ? -6.434 9.031 2.527 1 98.31 233 LEU A C 1
ATOM 1816 O O . LEU A 1 233 ? -5.801 8.82 3.568 1 98.31 233 LEU A O 1
ATOM 1820 N N . PRO A 1 234 ? -7.352 8.18 2.057 1 98.62 234 PRO A N 1
ATOM 1821 C CA . PRO A 1 234 ? -7.484 6.836 2.633 1 98.62 234 PRO A CA 1
ATOM 1822 C C . PRO A 1 234 ? -6.219 5.996 2.467 1 98.62 234 PRO A C 1
ATOM 1824 O O . PRO A 1 234 ? -5.375 6.305 1.621 1 98.62 234 PRO A O 1
ATOM 1827 N N . TYR A 1 235 ? -6.086 5.012 3.357 1 98.75 235 TYR A N 1
ATOM 1828 C CA . TYR A 1 235 ? -4.949 4.105 3.299 1 98.75 235 TYR A CA 1
ATOM 1829 C C . TYR A 1 235 ? -5.328 2.723 3.818 1 98.75 235 TYR A C 1
ATOM 1831 O O . TYR A 1 235 ? -6.332 2.568 4.516 1 98.75 235 TYR A O 1
ATOM 1839 N N . GLY A 1 236 ? -4.508 1.722 3.424 1 98.12 236 GLY A N 1
ATOM 1840 C CA . GLY A 1 236 ? -4.496 0.49 4.195 1 98.12 236 GLY A CA 1
ATOM 1841 C C . GLY A 1 236 ? -4.918 -0.724 3.389 1 98.12 236 GLY A C 1
ATOM 1842 O O . GLY A 1 236 ? -4.91 -0.689 2.156 1 98.12 236 GLY A O 1
ATOM 1843 N N . SER A 1 237 ? -5.078 -1.795 4.062 1 98.06 237 SER A N 1
ATOM 1844 C CA . SER A 1 237 ? -5.5 -3.068 3.488 1 98.06 237 SER A CA 1
ATOM 1845 C C . SER A 1 237 ? -6.754 -3.598 4.172 1 98.06 237 SER A C 1
ATOM 1847 O O . SER A 1 237 ? -7.09 -3.174 5.281 1 98.06 237 SER A O 1
ATOM 1849 N N . VAL A 1 238 ? -7.414 -4.5 3.541 1 97.81 238 VAL A N 1
ATOM 1850 C CA . VAL A 1 238 ? -8.688 -5.016 4.035 1 97.81 238 VAL A CA 1
ATOM 1851 C C . VAL A 1 238 ? -8.461 -5.766 5.348 1 97.81 238 VAL A C 1
ATOM 1853 O O . VAL A 1 238 ? -9.234 -5.613 6.297 1 97.81 238 VAL A O 1
ATOM 1856 N N . SER A 1 239 ? -7.352 -6.504 5.445 1 97.06 239 SER A N 1
ATOM 1857 C CA . SER A 1 239 ? -7.117 -7.34 6.621 1 97.06 239 SER A CA 1
ATOM 1858 C C . SER A 1 239 ? -6.309 -6.598 7.676 1 97.06 239 SER A C 1
ATOM 1860 O O . SER A 1 239 ? -6.184 -7.062 8.812 1 97.06 239 SER A O 1
ATOM 1862 N N . GLY A 1 240 ? -5.672 -5.516 7.324 1 96.38 240 GLY A N 1
ATOM 1863 C CA . GLY A 1 240 ? -4.902 -4.715 8.258 1 96.38 240 GLY A CA 1
ATOM 1864 C C . GLY A 1 240 ? -5.551 -3.381 8.578 1 96.38 240 GLY A C 1
ATOM 1865 O O . GLY A 1 240 ? -6.742 -3.189 8.328 1 96.38 240 GLY A O 1
ATOM 1866 N N . ASP A 1 241 ? -4.758 -2.527 9.195 1 97.56 241 ASP A N 1
ATOM 1867 C CA . ASP A 1 241 ? -5.254 -1.181 9.461 1 97.56 241 ASP A CA 1
ATOM 1868 C C . ASP A 1 241 ? -5.668 -0.481 8.172 1 97.56 241 ASP A C 1
ATOM 1870 O O . ASP A 1 241 ? -4.992 -0.605 7.145 1 97.56 241 ASP A O 1
ATOM 1874 N N . HIS A 1 242 ? -6.719 0.121 8.188 1 98.62 242 HIS A N 1
ATOM 1875 C CA . HIS A 1 242 ? -7.188 0.996 7.117 1 98.62 242 HIS A CA 1
ATOM 1876 C C . HIS A 1 242 ? -8.023 2.146 7.672 1 98.62 242 HIS A C 1
ATOM 1878 O O . HIS A 1 242 ? -8.578 2.041 8.766 1 98.62 242 HIS A O 1
ATOM 1884 N N . GLY A 1 243 ? -7.988 3.195 7.004 1 98.69 243 GLY A N 1
ATOM 1885 C CA . GLY A 1 243 ? -8.719 4.379 7.426 1 98.69 243 GLY A CA 1
ATOM 1886 C C . GLY A 1 243 ? -8.305 5.633 6.676 1 98.69 243 GLY A C 1
ATOM 1887 O O . GLY A 1 243 ? -8.273 5.645 5.441 1 98.69 243 GLY A O 1
ATOM 1888 N N . LEU A 1 244 ? -8.109 6.66 7.453 1 98.62 244 LEU A N 1
ATOM 1889 C CA . LEU A 1 244 ? -7.789 7.969 6.883 1 98.62 244 LEU A CA 1
ATOM 1890 C C . LEU A 1 244 ? -6.508 8.523 7.496 1 98.62 244 LEU A C 1
ATOM 1892 O O . LEU A 1 244 ? -6.359 8.555 8.719 1 98.62 244 LEU A O 1
ATOM 1896 N N . LEU A 1 245 ? -5.598 8.867 6.645 1 98.75 245 LEU A N 1
ATOM 1897 C CA . LEU A 1 245 ? -4.523 9.742 7.094 1 98.75 245 LEU A CA 1
ATOM 1898 C C . LEU A 1 245 ? -4.887 11.211 6.875 1 98.75 245 LEU A C 1
ATOM 1900 O O . LEU A 1 245 ? -4.836 11.703 5.746 1 98.75 245 LEU A O 1
ATOM 1904 N N . PHE A 1 246 ? -5.211 11.844 7.957 1 98.38 246 PHE A N 1
ATOM 1905 C CA . PHE A 1 246 ? -5.57 13.25 7.898 1 98.38 246 PHE A CA 1
ATOM 1906 C C . PHE A 1 246 ? -4.328 14.133 8.008 1 98.38 246 PHE A C 1
ATOM 1908 O O . PHE A 1 246 ? -3.525 13.969 8.922 1 98.38 246 PHE A O 1
ATOM 1915 N N . ILE A 1 247 ? -4.234 15.016 7.094 1 98.56 247 ILE A N 1
ATOM 1916 C CA . ILE A 1 247 ? -3.191 16.047 7.125 1 98.56 247 ILE A CA 1
ATOM 1917 C C . ILE A 1 247 ? -3.75 17.359 6.613 1 98.56 247 ILE A C 1
ATOM 1919 O O . ILE A 1 247 ? -4.527 17.391 5.66 1 98.56 247 ILE A O 1
ATOM 1923 N N . ALA A 1 248 ? -3.332 18.406 7.215 1 98.38 248 ALA A N 1
ATOM 1924 C CA . ALA A 1 248 ? -3.795 19.719 6.781 1 98.38 248 ALA A CA 1
ATOM 1925 C C . ALA A 1 248 ? -2.727 20.781 7.016 1 98.38 248 ALA A C 1
ATOM 1927 O O . ALA A 1 248 ? -1.888 20.641 7.91 1 98.38 248 ALA A O 1
ATOM 1928 N N . TYR A 1 249 ? -2.766 21.766 6.195 1 98.75 249 TYR A N 1
ATOM 1929 C CA . TYR A 1 249 ? -1.893 22.938 6.266 1 98.75 249 TYR A CA 1
ATOM 1930 C C . TYR A 1 249 ? -2.691 24.188 6.57 1 98.75 249 TYR A C 1
ATOM 1932 O O . TYR A 1 249 ? -3.809 24.359 6.078 1 98.75 249 TYR A O 1
ATOM 1940 N N . CYS A 1 250 ? -2.1 25.047 7.332 1 98.88 250 CYS A N 1
ATOM 1941 C CA . CYS A 1 250 ? -2.76 26.312 7.66 1 98.88 250 CYS A CA 1
ATOM 1942 C C . CYS A 1 250 ? -1.745 27.359 8.086 1 98.88 250 CYS A C 1
ATOM 1944 O O . CYS A 1 250 ? -0.691 27.031 8.633 1 98.88 250 CYS A O 1
ATOM 1946 N N . HIS A 1 251 ? -2.078 28.609 7.859 1 98.5 251 HIS A N 1
ATOM 1947 C CA . HIS A 1 251 ? -1.207 29.719 8.234 1 98.5 251 HIS A CA 1
ATOM 1948 C C . HIS A 1 251 ? -1.187 29.906 9.75 1 98.5 251 HIS A C 1
ATOM 1950 O O . HIS A 1 251 ? -0.337 30.641 10.273 1 98.5 251 HIS A O 1
ATOM 1956 N N . THR A 1 252 ? -2.092 29.25 10.469 1 98.69 252 THR A N 1
ATOM 1957 C CA . THR A 1 252 ? -2.17 29.344 11.922 1 98.69 252 THR A CA 1
ATOM 1958 C C . THR A 1 252 ? -2.504 28 12.539 1 98.69 252 THR A C 1
ATOM 1960 O O . THR A 1 252 ? -3.301 27.234 11.984 1 98.69 252 THR A O 1
ATOM 1963 N N . LEU A 1 253 ? -1.898 27.688 13.648 1 98.75 253 LEU A N 1
ATOM 1964 C CA . LEU A 1 253 ? -2.178 26.469 14.391 1 98.75 253 LEU A CA 1
ATOM 1965 C C . LEU A 1 253 ? -3.549 26.531 15.055 1 98.75 253 LEU A C 1
ATOM 1967 O O . LEU A 1 253 ? -4.172 25.5 15.312 1 98.75 253 LEU A O 1
ATOM 1971 N N . HIS A 1 254 ? -3.979 27.703 15.297 1 98.62 254 HIS A N 1
ATOM 1972 C CA . HIS A 1 254 ? -5.219 27.984 16.016 1 98.62 254 HIS A CA 1
ATOM 1973 C C . HIS A 1 254 ? -6.387 27.219 15.398 1 98.62 254 HIS A C 1
ATOM 1975 O O . HIS A 1 254 ? -7.199 26.641 16.125 1 98.62 254 HIS A O 1
ATOM 1981 N N . ASN A 1 255 ? -6.449 27.203 14.078 1 98.5 255 ASN A N 1
ATOM 1982 C CA . ASN A 1 255 ? -7.574 26.531 13.422 1 98.5 255 ASN A CA 1
ATOM 1983 C C . ASN A 1 255 ? -7.609 25.047 13.727 1 98.5 255 ASN A C 1
ATOM 1985 O O . ASN A 1 255 ? -8.672 24.484 14.016 1 98.5 255 ASN A O 1
ATOM 1989 N N . PHE A 1 256 ? -6.473 24.391 13.695 1 98.38 256 PHE A N 1
ATOM 1990 C CA . PHE A 1 256 ? -6.402 22.969 14.031 1 98.38 256 PHE A CA 1
ATOM 1991 C C . PHE A 1 256 ? -6.836 22.734 15.469 1 98.38 256 PHE A C 1
ATOM 1993 O O . PHE A 1 256 ? -7.672 21.875 15.742 1 98.38 256 PHE A O 1
ATOM 2000 N N . LYS A 1 257 ? -6.211 23.469 16.344 1 97.94 257 LYS A N 1
ATOM 2001 C CA . LYS A 1 257 ? -6.445 23.312 17.781 1 97.94 257 LYS A CA 1
ATOM 2002 C C . LYS A 1 257 ? -7.93 23.469 18.109 1 97.94 257 LYS A C 1
ATOM 2004 O O . LYS A 1 257 ? -8.492 22.641 18.828 1 97.94 257 LYS A O 1
ATOM 2009 N N . THR A 1 258 ? -8.516 24.469 17.578 1 98.12 258 THR A N 1
ATOM 2010 C CA . THR A 1 258 ? -9.922 24.766 17.828 1 98.12 258 THR A CA 1
ATOM 2011 C C . THR A 1 258 ? -10.805 23.625 17.328 1 98.12 258 THR A C 1
ATOM 2013 O O . THR A 1 258 ? -11.695 23.156 18.047 1 98.12 258 THR A O 1
ATOM 2016 N N . MET A 1 259 ? -10.57 23.172 16.141 1 97.81 259 MET A N 1
ATOM 2017 C CA . MET A 1 259 ? -11.352 22.078 15.562 1 97.81 259 MET A CA 1
ATOM 2018 C C . MET A 1 259 ? -11.195 20.797 16.375 1 97.81 259 MET A C 1
ATOM 2020 O O . MET A 1 259 ? -12.18 20.141 16.703 1 97.81 259 MET A O 1
ATOM 2024 N N . LEU A 1 260 ? -9.992 20.484 16.75 1 98.25 260 LEU A N 1
ATOM 2025 C CA . LEU A 1 260 ? -9.727 19.234 17.469 1 98.25 260 LEU A CA 1
ATOM 2026 C C . LEU A 1 260 ? -10.289 19.281 18.875 1 98.25 260 LEU A C 1
ATOM 2028 O O . LEU A 1 260 ? -10.812 18.281 19.375 1 98.25 260 LEU A O 1
ATOM 2032 N N . GLU A 1 261 ? -10.086 20.438 19.531 1 97.69 261 GLU A N 1
ATOM 2033 C CA . GLU A 1 261 ? -10.648 20.578 20.875 1 97.69 261 GLU A CA 1
ATOM 2034 C C . GLU A 1 261 ? -12.164 20.406 20.844 1 97.69 261 GLU A C 1
ATOM 2036 O O . GLU A 1 261 ? -12.734 19.797 21.766 1 97.69 261 GLU A O 1
ATOM 2041 N N . SER A 1 262 ? -12.781 20.906 19.828 1 97.69 262 SER A N 1
ATOM 2042 C CA . SER A 1 262 ? -14.219 20.688 19.641 1 97.69 262 SER A CA 1
ATOM 2043 C C . SER A 1 262 ? -14.531 19.219 19.375 1 97.69 262 SER A C 1
ATOM 2045 O O . SER A 1 262 ? -15.398 18.641 20.016 1 97.69 262 SER A O 1
ATOM 2047 N N . MET A 1 263 ? -13.828 18.609 18.453 1 97.75 263 MET A N 1
ATOM 2048 C CA . MET A 1 263 ? -14.031 17.234 18.031 1 97.75 263 MET A CA 1
ATOM 2049 C C . MET A 1 263 ? -13.93 16.281 19.203 1 97.75 263 MET A C 1
ATOM 2051 O O . MET A 1 263 ? -14.695 15.312 19.297 1 97.75 263 MET A O 1
ATOM 2055 N N . TYR A 1 264 ? -13.07 16.578 20.109 1 97.75 264 TYR A N 1
ATOM 2056 C CA . TYR A 1 264 ? -12.797 15.648 21.188 1 97.75 264 TYR A CA 1
ATOM 2057 C C . TYR A 1 264 ? -13.5 16.078 22.469 1 97.75 264 TYR A C 1
ATOM 2059 O O . TYR A 1 264 ? -13.289 15.492 23.531 1 97.75 264 TYR A O 1
ATOM 2067 N N . GLY A 1 265 ? -14.25 17.203 22.406 1 96 265 GLY A N 1
ATOM 2068 C CA . GLY A 1 265 ? -15.148 17.562 23.5 1 96 265 GLY A CA 1
ATOM 2069 C C . GLY A 1 265 ? -14.492 18.422 24.562 1 96 265 GLY A C 1
ATOM 2070 O O . GLY A 1 265 ? -15.039 18.594 25.656 1 96 265 GLY A O 1
ATOM 2071 N N . VAL A 1 266 ? -13.375 18.906 24.25 1 94.75 266 VAL A N 1
ATOM 2072 C CA . VAL A 1 266 ? -12.68 19.75 25.219 1 94.75 266 VAL A CA 1
ATOM 2073 C C . VAL A 1 266 ? -13.5 21.016 25.469 1 94.75 266 VAL A C 1
ATOM 2075 O O . VAL A 1 266 ? -13.547 21.516 26.594 1 94.75 266 VAL A O 1
ATOM 2078 N N . THR A 1 267 ? -14.156 21.5 24.531 1 92.69 267 THR A N 1
ATOM 2079 C CA . THR A 1 267 ? -14.828 22.797 24.578 1 92.69 267 THR A CA 1
ATOM 2080 C C . THR A 1 267 ? -16.141 22.703 25.359 1 92.69 267 THR A C 1
ATOM 2082 O O . THR A 1 267 ? -16.5 23.641 26.062 1 92.69 267 THR A O 1
ATOM 2085 N N . ASP A 1 268 ? -16.875 21.562 25.25 1 94.62 268 ASP A N 1
ATOM 2086 C CA . ASP A 1 268 ? -18.219 21.562 25.828 1 94.62 268 ASP A CA 1
ATOM 2087 C C . ASP A 1 268 ? -18.625 20.156 26.266 1 94.62 268 ASP A C 1
ATOM 2089 O O . ASP A 1 268 ? -19.781 19.922 26.609 1 94.62 268 ASP A O 1
ATOM 2093 N N . GLY A 1 269 ? -17.719 19.234 26.141 1 92.56 269 GLY A N 1
ATOM 2094 C CA . GLY A 1 269 ? -17.969 17.891 26.625 1 92.56 269 GLY A CA 1
ATOM 2095 C C . GLY A 1 269 ? -18.609 17 25.562 1 92.56 269 GLY A C 1
ATOM 2096 O O . GLY A 1 269 ? -18.703 15.781 25.75 1 92.56 269 GLY A O 1
ATOM 2097 N N . LYS A 1 270 ? -19.047 17.594 24.469 1 94.44 270 LYS A N 1
ATOM 2098 C CA . LYS A 1 270 ? -19.625 16.828 23.375 1 94.44 270 LYS A CA 1
ATOM 2099 C C . LYS A 1 270 ? -18.547 16.391 22.375 1 94.44 270 LYS A C 1
ATOM 2101 O O . LYS A 1 270 ? -17.812 17.219 21.844 1 94.44 270 LYS A O 1
ATOM 2106 N N . THR A 1 271 ? -18.531 15.07 22.141 1 96.38 271 THR A N 1
ATOM 2107 C CA . THR A 1 271 ? -17.516 14.523 21.25 1 96.38 271 THR A CA 1
ATOM 2108 C C . THR A 1 271 ? -18.109 14.219 19.875 1 96.38 271 THR A C 1
ATOM 2110 O O . THR A 1 271 ? -19.281 13.898 19.75 1 96.38 271 THR A O 1
ATOM 2113 N N . ASP A 1 272 ? -17.328 14.359 18.875 1 98.19 272 ASP A N 1
ATOM 2114 C CA . ASP A 1 272 ? -17.688 13.969 17.516 1 98.19 272 ASP A CA 1
ATOM 2115 C C . ASP A 1 272 ? -18.109 12.5 17.453 1 98.19 272 ASP A C 1
ATOM 2117 O O . ASP A 1 272 ? -17.312 11.602 17.734 1 98.19 272 ASP A O 1
ATOM 2121 N N . GLN A 1 273 ? -19.281 12.25 17 1 97.88 273 GLN A N 1
ATOM 2122 C CA . GLN A 1 273 ? -19.828 10.898 17 1 97.88 273 GLN A CA 1
ATOM 2123 C C . GLN A 1 273 ? -19.047 9.992 16.062 1 97.88 273 GLN A C 1
ATOM 2125 O O . GLN A 1 273 ? -19.062 8.766 16.203 1 97.88 273 GLN A O 1
ATOM 2130 N N . LEU A 1 274 ? -18.375 10.609 15.094 1 98.19 274 LEU A N 1
ATOM 2131 C CA . LEU A 1 274 ? -17.578 9.828 14.156 1 98.19 274 LEU A CA 1
ATOM 2132 C C . LEU A 1 274 ? -16.484 9.062 14.883 1 98.19 274 LEU A C 1
ATOM 2134 O O . LEU A 1 274 ? -16.047 8.008 14.43 1 98.19 274 LEU A O 1
ATOM 2138 N N . LEU A 1 275 ? -16.078 9.547 16.047 1 98.19 275 LEU A N 1
ATOM 2139 C CA . LEU A 1 275 ? -14.984 8.953 16.797 1 98.19 275 LEU A CA 1
ATOM 2140 C C . LEU A 1 275 ? -15.398 7.609 17.391 1 98.19 275 LEU A C 1
ATOM 2142 O O . LEU A 1 275 ? -14.547 6.848 17.875 1 98.19 275 LEU A O 1
ATOM 2146 N N . ARG A 1 276 ? -16.625 7.273 17.297 1 97.31 276 ARG A N 1
ATOM 2147 C CA . ARG A 1 276 ? -17.094 5.949 17.703 1 97.31 276 ARG A CA 1
ATOM 2148 C C . ARG A 1 276 ? -16.688 4.895 16.672 1 97.31 276 ARG A C 1
ATOM 2150 O O . ARG A 1 276 ? -16.672 3.699 16.984 1 97.31 276 ARG A O 1
ATOM 2157 N N . PHE A 1 277 ? -16.359 5.352 15.5 1 98.25 277 PHE A N 1
ATOM 2158 C CA . PHE A 1 277 ? -16.141 4.414 14.406 1 98.25 277 PHE A CA 1
ATOM 2159 C C . PHE A 1 277 ? -14.742 4.566 13.828 1 98.25 277 PHE A C 1
ATOM 2161 O O . PHE A 1 277 ? -14.391 3.918 12.844 1 98.25 277 PHE A O 1
ATOM 2168 N N . THR A 1 278 ? -14.016 5.457 14.32 1 98.06 278 THR A N 1
ATOM 2169 C CA . THR A 1 278 ? -12.648 5.715 13.898 1 98.06 278 THR A CA 1
ATOM 2170 C C . THR A 1 278 ? -11.789 6.148 15.086 1 98.06 278 THR A C 1
ATOM 2172 O O . THR A 1 278 ? -12.266 6.84 15.984 1 98.06 278 THR A O 1
ATOM 2175 N N . LYS A 1 279 ? -10.578 5.734 15.102 1 97.56 279 LYS A N 1
ATOM 2176 C CA . LYS A 1 279 ? -9.68 6.027 16.219 1 97.56 279 LYS A CA 1
ATOM 2177 C C . LYS A 1 279 ? -8.367 6.621 15.719 1 97.56 279 LYS A C 1
ATOM 2179 O O . LYS A 1 279 ? -7.738 6.078 14.805 1 97.56 279 LYS A O 1
ATOM 2184 N N . ALA A 1 280 ? -7.957 7.695 16.344 1 98.19 280 ALA A N 1
ATOM 2185 C CA . ALA A 1 280 ? -6.648 8.266 16.031 1 98.19 280 ALA A CA 1
ATOM 2186 C C . ALA A 1 280 ? -5.531 7.441 16.672 1 98.19 280 ALA A C 1
ATOM 2188 O O . ALA A 1 280 ? -5.562 7.152 17.859 1 98.19 280 ALA A O 1
ATOM 2189 N N . VAL A 1 281 ? -4.531 7.113 15.883 1 98.25 281 VAL A N 1
ATOM 2190 C CA . VAL A 1 281 ? -3.436 6.32 16.438 1 98.25 281 VAL A CA 1
ATOM 2191 C C . VAL A 1 281 ? -2.137 7.121 16.375 1 98.25 281 VAL A C 1
ATOM 2193 O O . VAL A 1 281 ? -1.12 6.711 16.953 1 98.25 281 VAL A O 1
ATOM 2196 N N . THR A 1 282 ? -2.156 8.234 15.734 1 98.38 282 THR A N 1
ATOM 2197 C CA . THR A 1 282 ? -1.089 9.227 15.781 1 98.38 282 THR A CA 1
ATOM 2198 C C . THR A 1 282 ? -1.662 10.625 15.984 1 98.38 282 THR A C 1
ATOM 2200 O O . THR A 1 282 ? -2.865 10.844 15.812 1 98.38 282 THR A O 1
ATOM 2203 N N . GLY A 1 283 ? -0.877 11.516 16.375 1 98.69 283 GLY A N 1
ATOM 2204 C CA . GLY A 1 283 ? -1.169 12.93 16.484 1 98.69 283 GLY A CA 1
ATOM 2205 C C . GLY A 1 283 ? 0.077 13.789 16.594 1 98.69 283 GLY A C 1
ATOM 2206 O O . GLY A 1 283 ? 0.938 13.539 17.438 1 98.69 283 GLY A O 1
ATOM 2207 N N . ALA A 1 284 ? 0.167 14.773 15.797 1 98.81 284 ALA A N 1
ATOM 2208 C CA . ALA A 1 284 ? 1.358 15.625 15.828 1 98.81 284 ALA A CA 1
ATOM 2209 C C . ALA A 1 284 ? 1.102 16.953 15.133 1 98.81 284 ALA A C 1
ATOM 2211 O O . ALA A 1 284 ? 0.286 17.031 14.211 1 98.81 284 ALA A O 1
ATOM 2212 N N . TYR A 1 285 ? 1.775 17.984 15.625 1 98.94 285 TYR A N 1
ATOM 2213 C CA . TYR A 1 285 ? 1.866 19.281 14.961 1 98.94 285 TYR A CA 1
ATOM 2214 C C . TYR A 1 285 ? 3.275 19.516 14.438 1 98.94 285 TYR A C 1
ATOM 2216 O O . TYR A 1 285 ? 4.258 19.094 15.055 1 98.94 285 TYR A O 1
ATOM 2224 N N . PHE A 1 286 ? 3.355 20.219 13.367 1 98.94 286 PHE A N 1
ATOM 2225 C CA . PHE A 1 286 ? 4.633 20.578 12.766 1 98.94 286 PHE A CA 1
ATOM 2226 C C . PHE A 1 286 ? 4.57 22 12.195 1 98.94 286 PHE A C 1
ATOM 2228 O O . PHE A 1 286 ? 3.496 22.609 12.141 1 98.94 286 PHE A O 1
ATOM 2235 N N . PHE A 1 287 ? 5.684 22.484 11.852 1 98.94 287 PHE A N 1
ATOM 2236 C CA . PHE A 1 287 ? 5.805 23.656 10.992 1 98.94 287 PHE A CA 1
ATOM 2237 C C . PHE A 1 287 ? 6.672 23.344 9.773 1 98.94 287 PHE A C 1
ATOM 2239 O O . PHE A 1 287 ? 7.797 22.859 9.922 1 98.94 287 PHE A O 1
ATOM 2246 N N . ALA A 1 288 ? 6.156 23.562 8.617 1 98.94 288 ALA A N 1
ATOM 2247 C CA . ALA A 1 288 ? 6.879 23.469 7.355 1 98.94 288 ALA A CA 1
ATOM 2248 C C . ALA A 1 288 ? 7.445 24.812 6.941 1 98.94 288 ALA A C 1
ATOM 2250 O O . ALA A 1 288 ? 6.699 25.719 6.535 1 98.94 288 ALA A O 1
ATOM 2251 N N . PRO A 1 289 ? 8.711 25 6.965 1 98.69 289 PRO A N 1
ATOM 2252 C CA . PRO A 1 289 ? 9.281 26.266 6.523 1 98.69 289 PRO A CA 1
ATOM 2253 C C . PRO A 1 289 ? 9.141 26.484 5.02 1 98.69 289 PRO A C 1
ATOM 2255 O O . PRO A 1 289 ? 8.852 25.547 4.277 1 98.69 289 PRO A O 1
ATOM 2258 N N . SER A 1 290 ? 9.273 27.766 4.578 1 98.38 290 SER A N 1
ATOM 2259 C CA . SER A 1 290 ? 9.352 28.031 3.145 1 98.38 290 SER A CA 1
ATOM 2260 C C . SER A 1 290 ? 10.555 27.328 2.52 1 98.38 290 SER A C 1
ATOM 2262 O O . SER A 1 290 ? 11.422 26.812 3.232 1 98.38 290 SER A O 1
ATOM 2264 N N . GLN A 1 291 ? 10.57 27.281 1.195 1 98.12 291 GLN A N 1
ATOM 2265 C CA . GLN A 1 291 ? 11.68 26.641 0.504 1 98.12 291 GLN A CA 1
ATOM 2266 C C . GLN A 1 291 ? 13.008 27.266 0.89 1 98.12 291 GLN A C 1
ATOM 2268 O O . GLN A 1 291 ? 13.969 26.562 1.214 1 98.12 291 GLN A O 1
ATOM 2273 N N . VAL A 1 292 ? 13.078 28.547 0.913 1 97.19 292 VAL A N 1
ATOM 2274 C CA . VAL A 1 292 ? 14.305 29.266 1.233 1 97.19 292 VAL A CA 1
ATOM 2275 C C . VAL A 1 292 ? 14.664 29.062 2.701 1 97.19 292 VAL A C 1
ATOM 2277 O O . VAL A 1 292 ? 15.82 28.766 3.027 1 97.19 292 VAL A O 1
ATOM 2280 N N . MET A 1 293 ? 13.695 29.203 3.596 1 97.62 293 MET A N 1
ATOM 2281 C CA . MET A 1 293 ? 13.938 29.031 5.023 1 97.62 293 MET A CA 1
ATOM 2282 C C . MET A 1 293 ? 14.477 27.625 5.316 1 97.62 293 MET A C 1
ATOM 2284 O O . MET A 1 293 ? 15.383 27.469 6.137 1 97.62 293 MET A O 1
ATOM 2288 N N . LEU A 1 294 ? 13.93 26.594 4.66 1 98.38 294 LEU A N 1
ATOM 2289 C CA . LEU A 1 294 ? 14.406 25.234 4.859 1 98.38 294 LEU A CA 1
ATOM 2290 C C . LEU A 1 294 ? 15.906 25.156 4.598 1 98.38 294 LEU A C 1
ATOM 2292 O O . LEU A 1 294 ? 16.641 24.547 5.387 1 98.38 294 LEU A O 1
ATOM 2296 N N . GLN A 1 295 ? 16.344 25.812 3.535 1 97.56 295 GLN A N 1
ATOM 2297 C CA . GLN A 1 295 ? 17.75 25.75 3.146 1 97.56 295 GLN A CA 1
ATOM 2298 C C . GLN A 1 295 ? 18.625 26.547 4.113 1 97.56 295 GLN A C 1
ATOM 2300 O O . GLN A 1 295 ? 19.812 26.281 4.25 1 97.56 295 GLN A O 1
ATOM 2305 N N . GLU A 1 296 ? 18.031 27.453 4.867 1 96.69 296 GLU A N 1
ATOM 2306 C CA . GLU A 1 296 ? 18.797 28.359 5.723 1 96.69 296 GLU A CA 1
ATOM 2307 C C . GLU A 1 296 ? 18.828 27.844 7.16 1 96.69 296 GLU A C 1
ATOM 2309 O O . GLU A 1 296 ? 19.578 28.375 7.992 1 96.69 296 GLU A O 1
ATOM 2314 N N . LEU A 1 297 ? 18.062 26.812 7.449 1 97.25 297 LEU A N 1
ATOM 2315 C CA . LEU A 1 297 ? 18.031 26.297 8.812 1 97.25 297 LEU A CA 1
ATOM 2316 C C . LEU A 1 297 ? 19.391 25.75 9.219 1 97.25 297 LEU A C 1
ATOM 2318 O O . LEU A 1 297 ? 20.047 25.062 8.438 1 97.25 297 LEU A O 1
ATOM 2322 N N . THR A 1 298 ? 19.797 26.156 10.406 1 97.06 298 THR A N 1
ATOM 2323 C CA . THR A 1 298 ? 21.047 25.688 10.992 1 97.06 298 THR A CA 1
ATOM 2324 C C . THR A 1 298 ? 20.828 25.234 12.438 1 97.06 298 THR A C 1
ATOM 2326 O O . THR A 1 298 ? 19.953 25.766 13.133 1 97.06 298 THR A O 1
ATOM 2329 N N . LEU A 1 299 ? 21.609 24.266 12.82 1 97.12 299 LEU A N 1
ATOM 2330 C CA . LEU A 1 299 ? 21.5 23.719 14.172 1 97.12 299 LEU A CA 1
ATOM 2331 C C . LEU A 1 299 ? 22.391 24.484 15.141 1 97.12 299 LEU A C 1
ATOM 2333 O O . LEU A 1 299 ? 23.453 24.984 14.758 1 97.12 299 LEU A O 1
ATOM 2337 N N . LYS A 1 300 ? 21.891 24.5 16.375 1 93.25 300 LYS A N 1
ATOM 2338 C CA . LYS A 1 300 ? 22.719 25.047 17.438 1 93.25 300 LYS A CA 1
ATOM 2339 C C . LYS A 1 300 ? 23.969 24.203 17.656 1 93.25 300 LYS A C 1
ATOM 2341 O O . LYS A 1 300 ? 23.938 22.969 17.484 1 93.25 300 LYS A O 1
ATOM 2346 N N . ASN A 1 301 ? 25.156 24.922 17.719 1 76.94 301 ASN A N 1
ATOM 2347 C CA . ASN A 1 301 ? 26.422 24.234 17.984 1 76.94 301 ASN A CA 1
ATOM 2348 C C . ASN A 1 301 ? 26.359 23.438 19.281 1 76.94 301 ASN A C 1
ATOM 2350 O O . ASN A 1 301 ? 25.984 23.969 20.328 1 76.94 301 ASN A O 1
ATOM 2354 N N . GLN A 1 302 ? 26.062 22.094 19.234 1 53.22 302 GLN A N 1
ATOM 2355 C CA . GLN A 1 302 ? 26.219 21.359 20.484 1 53.22 302 GLN A CA 1
ATOM 2356 C C . GLN A 1 302 ? 27.688 21.219 20.859 1 53.22 302 GLN A C 1
ATOM 2358 O O . GLN A 1 302 ? 28.562 21.125 19.984 1 53.22 302 GLN A O 1
ATOM 2363 N N . MET B 1 1 ? -14.422 -22.719 -26.969 1 52.72 1 MET B N 1
ATOM 2364 C CA . MET B 1 1 ? -13.094 -22.531 -26.406 1 52.72 1 MET B CA 1
ATOM 2365 C C . MET B 1 1 ? -13.18 -22.031 -24.969 1 52.72 1 MET B C 1
ATOM 2367 O O . MET B 1 1 ? -13.977 -21.141 -24.656 1 52.72 1 MET B O 1
ATOM 2371 N N . PHE B 1 2 ? -12.703 -22.812 -23.891 1 72.31 2 PHE B N 1
ATOM 2372 C CA . PHE B 1 2 ? -12.852 -22.531 -22.469 1 72.31 2 PHE B CA 1
ATOM 2373 C C . PHE B 1 2 ? -12.164 -21.219 -22.094 1 72.31 2 PHE B C 1
ATOM 2375 O O . PHE B 1 2 ? -11.016 -20.984 -22.469 1 72.31 2 PHE B O 1
ATOM 2382 N N . LYS B 1 3 ? -13.008 -20.328 -21.688 1 89.06 3 LYS B N 1
ATOM 2383 C CA . LYS B 1 3 ? -12.531 -18.984 -21.375 1 89.06 3 LYS B CA 1
ATOM 2384 C C . LYS B 1 3 ? -11.789 -18.969 -20.031 1 89.06 3 LYS B C 1
ATOM 2386 O O . LYS B 1 3 ? -12.336 -19.391 -19.016 1 89.06 3 LYS B O 1
ATOM 2391 N N . SER B 1 4 ? -10.562 -18.672 -20.094 1 97.44 4 SER B N 1
ATOM 2392 C CA . SER B 1 4 ? -9.766 -18.516 -18.875 1 97.44 4 SER B CA 1
ATOM 2393 C C . SER B 1 4 ? -10.289 -17.359 -18.016 1 97.44 4 SER B C 1
ATOM 2395 O O . SER B 1 4 ? -11.062 -16.531 -18.5 1 97.44 4 SER B O 1
ATOM 2397 N N . GLN B 1 5 ? -9.984 -17.422 -16.75 1 98.44 5 GLN B N 1
ATOM 2398 C CA . GLN B 1 5 ? -10.312 -16.297 -15.867 1 98.44 5 GLN B CA 1
ATOM 2399 C C . GLN B 1 5 ? -9.578 -15.023 -16.312 1 98.44 5 GLN B C 1
ATOM 2401 O O . GLN B 1 5 ? -8.5 -15.094 -16.891 1 98.44 5 GLN B O 1
ATOM 2406 N N . THR B 1 6 ? -10.086 -13.891 -15.945 1 98.38 6 THR B N 1
ATOM 2407 C CA . THR B 1 6 ? -9.773 -12.641 -16.625 1 98.38 6 THR B CA 1
ATOM 2408 C C . THR B 1 6 ? -8.398 -12.133 -16.219 1 98.38 6 THR B C 1
ATOM 2410 O O . THR B 1 6 ? -7.816 -11.281 -16.906 1 98.38 6 THR B O 1
ATOM 2413 N N . ALA B 1 7 ? -7.828 -12.594 -15.172 1 98.56 7 ALA B N 1
ATOM 2414 C CA . ALA B 1 7 ? -6.555 -12.055 -14.695 1 98.56 7 ALA B CA 1
ATOM 2415 C C . ALA B 1 7 ? -5.379 -12.781 -15.344 1 98.56 7 ALA B C 1
ATOM 2417 O O . ALA B 1 7 ? -4.23 -12.336 -15.234 1 98.56 7 ALA B O 1
ATOM 2418 N N . ILE B 1 8 ? -5.602 -13.828 -16.047 1 98.38 8 ILE B N 1
ATOM 2419 C CA . ILE B 1 8 ? -4.535 -14.758 -16.406 1 98.38 8 ILE B CA 1
ATOM 2420 C C . ILE B 1 8 ? -3.83 -14.25 -17.672 1 98.38 8 ILE B C 1
ATOM 2422 O O . ILE B 1 8 ? -2.604 -14.133 -17.688 1 98.38 8 ILE B O 1
ATOM 2426 N N . LEU B 1 9 ? -4.484 -13.828 -18.656 1 97.38 9 LEU B N 1
ATOM 2427 C CA . LEU B 1 9 ? -3.871 -13.648 -19.969 1 97.38 9 LEU B CA 1
ATOM 2428 C C . LEU B 1 9 ? -3.445 -12.195 -20.172 1 97.38 9 LEU B C 1
ATOM 2430 O O . LEU B 1 9 ? -2.383 -11.938 -20.734 1 97.38 9 LEU B O 1
ATOM 2434 N N . PRO B 1 10 ? -4.238 -11.242 -19.703 1 95.62 10 PRO B N 1
ATOM 2435 C CA . PRO B 1 10 ? -3.826 -9.867 -19.984 1 95.62 10 PRO B CA 1
ATOM 2436 C C . PRO B 1 10 ? -2.475 -9.516 -19.375 1 95.62 10 PRO B C 1
ATOM 2438 O O . PRO B 1 10 ? -2.068 -10.133 -18.375 1 95.62 10 PRO B O 1
ATOM 2441 N N . GLU B 1 11 ? -1.876 -8.555 -20.016 1 92.88 11 GLU B N 1
ATOM 2442 C CA . GLU B 1 11 ? -0.686 -8 -19.375 1 92.88 11 GLU B CA 1
ATOM 2443 C C . GLU B 1 11 ? -1.019 -7.395 -18.016 1 92.88 11 GLU B C 1
ATOM 2445 O O . GLU B 1 11 ? -2.107 -6.852 -17.828 1 92.88 11 GLU B O 1
ATOM 2450 N N . ALA B 1 12 ? -0.064 -7.531 -17.156 1 89.06 12 ALA B N 1
ATOM 2451 C CA . ALA B 1 12 ? -0.277 -7.035 -15.797 1 89.06 12 ALA B CA 1
ATOM 2452 C C . ALA B 1 12 ? -0.52 -5.527 -15.797 1 89.06 12 ALA B C 1
ATOM 2454 O O . ALA B 1 12 ? 0.172 -4.781 -16.5 1 89.06 12 ALA B O 1
ATOM 2455 N N . GLY B 1 13 ? -1.527 -5.094 -15.086 1 91.81 13 GLY B N 1
ATOM 2456 C CA . GLY B 1 13 ? -1.694 -3.674 -14.82 1 91.81 13 GLY B CA 1
ATOM 2457 C C . GLY B 1 13 ? -0.658 -3.121 -13.859 1 91.81 13 GLY B C 1
ATOM 2458 O O . GLY B 1 13 ? 0.133 -3.877 -13.289 1 91.81 13 GLY B O 1
ATOM 2459 N N . PRO B 1 14 ? -0.682 -1.829 -13.664 1 97.56 14 PRO B N 1
ATOM 2460 C CA . PRO B 1 14 ? 0.302 -1.213 -12.766 1 97.56 14 PRO B CA 1
ATOM 2461 C C . PRO B 1 14 ? 0.053 -1.541 -11.297 1 97.56 14 PRO B C 1
ATOM 2463 O O . PRO B 1 14 ? 0.92 -1.306 -10.453 1 97.56 14 PRO B O 1
ATOM 2466 N N . PHE B 1 15 ? -1.149 -2.041 -11.031 1 98.69 15 PHE B N 1
ATOM 2467 C CA . PHE B 1 15 ? -1.474 -2.396 -9.656 1 98.69 15 PHE B CA 1
ATOM 2468 C C . PHE B 1 15 ? -2.064 -3.799 -9.586 1 98.69 15 PHE B C 1
ATOM 2470 O O . PHE B 1 15 ? -2.801 -4.215 -10.484 1 98.69 15 PHE B O 1
ATOM 2477 N N . ALA B 1 16 ? -1.753 -4.473 -8.5 1 98.81 16 ALA B N 1
ATOM 2478 C CA . ALA B 1 16 ? -2.312 -5.805 -8.273 1 98.81 16 ALA B CA 1
ATOM 2479 C C . ALA B 1 16 ? -2.533 -6.062 -6.789 1 98.81 16 ALA B C 1
ATOM 2481 O O . ALA B 1 16 ? -1.94 -5.391 -5.941 1 98.81 16 ALA B O 1
ATOM 2482 N N . LEU B 1 17 ? -3.422 -6.902 -6.5 1 98.88 17 LEU B N 1
ATOM 2483 C CA . LEU B 1 17 ? -3.656 -7.441 -5.168 1 98.88 17 LEU B CA 1
ATOM 2484 C C . LEU B 1 17 ? -3.65 -8.969 -5.188 1 98.88 17 LEU B C 1
ATOM 2486 O O . LEU B 1 17 ? -4.344 -9.586 -6 1 98.88 17 LEU B O 1
ATOM 2490 N N . TYR B 1 18 ? -2.807 -9.547 -4.387 1 98.88 18 TYR B N 1
ATOM 2491 C CA . TYR B 1 18 ? -2.711 -10.984 -4.164 1 98.88 18 TYR B CA 1
ATOM 2492 C C . TYR B 1 18 ? -3.182 -11.352 -2.764 1 98.88 18 TYR B C 1
ATOM 2494 O O . TYR B 1 18 ? -2.598 -10.914 -1.77 1 98.88 18 TYR B O 1
ATOM 2502 N N . THR B 1 19 ? -4.199 -12.172 -2.676 1 98.88 19 THR B N 1
ATOM 2503 C CA . THR B 1 19 ? -4.758 -12.523 -1.376 1 98.88 19 THR B CA 1
ATOM 2504 C C . THR B 1 19 ? -4.77 -14.039 -1.182 1 98.88 19 THR B C 1
ATOM 2506 O O . THR B 1 19 ? -5.289 -14.773 -2.025 1 98.88 19 THR B O 1
ATOM 2509 N N . LEU B 1 20 ? -4.117 -14.484 -0.136 1 98.94 20 LEU B N 1
ATOM 2510 C CA . LEU B 1 20 ? -4.137 -15.883 0.271 1 98.94 20 LEU B CA 1
ATOM 2511 C C . LEU B 1 20 ? -5.113 -16.094 1.425 1 98.94 20 LEU B C 1
ATOM 2513 O O . LEU B 1 20 ? -4.988 -15.469 2.475 1 98.94 20 LEU B O 1
ATOM 2517 N N . LEU B 1 21 ? -6.066 -17.047 1.232 1 98.81 21 LEU B N 1
ATOM 2518 C CA . LEU B 1 21 ? -7.109 -17.281 2.225 1 98.81 21 LEU B CA 1
ATOM 2519 C C . LEU B 1 21 ? -7.043 -18.719 2.744 1 98.81 21 LEU B C 1
ATOM 2521 O O . LEU B 1 21 ? -6.801 -19.656 1.977 1 98.81 21 LEU B O 1
ATOM 2525 N N . LYS B 1 22 ? -7.242 -18.875 3.998 1 98.81 22 LYS B N 1
ATOM 2526 C CA . LYS B 1 22 ? -7.559 -20.156 4.621 1 98.81 22 LYS B CA 1
ATOM 2527 C C . LYS B 1 22 ? -9.023 -20.219 5.035 1 98.81 22 LYS B C 1
ATOM 2529 O O . LYS B 1 22 ? -9.516 -19.328 5.73 1 98.81 22 LYS B O 1
ATOM 2534 N N . VAL B 1 23 ? -9.75 -21.188 4.578 1 98.69 23 VAL B N 1
ATOM 2535 C CA . VAL B 1 23 ? -11.156 -21.359 4.93 1 98.69 23 VAL B CA 1
ATOM 2536 C C . VAL B 1 23 ? -11.266 -22.109 6.258 1 98.69 23 VAL B C 1
ATOM 2538 O O . VAL B 1 23 ? -10.789 -23.234 6.387 1 98.69 23 VAL B O 1
ATOM 2541 N N . ARG B 1 24 ? -11.945 -21.516 7.195 1 98.31 24 ARG B N 1
ATOM 2542 C CA . ARG B 1 24 ? -12 -22.094 8.531 1 98.31 24 ARG B CA 1
ATOM 2543 C C . ARG B 1 24 ? -13.3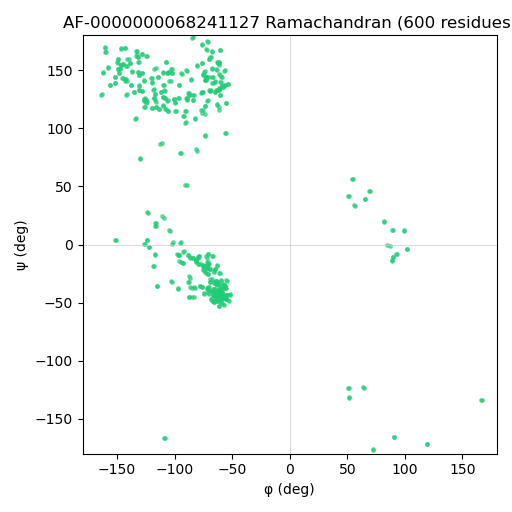28 -22.797 8.773 1 98.31 24 ARG B C 1
ATOM 2545 O O . ARG B 1 24 ? -13.398 -23.766 9.539 1 98.31 24 ARG B O 1
ATOM 2552 N N . GLN B 1 25 ? -14.273 -22.297 8.18 1 97.88 25 GLN B N 1
ATOM 2553 C CA . GLN B 1 25 ? -15.609 -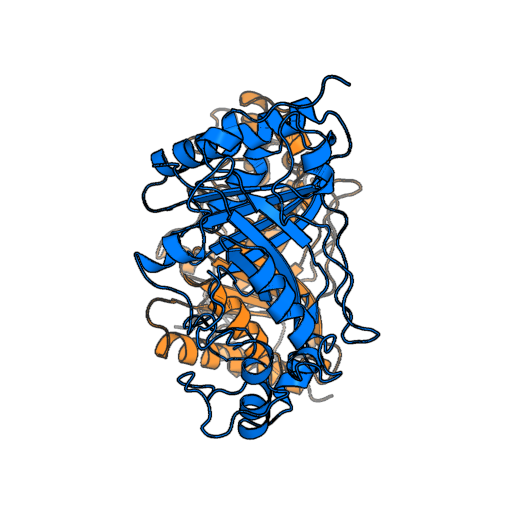22.859 8.336 1 97.88 25 GLN B CA 1
ATOM 2554 C C . GLN B 1 25 ? -16.531 -22.438 7.191 1 97.88 25 GLN B C 1
ATOM 2556 O O . GLN B 1 25 ? -16.172 -21.578 6.387 1 97.88 25 GLN B O 1
ATOM 2561 N N . ASN B 1 26 ? -17.688 -23.156 7.098 1 97.56 26 ASN B N 1
ATOM 2562 C CA . ASN B 1 26 ? -18.734 -22.828 6.125 1 97.56 26 ASN B CA 1
ATOM 2563 C C . ASN B 1 26 ? -18.188 -22.766 4.707 1 97.56 26 ASN B C 1
ATOM 2565 O O . ASN B 1 26 ? -18.344 -21.766 4.004 1 97.56 26 ASN B O 1
ATOM 2569 N N . HIS B 1 27 ? -17.578 -23.859 4.281 1 97.75 27 HIS B N 1
ATOM 2570 C CA . HIS B 1 27 ? -16.922 -23.969 2.988 1 97.75 27 HIS B CA 1
ATOM 2571 C C . HIS B 1 27 ? -17.875 -23.625 1.85 1 97.75 27 HIS B C 1
ATOM 2573 O O . HIS B 1 27 ? -17.469 -22.984 0.872 1 97.75 27 HIS B O 1
ATOM 2579 N N . ALA B 1 28 ? -19.094 -24 1.981 1 97.12 28 ALA B N 1
ATOM 2580 C CA . ALA B 1 28 ? -20.078 -23.734 0.927 1 97.12 28 ALA B CA 1
ATOM 2581 C C . ALA B 1 28 ? -20.328 -22.25 0.764 1 97.12 28 ALA B C 1
ATOM 2583 O O . ALA B 1 28 ? -20.406 -21.734 -0.358 1 97.12 28 ALA B O 1
ATOM 2584 N N . HIS B 1 29 ? -20.469 -21.594 1.909 1 97.88 29 HIS B N 1
ATOM 2585 C CA . HIS B 1 29 ? -20.688 -20.141 1.892 1 97.88 29 HIS B CA 1
ATOM 2586 C C . HIS B 1 29 ? -19.5 -19.406 1.286 1 97.88 29 HIS B C 1
ATOM 2588 O O . HIS B 1 29 ? -19.672 -18.484 0.494 1 97.88 29 HIS B O 1
ATOM 2594 N N . VAL B 1 30 ? -18.328 -19.844 1.635 1 98.56 30 VAL B N 1
ATOM 2595 C CA . VAL B 1 30 ? -17.109 -19.25 1.107 1 98.56 30 VAL B CA 1
ATOM 2596 C C . VAL B 1 30 ? -17.047 -19.469 -0.403 1 98.56 30 VAL B C 1
ATOM 2598 O O . VAL B 1 30 ? -16.766 -18.531 -1.154 1 98.56 30 VAL B O 1
ATOM 2601 N N . LEU B 1 31 ? -17.312 -20.672 -0.859 1 98.5 31 LEU B N 1
ATOM 2602 C CA . LEU B 1 31 ? -17.25 -20.969 -2.287 1 98.5 31 LEU B CA 1
ATOM 2603 C C . LEU B 1 31 ? -18.234 -20.094 -3.061 1 98.5 31 LEU B C 1
ATOM 2605 O O . LEU B 1 31 ? -17.922 -19.609 -4.152 1 98.5 31 LEU B O 1
ATOM 2609 N N . GLN B 1 32 ? -19.438 -19.922 -2.516 1 98.19 32 GLN B N 1
ATOM 2610 C CA . GLN B 1 32 ? -20.422 -19.078 -3.162 1 98.19 32 GLN B CA 1
ATOM 2611 C C . GLN B 1 32 ? -19.922 -17.641 -3.328 1 98.19 32 GLN B C 1
ATOM 2613 O O . GLN B 1 32 ? -20.109 -17.031 -4.379 1 98.19 32 GLN B O 1
ATOM 2618 N N . ALA B 1 33 ? -19.297 -17.109 -2.322 1 98.62 33 ALA B N 1
ATOM 2619 C CA . ALA B 1 33 ? -18.75 -15.75 -2.387 1 98.62 33 ALA B CA 1
ATOM 2620 C C . ALA B 1 33 ? -17.641 -15.664 -3.432 1 98.62 33 ALA B C 1
ATOM 2622 O O . ALA B 1 33 ? -17.547 -14.68 -4.172 1 98.62 33 ALA B O 1
ATOM 2623 N N . LEU B 1 34 ? -16.812 -16.656 -3.473 1 98.75 34 LEU B N 1
ATOM 2624 C CA . LEU B 1 34 ? -15.703 -16.688 -4.43 1 98.75 34 LEU B CA 1
ATOM 2625 C C . LEU B 1 34 ? -16.234 -16.75 -5.859 1 98.75 34 LEU B C 1
ATOM 2627 O O . LEU B 1 34 ? -15.711 -16.062 -6.75 1 98.75 34 LEU B O 1
ATOM 2631 N N . LYS B 1 35 ? -17.25 -17.531 -6.082 1 98.62 35 LYS B N 1
ATOM 2632 C CA . LYS B 1 35 ? -17.875 -17.672 -7.402 1 98.62 35 LYS B CA 1
ATOM 2633 C C . LYS B 1 35 ? -18.516 -16.375 -7.848 1 98.62 35 LYS B C 1
ATOM 2635 O O . LYS B 1 35 ? -18.719 -16.141 -9.047 1 98.62 35 LYS B O 1
ATOM 2640 N N . ALA B 1 36 ? -18.812 -15.508 -6.93 1 98.69 36 ALA B N 1
ATOM 2641 C CA . ALA B 1 36 ? -19.5 -14.258 -7.234 1 98.69 36 ALA B CA 1
ATOM 2642 C C . ALA B 1 36 ? -18.516 -13.164 -7.621 1 98.69 36 ALA B C 1
ATOM 2644 O O . ALA B 1 36 ? -18.906 -12.125 -8.148 1 98.69 36 ALA B O 1
ATOM 2645 N N . LEU B 1 37 ? -17.234 -13.375 -7.418 1 98.75 37 LEU B N 1
ATOM 2646 C CA . LEU B 1 37 ? -16.219 -12.344 -7.594 1 98.75 37 LEU B CA 1
ATOM 2647 C C . LEU B 1 37 ? -16.156 -11.891 -9.055 1 98.75 37 LEU B C 1
ATOM 2649 O O . LEU B 1 37 ? -16.062 -10.695 -9.336 1 98.75 37 LEU B O 1
ATOM 2653 N N . PRO B 1 38 ? -16.188 -12.828 -10.039 1 98.69 38 PRO B N 1
ATOM 2654 C CA . PRO B 1 38 ? -16.125 -12.375 -11.43 1 98.69 38 PRO B CA 1
ATOM 2655 C C . PRO B 1 38 ? -17.266 -11.422 -11.797 1 98.69 38 PRO B C 1
ATOM 2657 O O . PRO B 1 38 ? -17.047 -10.422 -12.484 1 98.69 38 PRO B O 1
ATOM 2660 N N . ALA B 1 39 ? -18.406 -11.734 -11.367 1 98.56 39 ALA B N 1
ATOM 2661 C CA . ALA B 1 39 ? -19.547 -10.852 -11.641 1 98.56 39 ALA B CA 1
ATOM 2662 C C . ALA B 1 39 ? -19.359 -9.492 -10.961 1 98.56 39 ALA B C 1
ATOM 2664 O O . ALA B 1 39 ? -19.719 -8.461 -11.539 1 98.56 39 ALA B O 1
ATOM 2665 N N . LEU B 1 40 ? -18.875 -9.5 -9.727 1 98.62 40 LEU B N 1
ATOM 2666 C CA . LEU B 1 40 ? -18.594 -8.258 -9.031 1 98.62 40 LEU B CA 1
ATOM 2667 C C . LEU B 1 40 ? -17.594 -7.406 -9.82 1 98.62 40 LEU B C 1
ATOM 2669 O O . LEU B 1 40 ? -17.797 -6.199 -9.969 1 98.62 40 LEU B O 1
ATOM 2673 N N . VAL B 1 41 ? -16.547 -7.98 -10.32 1 98.75 41 VAL B N 1
ATOM 2674 C CA . VAL B 1 41 ? -15.516 -7.297 -11.086 1 98.75 41 VAL B CA 1
ATOM 2675 C C . VAL B 1 41 ? -16.125 -6.703 -12.352 1 98.75 41 VAL B C 1
ATOM 2677 O O . VAL B 1 41 ? -15.82 -5.566 -12.719 1 98.75 41 VAL B O 1
ATOM 2680 N N . GLU B 1 42 ? -16.938 -7.484 -13 1 98.31 42 GLU B N 1
ATOM 2681 C CA . GLU B 1 42 ? -17.625 -6.984 -14.188 1 98.31 42 GLU B CA 1
ATOM 2682 C C . GLU B 1 42 ? -18.469 -5.75 -13.859 1 98.31 42 GLU B C 1
ATOM 2684 O O . GLU B 1 42 ? -18.453 -4.773 -14.609 1 98.31 42 GLU B O 1
ATOM 2689 N N . GLU B 1 43 ? -19.172 -5.82 -12.812 1 98.5 43 GLU B N 1
ATOM 2690 C CA . GLU B 1 43 ? -20 -4.691 -12.375 1 98.5 43 GLU B CA 1
ATOM 2691 C C . GLU B 1 43 ? -19.141 -3.459 -12.109 1 98.5 43 GLU B C 1
ATOM 2693 O O . GLU B 1 43 ? -19.484 -2.354 -12.523 1 98.5 43 GLU B O 1
ATOM 2698 N N . ILE B 1 44 ? -18.047 -3.635 -11.445 1 98.5 44 ILE B N 1
ATOM 2699 C CA . ILE B 1 44 ? -17.141 -2.531 -11.125 1 98.5 44 ILE B CA 1
ATOM 2700 C C . ILE B 1 44 ? -16.594 -1.925 -12.414 1 98.5 44 ILE B C 1
ATOM 2702 O O . ILE B 1 44 ? -16.562 -0.702 -12.562 1 98.5 44 ILE B O 1
ATOM 2706 N N . ASN B 1 45 ? -16.188 -2.756 -13.328 1 98.5 45 ASN B N 1
ATOM 2707 C CA . ASN B 1 45 ? -15.664 -2.271 -14.594 1 98.5 45 ASN B CA 1
ATOM 2708 C C . ASN B 1 45 ? -16.719 -1.471 -15.367 1 98.5 45 ASN B C 1
ATOM 2710 O O . ASN B 1 45 ? -16.375 -0.524 -16.078 1 98.5 45 ASN B O 1
ATOM 2714 N N . GLN B 1 46 ? -17.953 -1.847 -15.258 1 98.25 46 GLN B N 1
ATOM 2715 C CA . GLN B 1 46 ? -19.031 -1.117 -15.906 1 98.25 46 GLN B CA 1
ATOM 2716 C C . GLN B 1 46 ? -19.188 0.283 -15.32 1 98.25 46 GLN B C 1
ATOM 2718 O O . GLN B 1 46 ? -19.484 1.235 -16.047 1 98.25 46 GLN B O 1
ATOM 2723 N N . ASN B 1 47 ? -18.906 0.456 -14.062 1 97.12 47 ASN B N 1
ATOM 2724 C CA . ASN B 1 47 ? -19.109 1.721 -13.359 1 97.12 47 ASN B CA 1
ATOM 2725 C C . ASN B 1 47 ? -17.828 2.547 -13.32 1 97.12 47 ASN B C 1
ATOM 2727 O O . ASN B 1 47 ? -17.859 3.732 -12.992 1 97.12 47 ASN B O 1
ATOM 2731 N N . GLN B 1 48 ? -16.719 1.947 -13.625 1 97.38 48 GLN B N 1
ATOM 2732 C CA . GLN B 1 48 ? -15.406 2.588 -13.609 1 97.38 48 GLN B CA 1
ATOM 2733 C C . GLN B 1 48 ? -14.656 2.326 -14.906 1 97.38 48 GLN B C 1
ATOM 2735 O O . GLN B 1 48 ? -13.633 1.632 -14.906 1 97.38 48 GLN B O 1
ATOM 2740 N N . PRO B 1 49 ? -15.086 2.988 -15.914 1 94.75 49 PRO B N 1
ATOM 2741 C CA . PRO B 1 49 ? -14.422 2.744 -17.203 1 94.75 49 PRO B CA 1
ATOM 2742 C C . PRO B 1 49 ? -12.93 3.039 -17.156 1 94.75 49 PRO B C 1
ATOM 2744 O O . PRO B 1 49 ? -12.5 4.023 -16.547 1 94.75 49 PRO B O 1
ATOM 2747 N N . GLY B 1 50 ? -12.156 2.111 -17.781 1 96.06 50 GLY B N 1
ATOM 2748 C CA . GLY B 1 50 ? -10.711 2.285 -17.844 1 96.06 50 GLY B CA 1
ATOM 2749 C C . GLY B 1 50 ? -9.977 1.618 -16.703 1 96.06 50 GLY B C 1
ATOM 2750 O O . GLY B 1 50 ? -8.75 1.521 -16.719 1 96.06 50 GLY B O 1
ATOM 2751 N N . ALA B 1 51 ? -10.719 1.119 -15.742 1 96.94 51 ALA B N 1
ATOM 2752 C CA . ALA B 1 51 ? -10.086 0.482 -14.594 1 96.94 51 ALA B CA 1
ATOM 2753 C C . ALA B 1 51 ? -9.43 -0.837 -14.992 1 96.94 51 ALA B C 1
ATOM 2755 O O . ALA B 1 51 ? -8.438 -1.256 -14.375 1 96.94 51 ALA B O 1
ATOM 2756 N N . GLU B 1 52 ? -10.047 -1.51 -15.992 1 98.31 52 GLU B N 1
ATOM 2757 C CA . GLU B 1 52 ? -9.516 -2.775 -16.484 1 98.31 52 GLU B CA 1
ATOM 2758 C C . GLU B 1 52 ? -9.25 -3.752 -15.344 1 98.31 52 GLU B C 1
ATOM 2760 O O . GLU B 1 52 ? -8.18 -4.355 -15.273 1 98.31 52 GLU B O 1
ATOM 2765 N N . LEU B 1 53 ? -10.156 -3.781 -14.43 1 98.69 53 LEU B N 1
ATOM 2766 C CA . LEU B 1 53 ? -10.055 -4.688 -13.289 1 98.69 53 LEU B CA 1
ATOM 2767 C C . LEU B 1 53 ? -10.242 -6.133 -13.727 1 98.69 53 LEU B C 1
ATOM 2769 O O . LEU B 1 53 ? -11.141 -6.438 -14.516 1 98.69 53 LEU B O 1
ATOM 2773 N N . THR B 1 54 ? -9.367 -7.016 -13.289 1 98.81 54 THR B N 1
ATOM 2774 C CA . THR B 1 54 ? -9.422 -8.445 -13.586 1 98.81 54 THR B CA 1
ATOM 2775 C C . THR B 1 54 ? -9.336 -9.266 -12.305 1 98.81 54 THR B C 1
ATOM 2777 O O . THR B 1 54 ? -9 -8.742 -11.242 1 98.81 54 THR B O 1
ATOM 2780 N N . VAL B 1 55 ? -9.711 -10.586 -12.422 1 98.81 55 VAL B N 1
ATOM 2781 C CA . VAL B 1 55 ? -9.672 -11.43 -11.227 1 98.81 55 VAL B CA 1
ATOM 2782 C C . VAL B 1 55 ? -9.422 -12.883 -11.633 1 98.81 55 VAL B C 1
ATOM 2784 O O . VAL B 1 55 ? -9.852 -13.32 -12.703 1 98.81 55 VAL B O 1
ATOM 2787 N N . SER B 1 56 ? -8.719 -13.555 -10.867 1 98.88 56 SER B N 1
ATOM 2788 C CA . SER B 1 56 ? -8.57 -15.008 -10.898 1 98.88 56 SER B CA 1
ATOM 2789 C C . SER B 1 56 ? -8.664 -15.602 -9.492 1 98.88 56 SER B C 1
ATOM 2791 O O . SER B 1 56 ? -8.102 -15.055 -8.539 1 98.88 56 SER B O 1
ATOM 2793 N N . VAL B 1 57 ? -9.469 -16.609 -9.352 1 98.94 57 VAL B N 1
ATOM 2794 C CA . VAL B 1 57 ? -9.594 -17.391 -8.133 1 98.94 57 VAL B CA 1
ATOM 2795 C C . VAL B 1 57 ? -9.016 -18.781 -8.344 1 98.94 57 VAL B C 1
ATOM 2797 O O . VAL B 1 57 ? -9.383 -19.484 -9.297 1 98.94 57 VAL B O 1
ATOM 2800 N N . ALA B 1 58 ? -8.117 -19.156 -7.473 1 98.94 58 ALA B N 1
ATOM 2801 C CA . ALA B 1 58 ? -7.449 -20.453 -7.602 1 98.94 58 ALA B CA 1
ATOM 2802 C C . ALA B 1 58 ? -7.465 -21.219 -6.281 1 98.94 58 ALA B C 1
ATOM 2804 O O . ALA B 1 58 ? -7.578 -20.609 -5.211 1 98.94 58 ALA B O 1
ATOM 2805 N N . PHE B 1 59 ? -7.34 -22.516 -6.383 1 98.94 59 PHE B N 1
ATOM 2806 C CA . PHE B 1 59 ? -7.512 -23.359 -5.211 1 98.94 59 PHE B CA 1
ATOM 2807 C C . PHE B 1 59 ? -6.305 -24.281 -5.02 1 98.94 59 PHE B C 1
ATOM 2809 O O . PHE B 1 59 ? -5.758 -24.797 -5.988 1 98.94 59 PHE B O 1
ATOM 2816 N N . SER B 1 60 ? -5.934 -24.438 -3.746 1 98.81 60 SER B N 1
ATOM 2817 C CA . SER B 1 60 ? -4.871 -25.391 -3.4 1 98.81 60 SER B CA 1
ATOM 2818 C C . SER B 1 60 ? -5.344 -26.828 -3.547 1 98.81 60 SER B C 1
ATOM 2820 O O . SER B 1 60 ? -6.543 -27.078 -3.697 1 98.81 60 SER B O 1
ATOM 2822 N N . LYS B 1 61 ? -4.359 -27.719 -3.5 1 98.38 61 LYS B N 1
ATOM 2823 C CA . LYS B 1 61 ? -4.715 -29.141 -3.52 1 98.38 61 LYS B CA 1
ATOM 2824 C C . LYS B 1 61 ? -5.598 -29.5 -2.33 1 98.38 61 LYS B C 1
ATOM 2826 O O . LYS B 1 61 ? -6.578 -30.234 -2.48 1 98.38 61 LYS B O 1
ATOM 2831 N N . GLY B 1 62 ? -5.203 -29.031 -1.188 1 96.81 62 GLY B N 1
ATOM 2832 C CA . GLY B 1 62 ? -5.988 -29.297 0.007 1 96.81 62 GLY B CA 1
ATOM 2833 C C . GLY B 1 62 ? -7.445 -28.906 -0.138 1 96.81 62 GLY B C 1
ATOM 2834 O O . GLY B 1 62 ? -8.336 -29.688 0.194 1 96.81 62 GLY B O 1
ATOM 2835 N N . PHE B 1 63 ? -7.715 -27.734 -0.619 1 97.44 63 PHE B N 1
ATOM 2836 C CA . PHE B 1 63 ? -9.094 -27.297 -0.764 1 97.44 63 PHE B CA 1
ATOM 2837 C C . PHE B 1 63 ? -9.789 -28.031 -1.9 1 97.44 63 PHE B C 1
ATOM 2839 O O . PHE B 1 63 ? -10.984 -28.328 -1.82 1 97.44 63 PHE B O 1
ATOM 2846 N N . TRP B 1 64 ? -9.07 -28.281 -2.971 1 97.56 64 TRP B N 1
ATOM 2847 C CA . TRP B 1 64 ? -9.641 -28.984 -4.117 1 97.56 64 TRP B CA 1
ATOM 2848 C C . TRP B 1 64 ? -10.219 -30.328 -3.697 1 97.56 64 TRP B C 1
ATOM 2850 O O . TRP B 1 64 ? -11.188 -30.812 -4.297 1 97.56 64 TRP B O 1
ATOM 2860 N N . SER B 1 65 ? -9.672 -30.953 -2.689 1 95.44 65 SER B N 1
ATOM 2861 C CA . SER B 1 65 ? -10.102 -32.281 -2.227 1 95.44 65 SER B CA 1
ATOM 2862 C C . SER B 1 65 ? -11.539 -32.219 -1.729 1 95.44 65 SER B C 1
ATOM 2864 O O . SER B 1 65 ? -12.18 -33.281 -1.591 1 95.44 65 SER B O 1
ATOM 2866 N N . HIS B 1 66 ? -12.023 -31.047 -1.438 1 96.25 66 HIS B N 1
ATOM 2867 C CA . HIS B 1 66 ? -13.398 -30.906 -0.979 1 96.25 66 HIS B CA 1
ATOM 2868 C C . HIS B 1 66 ? -14.375 -30.906 -2.152 1 96.25 66 HIS B C 1
ATOM 2870 O O . HIS B 1 66 ? -15.578 -31.047 -1.962 1 96.25 66 HIS B O 1
ATOM 2876 N N . PHE B 1 67 ? -13.836 -30.719 -3.348 1 97.38 67 PHE B N 1
ATOM 2877 C CA . PHE B 1 67 ? -14.719 -30.656 -4.508 1 97.38 67 PHE B CA 1
ATOM 2878 C C . PHE B 1 67 ? -15.125 -32.031 -4.969 1 97.38 67 PHE B C 1
ATOM 2880 O O . PHE B 1 67 ? -14.367 -33 -4.789 1 97.38 67 PHE B O 1
ATOM 2887 N N . GLU B 1 68 ? -16.266 -32.188 -5.617 1 96.38 68 GLU B N 1
ATOM 2888 C CA . GLU B 1 68 ? -16.703 -33.406 -6.258 1 96.38 68 GLU B CA 1
ATOM 2889 C C . GLU B 1 68 ? -15.828 -33.75 -7.469 1 96.38 68 GLU B C 1
ATOM 2891 O O . GLU B 1 68 ? -15.625 -34.906 -7.789 1 96.38 68 GLU B O 1
ATOM 2896 N N . MET B 1 69 ? -15.359 -32.75 -8.016 1 94.69 69 MET B N 1
ATOM 2897 C CA . MET B 1 69 ? -14.516 -32.906 -9.195 1 94.69 69 MET B CA 1
ATOM 2898 C C . MET B 1 69 ? -13.141 -33.469 -8.82 1 94.69 69 MET B C 1
ATOM 2900 O O . MET B 1 69 ? -12.586 -33.094 -7.789 1 94.69 69 MET B O 1
ATOM 2904 N N . ALA B 1 70 ? -12.656 -34.25 -9.664 1 95.06 70 ALA B N 1
ATOM 2905 C CA . ALA B 1 70 ? -11.305 -34.781 -9.445 1 95.06 70 ALA B CA 1
ATOM 2906 C C . ALA B 1 70 ? -10.273 -33.656 -9.453 1 95.06 70 ALA B C 1
ATOM 2908 O O . ALA B 1 70 ? -10.461 -32.625 -10.133 1 95.06 70 ALA B O 1
ATOM 2909 N N . SER B 1 71 ? -9.227 -33.812 -8.75 1 96.19 71 SER B N 1
ATOM 2910 C CA . SER B 1 71 ? -8.164 -32.844 -8.688 1 96.19 71 SER B CA 1
ATOM 2911 C C . SER B 1 71 ? -7.375 -32.781 -10 1 96.19 71 SER B C 1
ATOM 2913 O O . SER B 1 71 ? -7.191 -33.812 -10.656 1 96.19 71 SER B O 1
ATOM 2915 N N . PRO B 1 72 ? -6.926 -31.547 -10.375 1 97.56 72 PRO B N 1
ATOM 2916 C CA . PRO B 1 72 ? -6.004 -31.5 -11.516 1 97.56 72 PRO B CA 1
ATOM 2917 C C . PRO B 1 72 ? -4.801 -32.406 -11.336 1 97.56 72 PRO B C 1
ATOM 2919 O O . PRO B 1 72 ? -4.199 -32.469 -10.258 1 97.56 72 PRO B O 1
ATOM 2922 N N . PRO B 1 73 ? -4.387 -33.094 -12.305 1 97.31 73 PRO B N 1
ATOM 2923 C CA . PRO B 1 73 ? -3.465 -34.219 -12.133 1 97.31 73 PRO B CA 1
ATOM 2924 C C . PRO B 1 73 ? -2.104 -33.781 -11.594 1 97.31 73 PRO B C 1
ATOM 2926 O O . PRO B 1 73 ? -1.475 -34.531 -10.836 1 97.31 73 PRO B O 1
ATOM 2929 N N . GLU B 1 74 ? -1.618 -32.625 -11.93 1 98.38 74 GLU B N 1
ATOM 2930 C CA . GLU B 1 74 ? -0.271 -32.25 -11.516 1 98.38 74 GLU B CA 1
ATOM 2931 C C . GLU B 1 74 ? -0.296 -31.484 -10.195 1 98.38 74 GLU B C 1
ATOM 2933 O O . GLU B 1 74 ? 0.755 -31.203 -9.617 1 98.38 74 GLU B O 1
ATOM 2938 N N . LEU B 1 75 ? -1.449 -31.156 -9.68 1 98.69 75 LEU B N 1
ATOM 2939 C CA . LEU B 1 75 ? -1.541 -30.281 -8.516 1 98.69 75 LEU B CA 1
ATOM 2940 C C . LEU B 1 75 ? -1.062 -31 -7.262 1 98.69 75 LEU B C 1
ATOM 2942 O O . LEU B 1 75 ? -1.544 -32.094 -6.941 1 98.69 75 LEU B O 1
ATOM 2946 N N . ILE B 1 76 ? -0.116 -30.438 -6.598 1 98.44 76 ILE B N 1
ATOM 2947 C CA . ILE B 1 76 ? 0.399 -30.922 -5.328 1 98.44 76 ILE B CA 1
ATOM 2948 C C . ILE B 1 76 ? 0.523 -29.766 -4.336 1 98.44 76 ILE B C 1
ATOM 2950 O O . ILE B 1 76 ? 0.427 -28.609 -4.719 1 98.44 76 ILE B O 1
ATOM 2954 N N . ASP B 1 77 ? 0.71 -30.172 -3.092 1 97.88 77 ASP B N 1
ATOM 2955 C CA . ASP B 1 77 ? 1.099 -29.156 -2.119 1 97.88 77 ASP B CA 1
ATOM 2956 C C . ASP B 1 77 ? 2.502 -28.625 -2.408 1 97.88 77 ASP B C 1
ATOM 2958 O O . ASP B 1 77 ? 3.389 -29.391 -2.803 1 97.88 77 ASP B O 1
ATOM 2962 N N . PHE B 1 78 ? 2.654 -27.344 -2.164 1 98.44 78 PHE B N 1
ATOM 2963 C CA . PHE B 1 78 ? 3.984 -26.766 -2.326 1 98.44 78 PHE B CA 1
ATOM 2964 C C . PHE B 1 78 ? 4.969 -27.391 -1.347 1 98.44 78 PHE B C 1
ATOM 2966 O O . PHE B 1 78 ? 4.742 -27.375 -0.135 1 98.44 78 PHE B O 1
ATOM 2973 N N . PRO B 1 79 ? 6 -27.984 -1.847 1 97.31 79 PRO B N 1
ATOM 2974 C CA . PRO B 1 79 ? 6.992 -28.531 -0.915 1 97.31 79 PRO B CA 1
ATOM 2975 C C . PRO B 1 79 ? 7.848 -27.438 -0.268 1 97.31 79 PRO B C 1
ATOM 2977 O O . PRO B 1 79 ? 8.102 -26.406 -0.884 1 97.31 79 PRO B O 1
ATOM 2980 N N . GLU B 1 80 ? 8.258 -27.672 0.901 1 97.62 80 GLU B N 1
ATOM 2981 C CA . GLU B 1 80 ? 9.328 -26.828 1.419 1 97.62 80 GLU B CA 1
ATOM 2982 C C . GLU B 1 80 ? 10.617 -27.016 0.624 1 97.62 80 GLU B C 1
ATOM 2984 O O . GLU B 1 80 ? 10.953 -28.141 0.244 1 97.62 80 GLU B O 1
ATOM 2989 N N . LEU B 1 81 ? 11.273 -25.922 0.401 1 97.5 81 LEU B N 1
ATOM 2990 C CA . LEU B 1 81 ? 12.516 -25.984 -0.364 1 97.5 81 LEU B CA 1
ATOM 2991 C C . LEU B 1 81 ? 13.648 -25.281 0.385 1 97.5 81 LEU B C 1
ATOM 2993 O O . LEU B 1 81 ? 13.406 -24.312 1.107 1 97.5 81 LEU B O 1
ATOM 2997 N N . GLY B 1 82 ? 14.797 -25.812 0.177 1 95.19 82 GLY B N 1
ATOM 2998 C CA . GLY B 1 82 ? 15.961 -25.172 0.767 1 95.19 82 GLY B CA 1
ATOM 2999 C C . GLY B 1 82 ? 16.047 -25.359 2.271 1 95.19 82 GLY B C 1
ATOM 3000 O O . GLY B 1 82 ? 15.328 -26.172 2.842 1 95.19 82 GLY B O 1
ATOM 3001 N N . GLU B 1 83 ? 17.062 -24.719 2.828 1 91.31 83 GLU B N 1
ATOM 3002 C CA . GLU B 1 83 ? 17.297 -24.766 4.27 1 91.31 83 GLU B CA 1
ATOM 3003 C C . GLU B 1 83 ? 17.969 -23.484 4.766 1 91.31 83 GLU B C 1
ATOM 3005 O O . GLU B 1 83 ? 18.469 -22.703 3.973 1 91.31 83 GLU B O 1
ATOM 3010 N N . GLY B 1 84 ? 17.75 -23.312 6.047 1 90.75 84 GLY B N 1
ATOM 3011 C CA . GLY B 1 84 ? 18.391 -22.156 6.652 1 90.75 84 GLY B CA 1
ATOM 3012 C C . GLY B 1 84 ? 17.906 -20.828 6.09 1 90.75 84 GLY B C 1
ATOM 3013 O O . GLY B 1 84 ? 16.688 -20.594 6.039 1 90.75 84 GLY B O 1
ATOM 3014 N N . GLU B 1 85 ? 18.891 -20.016 5.559 1 88.31 85 GLU B N 1
ATOM 3015 C CA . GLU B 1 85 ? 18.578 -18.672 5.082 1 88.31 85 GLU B CA 1
ATOM 3016 C C . GLU B 1 85 ? 17.953 -18.703 3.691 1 88.31 85 GLU B C 1
ATOM 3018 O O . GLU B 1 85 ? 17.391 -17.703 3.234 1 88.31 85 GLU B O 1
ATOM 3023 N N . THR B 1 86 ? 17.969 -19.812 3.041 1 93.38 86 THR B N 1
ATOM 3024 C CA . THR B 1 86 ? 17.406 -19.938 1.7 1 93.38 86 THR B CA 1
ATOM 3025 C C . THR B 1 86 ? 16.141 -20.797 1.72 1 93.38 86 THR B C 1
ATOM 3027 O O . THR B 1 86 ? 15.75 -21.359 0.695 1 93.38 86 THR B O 1
ATOM 3030 N N . HIS B 1 87 ? 15.539 -20.844 2.771 1 96.31 87 HIS B N 1
ATOM 3031 C CA . HIS B 1 87 ? 14.359 -21.672 2.971 1 96.31 87 HIS B CA 1
ATOM 3032 C C . HIS B 1 87 ? 13.125 -21.031 2.332 1 96.31 87 HIS B C 1
ATOM 3034 O O . HIS B 1 87 ? 12.891 -19.828 2.492 1 96.31 87 HIS B O 1
ATOM 3040 N N . ALA B 1 88 ? 12.375 -21.781 1.553 1 97.75 88 ALA B N 1
ATOM 3041 C CA . ALA B 1 88 ? 11.039 -21.438 1.062 1 97.75 88 ALA B CA 1
ATOM 3042 C C . ALA B 1 88 ? 9.961 -22.234 1.79 1 97.75 88 ALA B C 1
ATOM 3044 O O . ALA B 1 88 ? 9.891 -23.469 1.652 1 97.75 88 ALA B O 1
ATOM 3045 N N . PRO B 1 89 ? 9.133 -21.609 2.525 1 98.25 89 PRO B N 1
ATOM 3046 C CA . PRO B 1 89 ? 8.109 -22.344 3.277 1 98.25 89 PRO B CA 1
ATOM 3047 C C . PRO B 1 89 ? 6.953 -22.812 2.398 1 98.25 89 PRO B C 1
ATOM 3049 O O . PRO B 1 89 ? 6.766 -22.297 1.293 1 98.25 89 PRO B O 1
ATOM 3052 N N . SER B 1 90 ? 6.285 -23.844 2.865 1 98.44 90 SER B N 1
ATOM 3053 C CA . SER B 1 90 ? 4.969 -24.203 2.35 1 98.44 90 SER B CA 1
ATOM 3054 C C . SER B 1 90 ? 3.859 -23.5 3.129 1 98.44 90 SER B C 1
ATOM 3056 O O . SER B 1 90 ? 3.658 -23.781 4.312 1 98.44 90 SER B O 1
ATOM 3058 N N . THR B 1 91 ? 3.135 -22.656 2.537 1 98.56 91 THR B N 1
ATOM 3059 C CA . THR B 1 91 ? 2.121 -21.859 3.227 1 98.56 91 THR B CA 1
ATOM 3060 C C . THR B 1 91 ? 0.82 -22.641 3.361 1 98.56 91 THR B C 1
ATOM 3062 O O . THR B 1 91 ? 0.358 -23.266 2.398 1 98.56 91 THR B O 1
ATOM 3065 N N . ASP B 1 92 ? 0.259 -22.734 4.547 1 98.44 92 ASP B N 1
ATOM 3066 C CA . ASP B 1 92 ? -1.043 -23.359 4.781 1 98.44 92 ASP B CA 1
ATOM 3067 C C . ASP B 1 92 ? -2.174 -22.453 4.285 1 98.44 92 ASP B C 1
ATOM 3069 O O . ASP B 1 92 ? -2.654 -21.594 5.02 1 98.44 92 ASP B O 1
ATOM 3073 N N . VAL B 1 93 ? -2.6 -22.672 3.09 1 98.62 93 VAL B N 1
ATOM 3074 C CA . VAL B 1 93 ? -3.562 -21.812 2.424 1 98.62 93 VAL B CA 1
ATOM 3075 C C . VAL B 1 93 ? -4.484 -22.641 1.536 1 98.62 93 VAL B C 1
ATOM 3077 O O . VAL B 1 93 ? -4.121 -23.734 1.107 1 98.62 93 VAL B O 1
ATOM 3080 N N . ASP B 1 94 ? -5.691 -22.109 1.271 1 98.88 94 ASP B N 1
ATOM 3081 C CA . ASP B 1 94 ? -6.695 -22.844 0.508 1 98.88 94 ASP B CA 1
ATOM 3082 C C . ASP B 1 94 ? -6.992 -22.156 -0.82 1 98.88 94 ASP B C 1
ATOM 3084 O O . ASP B 1 94 ? -7.293 -22.812 -1.817 1 98.88 94 ASP B O 1
ATOM 3088 N N . VAL B 1 95 ? -6.957 -20.797 -0.79 1 98.94 95 VAL B N 1
ATOM 3089 C CA . VAL B 1 95 ? -7.473 -20.047 -1.925 1 98.94 95 VAL B CA 1
ATOM 3090 C C . VAL B 1 95 ? -6.535 -18.875 -2.238 1 98.94 95 VAL B C 1
ATOM 3092 O O . VAL B 1 95 ? -6.031 -18.219 -1.328 1 98.94 95 VAL B O 1
ATOM 3095 N N . LEU B 1 96 ? -6.293 -18.672 -3.467 1 98.94 96 LEU B N 1
ATOM 3096 C CA . LEU B 1 96 ? -5.656 -17.453 -3.986 1 98.94 96 LEU B CA 1
ATOM 3097 C C . LEU B 1 96 ? -6.664 -16.594 -4.738 1 98.94 96 LEU B C 1
ATOM 3099 O O . LEU B 1 96 ? -7.383 -17.094 -5.613 1 98.94 96 LEU B O 1
ATOM 3103 N N . ILE B 1 97 ? -6.793 -15.352 -4.379 1 98.94 97 ILE B N 1
ATOM 3104 C CA . ILE B 1 97 ? -7.461 -14.336 -5.191 1 98.94 97 ILE B CA 1
ATOM 3105 C C . ILE B 1 97 ? -6.422 -13.383 -5.773 1 98.94 97 ILE B C 1
ATOM 3107 O O . ILE B 1 97 ? -5.672 -12.742 -5.035 1 98.94 97 ILE B O 1
ATOM 3111 N N . HIS B 1 98 ? -6.324 -13.367 -7.059 1 98.94 98 HIS B N 1
ATOM 3112 C CA . HIS B 1 98 ? -5.426 -12.469 -7.777 1 98.94 98 HIS B CA 1
ATOM 3113 C C . HIS B 1 98 ? -6.207 -11.453 -8.609 1 98.94 98 HIS B C 1
ATOM 3115 O O . HIS B 1 98 ? -6.949 -11.828 -9.516 1 98.94 98 HIS B O 1
ATOM 3121 N N . CYS B 1 99 ? -6.059 -10.164 -8.281 1 98.88 99 CYS B N 1
ATOM 3122 C CA . CYS B 1 99 ? -6.652 -9.07 -9.031 1 98.88 99 CYS B CA 1
ATOM 3123 C C . CYS B 1 99 ? -5.574 -8.125 -9.555 1 98.88 99 CYS B C 1
ATOM 3125 O O . CYS B 1 99 ? -4.578 -7.875 -8.875 1 98.88 99 CYS B O 1
ATOM 3127 N N . HIS B 1 100 ? -5.734 -7.605 -10.688 1 98.75 100 HIS B N 1
ATOM 3128 C CA . HIS B 1 100 ? -4.914 -6.477 -11.117 1 98.75 100 HIS B CA 1
ATOM 3129 C C . HIS B 1 100 ? -5.734 -5.469 -11.914 1 98.75 100 HIS B C 1
ATOM 3131 O O . HIS B 1 100 ? -6.797 -5.805 -12.438 1 98.75 100 HIS B O 1
ATOM 3137 N N . ALA B 1 101 ? -5.312 -4.246 -11.898 1 98.75 101 ALA B N 1
ATOM 3138 C CA . ALA B 1 101 ? -6.074 -3.125 -12.445 1 98.75 101 ALA B CA 1
ATOM 3139 C C . ALA B 1 101 ? -5.168 -1.93 -12.727 1 98.75 101 ALA B C 1
ATOM 3141 O O . ALA B 1 101 ? -3.994 -1.933 -12.352 1 98.75 101 ALA B O 1
ATOM 3142 N N . THR B 1 102 ? -5.738 -0.959 -13.422 1 98.06 102 THR B N 1
ATOM 3143 C CA . THR B 1 102 ? -5.066 0.326 -13.586 1 98.06 102 THR B CA 1
ATOM 3144 C C . THR B 1 102 ? -5.328 1.226 -12.383 1 98.06 102 THR B C 1
ATOM 3146 O O . THR B 1 102 ? -4.645 2.234 -12.195 1 98.06 102 THR B O 1
ATOM 3149 N N . ARG B 1 103 ? -6.266 0.826 -11.539 1 97.81 103 ARG B N 1
ATOM 3150 C CA . ARG B 1 103 ? -6.684 1.618 -10.383 1 97.81 103 ARG B CA 1
ATOM 3151 C C . ARG B 1 103 ? -6.445 0.858 -9.086 1 97.81 103 ARG B C 1
ATOM 3153 O O . ARG B 1 103 ? -7.082 -0.166 -8.828 1 97.81 103 ARG B O 1
ATOM 3160 N N . HIS B 1 104 ? -5.578 1.465 -8.289 1 98.44 104 HIS B N 1
ATOM 3161 C CA . HIS B 1 104 ? -5.195 0.841 -7.027 1 98.44 104 HIS B CA 1
ATOM 3162 C C . HIS B 1 104 ? -6.391 0.719 -6.086 1 98.44 104 HIS B C 1
ATOM 3164 O O . HIS B 1 104 ? -6.555 -0.302 -5.418 1 98.44 104 HIS B O 1
ATOM 3170 N N . ASP B 1 105 ? -7.25 1.766 -6.008 1 98.5 105 ASP B N 1
ATOM 3171 C CA . ASP B 1 105 ? -8.336 1.834 -5.035 1 98.5 105 ASP B CA 1
ATOM 3172 C C . ASP B 1 105 ? -9.344 0.708 -5.254 1 98.5 105 ASP B C 1
ATOM 3174 O O . ASP B 1 105 ? -9.93 0.199 -4.297 1 98.5 105 ASP B O 1
ATOM 3178 N N . LEU B 1 106 ? -9.531 0.288 -6.48 1 98.75 106 LEU B N 1
ATOM 3179 C CA . LEU B 1 106 ? -10.562 -0.693 -6.809 1 98.75 106 LEU B CA 1
ATOM 3180 C C . LEU B 1 106 ? -10.141 -2.092 -6.367 1 98.75 106 LEU B C 1
ATOM 3182 O O . LEU B 1 106 ? -10.977 -2.988 -6.25 1 98.75 106 LEU B O 1
ATOM 3186 N N . LEU B 1 107 ? -8.82 -2.297 -6.141 1 98.88 107 LEU B N 1
ATOM 3187 C CA . LEU B 1 107 ? -8.367 -3.561 -5.57 1 98.88 107 LEU B CA 1
ATOM 3188 C C . LEU B 1 107 ? -8.875 -3.723 -4.141 1 98.88 107 LEU B C 1
ATOM 3190 O O . LEU B 1 107 ? -9.453 -4.754 -3.797 1 98.88 107 LEU B O 1
ATOM 3194 N N . PHE B 1 108 ? -8.68 -2.676 -3.334 1 98.69 108 PHE B N 1
ATOM 3195 C CA . PHE B 1 108 ? -9.195 -2.664 -1.971 1 98.69 108 PHE B CA 1
ATOM 3196 C C . PHE B 1 108 ? -10.719 -2.818 -1.965 1 98.69 108 PHE B C 1
ATOM 3198 O O . PHE B 1 108 ? -11.258 -3.641 -1.223 1 98.69 108 PHE B O 1
ATOM 3205 N N . TYR B 1 109 ? -11.352 -2.061 -2.803 1 98.56 109 TYR B N 1
ATOM 3206 C CA . TYR B 1 109 ? -12.812 -2.039 -2.869 1 98.56 109 TYR B CA 1
ATOM 3207 C C . TYR B 1 109 ? -13.359 -3.416 -3.215 1 98.56 109 TYR B C 1
ATOM 3209 O O . TYR B 1 109 ? -14.289 -3.9 -2.566 1 98.56 109 TYR B O 1
ATOM 3217 N N . THR B 1 110 ? -12.773 -4.043 -4.188 1 98.75 110 THR B N 1
ATOM 3218 C CA . THR B 1 110 ? -13.234 -5.344 -4.664 1 98.75 110 THR B CA 1
ATOM 3219 C C . THR B 1 110 ? -13.078 -6.406 -3.58 1 98.75 110 THR B C 1
ATOM 3221 O O . THR B 1 110 ? -14 -7.184 -3.326 1 98.75 110 THR B O 1
ATOM 3224 N N . LEU B 1 111 ? -11.891 -6.434 -2.975 1 98.69 111 LEU B N 1
ATOM 3225 C CA . LEU B 1 111 ? -11.672 -7.441 -1.942 1 98.69 111 LEU B CA 1
ATOM 3226 C C . LEU B 1 111 ? -12.633 -7.238 -0.775 1 98.69 111 LEU B C 1
ATOM 3228 O O . LEU B 1 111 ? -13.273 -8.188 -0.316 1 98.69 111 LEU B O 1
ATOM 3232 N N . ARG B 1 112 ? -12.727 -6.012 -0.301 1 97.75 112 ARG B N 1
ATOM 3233 C CA . ARG B 1 112 ? -13.602 -5.723 0.834 1 97.75 112 ARG B CA 1
ATOM 3234 C C . ARG B 1 112 ? -15.039 -6.125 0.537 1 97.75 112 ARG B C 1
ATOM 3236 O O . ARG B 1 112 ? -15.664 -6.844 1.32 1 97.75 112 ARG B O 1
ATOM 3243 N N . LYS B 1 113 ? -15.555 -5.684 -0.554 1 97.12 113 LYS B N 1
ATOM 3244 C CA . LYS B 1 113 ? -16.922 -6.012 -0.944 1 97.12 113 LYS B CA 1
ATOM 3245 C C . LYS B 1 113 ? -17.094 -7.516 -1.139 1 97.12 113 LYS B C 1
ATOM 3247 O O . LYS B 1 113 ? -18.109 -8.086 -0.729 1 97.12 113 LYS B O 1
ATOM 3252 N N . GLY B 1 114 ? -16.141 -8.117 -1.689 1 97.69 114 GLY B N 1
ATOM 3253 C CA . GLY B 1 114 ? -16.234 -9.516 -2.082 1 97.69 114 GLY B CA 1
ATOM 3254 C C . GLY B 1 114 ? -16.172 -10.469 -0.904 1 97.69 114 GLY B C 1
ATOM 3255 O O . GLY B 1 114 ? -16.672 -11.594 -0.983 1 97.69 114 GLY B O 1
ATOM 3256 N N . ILE B 1 115 ? -15.578 -10 0.185 1 96.31 115 ILE B N 1
ATOM 3257 C CA . ILE B 1 115 ? -15.375 -11.008 1.215 1 96.31 115 ILE B CA 1
ATOM 3258 C C . ILE B 1 115 ? -16.016 -10.555 2.523 1 96.31 115 ILE B C 1
ATOM 3260 O O . ILE B 1 115 ? -15.93 -11.25 3.539 1 96.31 115 ILE B O 1
ATOM 3264 N N . SER B 1 116 ? -16.688 -9.438 2.531 1 94.56 116 SER B N 1
ATOM 3265 C CA . SER B 1 116 ? -17.297 -8.922 3.752 1 94.56 116 SER B CA 1
ATOM 3266 C C . SER B 1 116 ? -18.25 -9.938 4.379 1 94.56 116 SER B C 1
ATOM 3268 O O . SER B 1 116 ? -18.234 -10.133 5.594 1 94.56 116 SER B O 1
ATOM 3270 N N . ASP B 1 117 ? -18.969 -10.664 3.592 1 94.69 117 ASP B N 1
ATOM 3271 C CA . ASP B 1 117 ? -20 -11.57 4.082 1 94.69 117 ASP B CA 1
ATOM 3272 C C . ASP B 1 117 ? -19.391 -12.867 4.617 1 94.69 117 ASP B C 1
ATOM 3274 O O . ASP B 1 117 ? -20.047 -13.617 5.336 1 94.69 117 ASP B O 1
ATOM 3278 N N . ILE B 1 118 ? -18.141 -13.125 4.258 1 97.5 118 ILE B N 1
ATOM 3279 C CA . ILE B 1 118 ? -17.547 -14.383 4.672 1 97.5 118 ILE B CA 1
ATOM 3280 C C . ILE B 1 118 ? -16.359 -14.117 5.602 1 97.5 118 ILE B C 1
ATOM 3282 O O . ILE B 1 118 ? -15.539 -15 5.844 1 97.5 118 ILE B O 1
ATOM 3286 N N . ALA B 1 119 ? -16.297 -12.938 6.102 1 96.44 119 ALA B N 1
ATOM 3287 C CA . ALA B 1 119 ? -15.156 -12.516 6.906 1 96.44 119 ALA B CA 1
ATOM 3288 C C . ALA B 1 119 ? -14.961 -13.438 8.109 1 96.44 119 ALA B C 1
ATOM 3290 O O . ALA B 1 119 ? -13.828 -13.727 8.492 1 96.44 119 ALA B O 1
ATOM 3291 N N . GLN B 1 120 ? -16.016 -13.93 8.664 1 96.75 120 GLN B N 1
ATOM 3292 C CA . GLN B 1 120 ? -15.922 -14.766 9.852 1 96.75 120 GLN B CA 1
ATOM 3293 C C . GLN B 1 120 ? -15.57 -16.203 9.484 1 96.75 120 GLN B C 1
ATOM 3295 O O . GLN B 1 120 ? -15.203 -17 10.352 1 96.75 120 GLN B O 1
ATOM 3300 N N . ASP B 1 121 ? -15.672 -16.562 8.219 1 98.5 121 ASP B N 1
ATOM 3301 C CA . ASP B 1 121 ? -15.492 -17.938 7.773 1 98.5 121 ASP B CA 1
ATOM 3302 C C . ASP B 1 121 ? -14.062 -18.172 7.289 1 98.5 121 ASP B C 1
ATOM 3304 O O . ASP B 1 121 ? -13.672 -19.312 7.043 1 98.5 121 ASP B O 1
ATOM 3308 N N . ILE B 1 122 ? -13.328 -17.062 7.188 1 98.69 122 ILE B N 1
ATOM 3309 C CA . ILE B 1 122 ? -12.023 -17.203 6.547 1 98.69 122 ILE B CA 1
ATOM 3310 C C . ILE B 1 122 ? -10.953 -16.516 7.398 1 98.69 122 ILE B C 1
ATOM 3312 O O . ILE B 1 122 ? -11.273 -15.758 8.32 1 98.69 122 ILE B O 1
ATOM 3316 N N . GLU B 1 123 ? -9.781 -16.875 7.145 1 98.62 123 GLU B N 1
ATOM 3317 C CA . GLU B 1 123 ? -8.57 -16.188 7.586 1 98.62 123 GLU B CA 1
ATOM 3318 C C . GLU B 1 123 ? -7.754 -15.68 6.395 1 98.62 123 GLU B C 1
ATOM 3320 O O . GLU B 1 123 ? -7.461 -16.438 5.473 1 98.62 123 GLU B O 1
ATOM 3325 N N . ILE B 1 124 ? -7.438 -14.391 6.395 1 98.62 124 ILE B N 1
ATOM 3326 C CA . ILE B 1 124 ? -6.512 -13.883 5.391 1 98.62 124 ILE B CA 1
ATOM 3327 C C . ILE B 1 124 ? -5.074 -14.156 5.828 1 98.62 124 ILE B C 1
ATOM 3329 O O . ILE B 1 124 ? -4.566 -13.508 6.75 1 98.62 124 ILE B O 1
ATOM 3333 N N . VAL B 1 125 ? -4.453 -15.07 5.156 1 98.62 125 VAL B N 1
ATOM 3334 C CA . VAL B 1 125 ? -3.1 -15.523 5.469 1 98.62 125 VAL B CA 1
ATOM 3335 C C . VAL B 1 125 ? -2.084 -14.492 4.988 1 98.62 125 VAL B C 1
ATOM 3337 O O . VAL B 1 125 ? -1.062 -14.266 5.637 1 98.62 125 VAL B O 1
ATOM 3340 N N . ASP B 1 126 ? -2.34 -13.898 3.906 1 98.62 126 ASP B N 1
ATOM 3341 C CA . ASP B 1 126 ? -1.491 -12.875 3.295 1 98.62 126 ASP B CA 1
ATOM 3342 C C . ASP B 1 126 ? -2.303 -11.969 2.375 1 98.62 126 ASP B C 1
ATOM 3344 O O . ASP B 1 126 ? -3.232 -12.422 1.705 1 98.62 126 ASP B O 1
ATOM 3348 N N . GLU B 1 127 ? -2.094 -10.734 2.41 1 98.81 127 GLU B N 1
ATOM 3349 C CA . GLU B 1 127 ? -2.66 -9.695 1.562 1 98.81 127 GLU B CA 1
ATOM 3350 C C . GLU B 1 127 ? -1.582 -8.734 1.073 1 98.81 127 GLU B C 1
ATOM 3352 O O . GLU B 1 127 ? -1.075 -7.914 1.845 1 98.81 127 GLU B O 1
ATOM 3357 N N . THR B 1 128 ? -1.246 -8.797 -0.207 1 98.81 128 THR B N 1
ATOM 3358 C CA . THR B 1 128 ? -0.107 -8.047 -0.723 1 98.81 128 THR B CA 1
ATOM 3359 C C . THR B 1 128 ? -0.521 -7.188 -1.918 1 98.81 128 THR B C 1
ATOM 3361 O O . THR B 1 128 ? -0.985 -7.715 -2.932 1 98.81 128 THR B O 1
ATOM 3364 N N . TYR B 1 129 ? -0.388 -5.922 -1.771 1 98.81 129 TYR B N 1
ATOM 3365 C CA . TYR B 1 129 ? -0.599 -4.996 -2.879 1 98.81 129 TYR B CA 1
ATOM 3366 C C . TYR B 1 129 ? 0.694 -4.766 -3.65 1 98.81 129 TYR B C 1
ATOM 3368 O O . TYR B 1 129 ? 1.723 -4.422 -3.064 1 98.81 129 TYR B O 1
ATOM 3376 N N . GLY B 1 130 ? 0.661 -4.996 -4.922 1 98.69 130 GLY B N 1
ATOM 3377 C CA . GLY B 1 130 ? 1.797 -4.754 -5.797 1 98.69 130 GLY B CA 1
ATOM 3378 C C . GLY B 1 130 ? 1.61 -3.551 -6.699 1 98.69 130 GLY B C 1
ATOM 3379 O O . GLY B 1 130 ? 0.479 -3.166 -7.004 1 98.69 130 GLY B O 1
ATOM 3380 N N . PHE B 1 131 ? 2.721 -3.021 -7.137 1 98.75 131 PHE B N 1
ATOM 3381 C CA . PHE B 1 131 ? 2.67 -1.889 -8.055 1 98.75 131 PHE B CA 1
ATOM 3382 C C . PHE B 1 131 ? 3.854 -1.916 -9.016 1 98.75 131 PHE B C 1
ATOM 3384 O O . PHE B 1 131 ? 4.93 -2.412 -8.672 1 98.75 131 PHE B O 1
ATOM 3391 N N . ARG B 1 132 ? 3.621 -1.451 -10.18 1 97.69 132 ARG B N 1
ATOM 3392 C CA . ARG B 1 132 ? 4.719 -1.274 -11.125 1 97.69 132 ARG B CA 1
ATOM 3393 C C . ARG B 1 132 ? 5.742 -0.279 -10.594 1 97.69 132 ARG B C 1
ATOM 3395 O O . ARG B 1 132 ? 5.379 0.777 -10.07 1 97.69 132 ARG B O 1
ATOM 3402 N N . TYR B 1 133 ? 6.984 -0.613 -10.68 1 97.94 133 TYR B N 1
ATOM 3403 C CA . TYR B 1 133 ? 8.094 0.176 -10.156 1 97.94 133 TYR B CA 1
ATOM 3404 C C . TYR B 1 133 ? 9.008 0.653 -11.273 1 97.94 133 TYR B C 1
ATOM 3406 O O . TYR B 1 133 ? 9.539 -0.157 -12.039 1 97.94 133 TYR B O 1
ATOM 3414 N N . LEU B 1 134 ? 9.133 1.99 -11.445 1 96.88 134 LEU B N 1
ATOM 3415 C CA . LEU B 1 134 ? 9.938 2.641 -12.469 1 96.88 134 LEU B CA 1
ATOM 3416 C C . LEU B 1 134 ? 9.625 2.078 -13.852 1 96.88 134 LEU B C 1
ATOM 3418 O O . LEU B 1 134 ? 8.484 2.139 -14.305 1 96.88 134 LEU B O 1
ATOM 3422 N N . ASP B 1 135 ? 10.531 1.702 -14.664 1 94.31 135 ASP B N 1
ATOM 3423 C CA . ASP B 1 135 ? 10.289 1.137 -15.992 1 94.31 135 ASP B CA 1
ATOM 3424 C C . ASP B 1 135 ? 10.18 -0.385 -15.922 1 94.31 135 ASP B C 1
ATOM 3426 O O . ASP B 1 135 ? 10.852 -1.096 -16.672 1 94.31 135 ASP B O 1
ATOM 3430 N N . ALA B 1 136 ? 9.312 -0.865 -15 1 95.19 136 ALA B N 1
ATOM 3431 C CA . ALA B 1 136 ? 9.016 -2.279 -14.789 1 95.19 136 ALA B CA 1
ATOM 3432 C C . ALA B 1 136 ? 10.219 -3.008 -14.188 1 95.19 136 ALA B C 1
ATOM 3434 O O . ALA B 1 136 ? 10.578 -4.098 -14.641 1 95.19 136 ALA B O 1
ATOM 3435 N N . ARG B 1 137 ? 10.797 -2.395 -13.203 1 97.56 137 ARG B N 1
ATOM 3436 C CA . ARG B 1 137 ? 11.945 -2.98 -12.523 1 97.56 137 ARG B CA 1
ATOM 3437 C C . ARG B 1 137 ? 11.539 -3.6 -11.188 1 97.56 137 ARG B C 1
ATOM 3439 O O . ARG B 1 137 ? 10.539 -3.197 -10.594 1 97.56 137 ARG B O 1
ATOM 3446 N N . ASP B 1 138 ? 12.312 -4.621 -10.836 1 97.81 138 ASP B N 1
ATOM 3447 C CA . ASP B 1 138 ? 12.367 -5.039 -9.438 1 97.81 138 ASP B CA 1
ATOM 3448 C C . ASP B 1 138 ? 13.086 -4 -8.586 1 97.81 138 ASP B C 1
ATOM 3450 O O . ASP B 1 138 ? 13.836 -3.176 -9.102 1 97.81 138 ASP B O 1
ATOM 3454 N N . MET B 1 139 ? 12.852 -4.027 -7.246 1 97.94 139 MET B N 1
ATOM 3455 C CA . MET B 1 139 ? 13.492 -3.057 -6.363 1 97.94 139 MET B CA 1
ATOM 3456 C C . MET B 1 139 ? 15 -3.283 -6.309 1 97.94 139 MET B C 1
ATOM 3458 O O . MET B 1 139 ? 15.742 -2.432 -5.816 1 97.94 139 MET B O 1
ATOM 3462 N N . THR B 1 140 ? 15.484 -4.395 -6.875 1 97.81 140 THR B N 1
ATOM 3463 C CA . THR B 1 140 ? 16.922 -4.617 -7.043 1 97.81 140 THR B CA 1
ATOM 3464 C C . THR B 1 140 ? 17.484 -3.709 -8.133 1 97.81 140 THR B C 1
ATOM 3466 O O . THR B 1 140 ? 18.688 -3.559 -8.258 1 97.81 140 THR B O 1
ATOM 3469 N N . GLY B 1 141 ? 16.609 -3.197 -8.93 1 97.62 141 GLY B N 1
ATOM 3470 C CA . GLY B 1 141 ? 17.016 -2.314 -10.008 1 97.62 141 GLY B CA 1
ATOM 3471 C C . GLY B 1 141 ? 17.047 -2.998 -11.359 1 97.62 141 GLY B C 1
ATOM 3472 O O . GLY B 1 141 ? 17.25 -2.348 -12.391 1 97.62 141 GLY B O 1
ATOM 3473 N N . PHE B 1 142 ? 16.797 -4.27 -11.398 1 98 142 PHE B N 1
ATOM 3474 C CA . PHE B 1 142 ? 16.797 -5.012 -12.648 1 98 142 PHE B CA 1
ATOM 3475 C C . PHE B 1 142 ? 15.391 -5.09 -13.234 1 98 142 PHE B C 1
ATOM 3477 O O . PHE B 1 142 ? 14.406 -5.129 -12.492 1 98 142 PHE B O 1
ATOM 3484 N N . ILE B 1 143 ? 15.328 -5.086 -14.531 1 95.31 143 ILE B N 1
ATOM 3485 C CA . ILE B 1 143 ? 14.047 -5.23 -15.211 1 95.31 143 ILE B CA 1
ATOM 3486 C C . ILE B 1 143 ? 13.508 -6.641 -14.992 1 95.31 143 ILE B C 1
ATOM 3488 O O . ILE B 1 143 ? 14.25 -7.621 -15.086 1 95.31 143 ILE B O 1
ATOM 3492 N N . ASP B 1 144 ? 12.312 -6.719 -14.656 1 87.56 144 ASP B N 1
ATOM 3493 C CA . ASP B 1 144 ? 11.648 -8 -14.438 1 87.56 144 ASP B CA 1
ATOM 3494 C C . ASP B 1 144 ? 10.703 -8.328 -15.594 1 87.56 144 ASP B C 1
ATOM 3496 O O . ASP B 1 144 ? 10.164 -7.43 -16.234 1 87.56 144 ASP B O 1
ATOM 3500 N N . GLY B 1 145 ? 10.516 -9.555 -15.914 1 80.56 145 GLY B N 1
ATOM 3501 C CA . GLY B 1 145 ? 9.555 -10.031 -16.891 1 80.56 145 GLY B CA 1
ATOM 3502 C C . GLY B 1 145 ? 10.047 -9.922 -18.312 1 80.56 145 GLY B C 1
ATOM 3503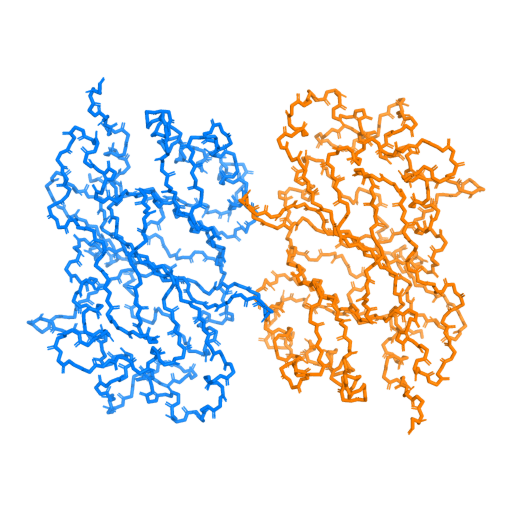 O O . GLY B 1 145 ? 9.25 -9.898 -19.266 1 80.56 145 GLY B O 1
ATOM 3504 N N . THR B 1 146 ? 11.312 -9.812 -18.516 1 81.12 146 THR B N 1
ATOM 3505 C CA . THR B 1 146 ? 11.93 -9.641 -19.828 1 81.12 146 THR B CA 1
ATOM 3506 C C . THR B 1 146 ? 11.531 -10.789 -20.766 1 81.12 146 THR B C 1
ATOM 3508 O O . THR B 1 146 ? 11.258 -10.562 -21.938 1 81.12 146 THR B O 1
ATOM 3511 N N . GLU B 1 147 ? 11.367 -11.977 -20.25 1 84.56 147 GLU B N 1
ATOM 3512 C CA . GLU B 1 147 ? 11.156 -13.156 -21.094 1 84.56 147 GLU B CA 1
ATOM 3513 C C . GLU B 1 147 ? 9.695 -13.594 -21.062 1 84.56 147 GLU B C 1
ATOM 3515 O O . GLU B 1 147 ? 9.367 -14.719 -21.453 1 84.56 147 GLU B O 1
ATOM 3520 N N . ASN B 1 148 ? 8.883 -12.781 -20.562 1 92.75 148 ASN B N 1
ATOM 3521 C CA . ASN B 1 148 ? 7.465 -13.117 -20.5 1 92.75 148 ASN B CA 1
ATOM 3522 C C . ASN B 1 148 ? 6.883 -13.32 -21.906 1 92.75 148 ASN B C 1
ATOM 3524 O O . ASN B 1 148 ? 7.141 -12.516 -22.797 1 92.75 148 ASN B O 1
ATOM 3528 N N . PRO B 1 149 ? 6.086 -14.445 -22.016 1 94.56 149 PRO B N 1
ATOM 3529 C CA . PRO B 1 149 ? 5.426 -14.633 -23.297 1 94.56 149 PRO B CA 1
ATOM 3530 C C . PRO B 1 149 ? 4.559 -13.438 -23.703 1 94.56 149 PRO B C 1
ATOM 3532 O O . PRO B 1 149 ? 4.035 -12.734 -22.828 1 94.56 149 PRO B O 1
ATOM 3535 N N . LYS B 1 150 ? 4.453 -13.25 -25 1 89.88 150 LYS B N 1
ATOM 3536 C CA . LYS B 1 150 ? 3.697 -12.102 -25.484 1 89.88 150 LYS B CA 1
ATOM 3537 C C . LYS B 1 150 ? 2.488 -12.539 -26.312 1 89.88 150 LYS B C 1
ATOM 3539 O O . LYS B 1 150 ? 2.496 -13.617 -26.906 1 89.88 150 LYS B O 1
ATOM 3544 N N . ALA B 1 151 ? 1.554 -11.773 -26.281 1 88 151 ALA B N 1
ATOM 3545 C CA . ALA B 1 151 ? 0.38 -11.875 -27.156 1 88 151 ALA B CA 1
ATOM 3546 C C . ALA B 1 151 ? -0.212 -13.281 -27.109 1 88 151 ALA B C 1
ATOM 3548 O O . ALA B 1 151 ? -0.548 -13.789 -26.031 1 88 151 ALA B O 1
ATOM 3549 N N . GLU B 1 152 ? -0.298 -13.875 -28.266 1 88.56 152 GLU B N 1
ATOM 3550 C CA . GLU B 1 152 ? -0.999 -15.148 -28.406 1 88.56 152 GLU B CA 1
ATOM 3551 C C . GLU B 1 152 ? -0.231 -16.266 -27.719 1 88.56 152 GLU B C 1
ATOM 3553 O O . GLU B 1 152 ? -0.827 -17.25 -27.266 1 88.56 152 GLU B O 1
ATOM 3558 N N . LYS B 1 153 ? 0.992 -16.094 -27.516 1 95.06 153 LYS B N 1
ATOM 3559 C CA . LYS B 1 153 ? 1.806 -17.125 -26.875 1 95.06 153 LYS B CA 1
ATOM 3560 C C . LYS B 1 153 ? 1.476 -17.234 -25.391 1 95.06 153 LYS B C 1
ATOM 3562 O O . LYS B 1 153 ? 1.781 -18.25 -24.75 1 95.06 153 LYS B O 1
ATOM 3567 N N . ARG B 1 154 ? 0.903 -16.219 -24.875 1 96.75 154 ARG B N 1
ATOM 3568 C CA . ARG B 1 154 ? 0.545 -16.25 -23.453 1 96.75 154 ARG B CA 1
ATOM 3569 C C . ARG B 1 154 ? -0.454 -17.359 -23.156 1 96.75 154 ARG B C 1
ATOM 3571 O O . ARG B 1 154 ? -0.293 -18.094 -22.188 1 96.75 154 ARG B O 1
ATOM 3578 N N . ALA B 1 155 ? -1.42 -17.453 -24.047 1 97.25 155 ALA B N 1
ATOM 3579 C CA . ALA B 1 155 ? -2.439 -18.484 -23.844 1 97.25 155 ALA B CA 1
ATOM 3580 C C . ALA B 1 155 ? -1.842 -19.875 -23.953 1 97.25 155 ALA B C 1
ATOM 3582 O O . ALA B 1 155 ? -2.18 -20.766 -23.156 1 97.25 155 ALA B O 1
ATOM 3583 N N . GLU B 1 156 ? -0.978 -20.078 -24.891 1 97.31 156 GLU B N 1
ATOM 3584 C CA . GLU B 1 156 ? -0.337 -21.375 -25.109 1 97.31 156 GLU B CA 1
ATOM 3585 C C . GLU B 1 156 ? 0.459 -21.797 -23.875 1 97.31 156 GLU B C 1
ATOM 3587 O O . GLU B 1 156 ? 0.447 -22.969 -23.5 1 97.31 156 GLU B O 1
ATOM 3592 N N . VAL B 1 157 ? 1.073 -20.859 -23.281 1 98.12 157 VAL B N 1
ATOM 3593 C CA . VAL B 1 157 ? 1.944 -21.156 -22.141 1 98.12 157 VAL B CA 1
ATOM 3594 C C . VAL B 1 157 ? 1.111 -21.281 -20.875 1 98.12 157 VAL B C 1
ATOM 3596 O O . VAL B 1 157 ? 1.337 -22.172 -20.047 1 98.12 157 VAL B O 1
ATOM 3599 N N . ALA B 1 158 ? 0.11 -20.516 -20.703 1 98.5 158 ALA B N 1
ATOM 3600 C CA . ALA B 1 158 ? -0.583 -20.391 -19.422 1 98.5 158 ALA B CA 1
ATOM 3601 C C . ALA B 1 158 ? -1.683 -21.438 -19.281 1 98.5 158 ALA B C 1
ATOM 3603 O O . ALA B 1 158 ? -1.952 -21.906 -18.172 1 98.5 158 ALA B O 1
ATOM 3604 N N . LEU B 1 159 ? -2.326 -21.828 -20.391 1 98.5 159 LEU B N 1
ATOM 3605 C CA . LEU B 1 159 ? -3.615 -22.5 -20.25 1 98.5 159 LEU B CA 1
ATOM 3606 C C . LEU B 1 159 ? -3.502 -23.984 -20.609 1 98.5 159 LEU B C 1
ATOM 3608 O O . LEU B 1 159 ? -2.822 -24.344 -21.562 1 98.5 159 LEU B O 1
ATOM 3612 N N . VAL B 1 160 ? -4.137 -24.828 -19.812 1 98.25 160 VAL B N 1
ATOM 3613 C CA . VAL B 1 160 ? -4.336 -26.219 -20.188 1 98.25 160 VAL B CA 1
ATOM 3614 C C . VAL B 1 160 ? -5.16 -26.297 -21.469 1 98.25 160 VAL B C 1
ATOM 3616 O O . VAL B 1 160 ? -6.258 -25.734 -21.547 1 98.25 160 VAL B O 1
ATOM 3619 N N . ALA B 1 161 ? -4.719 -27 -22.406 1 95.94 161 ALA B N 1
ATOM 3620 C CA . ALA B 1 161 ? -5.254 -26.906 -23.766 1 95.94 161 ALA B CA 1
ATOM 3621 C C . ALA B 1 161 ? -6.473 -27.828 -23.938 1 95.94 161 ALA B C 1
ATOM 3623 O O . ALA B 1 161 ? -7.402 -27.5 -24.672 1 95.94 161 ALA B O 1
ATOM 3624 N N . ASP B 1 162 ? -6.434 -28.984 -23.297 1 95.19 162 ASP B N 1
ATOM 3625 C CA . ASP B 1 162 ? -7.473 -29.969 -23.531 1 95.19 162 ASP B CA 1
ATOM 3626 C C . ASP B 1 162 ? -7.773 -30.766 -22.266 1 95.19 162 ASP B C 1
ATOM 3628 O O . ASP B 1 162 ? -7.086 -30.625 -21.25 1 95.19 162 ASP B O 1
ATOM 3632 N N . GLY B 1 163 ? -8.883 -31.531 -22.359 1 94.75 163 GLY B N 1
ATOM 3633 C CA . GLY B 1 163 ? -9.258 -32.375 -21.234 1 94.75 163 GLY B CA 1
ATOM 3634 C C . GLY B 1 163 ? -10.18 -31.672 -20.25 1 94.75 163 GLY B C 1
ATOM 3635 O O . GLY B 1 163 ? -10.742 -30.609 -20.562 1 94.75 163 GLY B O 1
ATOM 3636 N N . ASP B 1 164 ? -10.305 -32.25 -19.109 1 94.62 164 ASP B N 1
ATOM 3637 C CA . ASP B 1 164 ? -11.305 -31.844 -18.125 1 94.62 164 ASP B CA 1
ATOM 3638 C C . ASP B 1 164 ? -10.945 -30.5 -17.516 1 94.62 164 ASP B C 1
ATOM 3640 O O . ASP B 1 164 ? -11.812 -29.812 -16.969 1 94.62 164 ASP B O 1
ATOM 3644 N N . PHE B 1 165 ? -9.727 -30.109 -17.688 1 97.75 165 PHE B N 1
ATOM 3645 C CA . PHE B 1 165 ? -9.273 -28.891 -17.016 1 97.75 165 PHE B CA 1
ATOM 3646 C C . PHE B 1 165 ? -8.891 -27.812 -18.031 1 97.75 165 PHE B C 1
ATOM 3648 O O . PHE B 1 165 ? -8.164 -26.875 -17.703 1 97.75 165 PHE B O 1
ATOM 3655 N N . ALA B 1 166 ? -9.391 -27.984 -19.281 1 97.56 166 ALA B N 1
ATOM 3656 C CA . ALA B 1 166 ? -9.109 -27.031 -20.359 1 97.56 166 ALA B CA 1
ATOM 3657 C C . ALA B 1 166 ? -9.523 -25.625 -19.953 1 97.56 166 ALA B C 1
ATOM 3659 O O . ALA B 1 166 ? -10.578 -25.422 -19.359 1 97.56 166 ALA B O 1
ATOM 3660 N N . GLY B 1 167 ? -8.648 -24.719 -20.281 1 97.88 167 GLY B N 1
ATOM 3661 C CA . GLY B 1 167 ? -8.922 -23.312 -20 1 97.88 167 GLY B CA 1
ATOM 3662 C C . GLY B 1 167 ? -8.453 -22.891 -18.609 1 97.88 167 GLY B C 1
ATOM 3663 O O . GLY B 1 167 ? -8.383 -21.703 -18.312 1 97.88 167 GLY B O 1
ATOM 3664 N N . GLY B 1 168 ? -8.125 -23.875 -17.75 1 98.56 168 GLY B N 1
ATOM 3665 C CA . GLY B 1 168 ? -7.539 -23.594 -16.453 1 98.56 168 GLY B CA 1
ATOM 3666 C C . GLY B 1 168 ? -6.035 -23.422 -16.484 1 98.56 168 GLY B C 1
ATOM 3667 O O . GLY B 1 168 ? -5.426 -23.484 -17.562 1 98.56 168 GLY B O 1
ATOM 3668 N N . SER B 1 169 ? -5.5 -23.125 -15.312 1 98.88 169 SER B N 1
ATOM 3669 C CA . SER B 1 169 ? -4.07 -22.859 -15.227 1 98.88 169 SER B CA 1
ATOM 3670 C C . SER B 1 169 ? -3.523 -23.219 -13.844 1 98.88 169 SER B C 1
ATOM 3672 O O . SER B 1 169 ? -4.184 -22.984 -12.828 1 98.88 169 SER B O 1
ATOM 3674 N N . TYR B 1 170 ? -2.348 -23.812 -13.859 1 98.94 170 TYR B N 1
ATOM 3675 C CA . TYR B 1 170 ? -1.614 -23.938 -12.602 1 98.94 170 TYR B CA 1
ATOM 3676 C C . TYR B 1 170 ? -1.001 -22.594 -12.203 1 98.94 170 TYR B C 1
ATOM 3678 O O . TYR B 1 170 ? -0.62 -21.797 -13.062 1 98.94 170 TYR B O 1
ATOM 3686 N N . VAL B 1 171 ? -0.951 -22.375 -10.906 1 98.94 171 VAL B N 1
ATOM 3687 C CA . VAL B 1 171 ? -0.448 -21.109 -10.414 1 98.94 171 VAL B CA 1
ATOM 3688 C C . VAL B 1 171 ? 0.6 -21.344 -9.328 1 98.94 171 VAL B C 1
ATOM 3690 O O . VAL B 1 171 ? 0.429 -22.219 -8.477 1 98.94 171 VAL B O 1
ATOM 3693 N N . MET B 1 172 ? 1.635 -20.625 -9.383 1 98.81 172 MET B N 1
ATOM 3694 C CA . MET B 1 172 ? 2.658 -20.594 -8.344 1 98.81 172 MET B CA 1
ATOM 3695 C C . MET B 1 172 ? 2.783 -19.203 -7.742 1 98.81 172 MET B C 1
ATOM 3697 O O . MET B 1 172 ? 2.801 -18.203 -8.469 1 98.81 172 MET B O 1
ATOM 3701 N N . VAL B 1 173 ? 2.82 -19.125 -6.402 1 98.75 173 VAL B N 1
ATOM 3702 C CA . VAL B 1 173 ? 2.973 -17.844 -5.715 1 98.75 173 VAL B CA 1
ATOM 3703 C C . VAL B 1 173 ? 4.07 -17.953 -4.656 1 98.75 173 VAL B C 1
ATOM 3705 O O . VAL B 1 173 ? 4.09 -18.906 -3.869 1 98.75 173 VAL B O 1
ATOM 3708 N N . GLN B 1 174 ? 4.965 -17.031 -4.59 1 98.69 174 GLN B N 1
ATOM 3709 C CA . GLN B 1 174 ? 5.941 -16.812 -3.529 1 98.69 174 GLN B CA 1
ATOM 3710 C C . GLN B 1 174 ? 6.148 -15.32 -3.271 1 98.69 174 GLN B C 1
ATOM 3712 O O . GLN B 1 174 ? 6.348 -14.547 -4.211 1 98.69 174 GLN B O 1
ATOM 3717 N N . ARG B 1 175 ? 6.047 -14.945 -2.072 1 98.81 175 ARG B N 1
ATOM 3718 C CA . ARG B 1 175 ? 6.402 -13.578 -1.708 1 98.81 175 ARG B CA 1
ATOM 3719 C C . ARG B 1 175 ? 7.832 -13.508 -1.178 1 98.81 175 ARG B C 1
ATOM 3721 O O . ARG B 1 175 ? 8.188 -14.227 -0.245 1 98.81 175 ARG B O 1
ATOM 3728 N N . PHE B 1 176 ? 8.625 -12.648 -1.773 1 98.69 176 PHE B N 1
ATOM 3729 C CA . PHE B 1 176 ? 10.031 -12.5 -1.403 1 98.69 176 PHE B CA 1
ATOM 3730 C C . PHE B 1 176 ? 10.266 -11.18 -0.677 1 98.69 176 PHE B C 1
ATOM 3732 O O . PHE B 1 176 ? 9.789 -10.133 -1.113 1 98.69 176 PHE B O 1
ATOM 3739 N N . VAL B 1 177 ? 10.953 -11.211 0.422 1 98.62 177 VAL B N 1
ATOM 3740 C CA . VAL B 1 177 ? 11.422 -10.016 1.109 1 98.62 177 VAL B CA 1
ATOM 3741 C C . VAL B 1 177 ? 12.891 -9.766 0.767 1 98.62 177 VAL B C 1
ATOM 3743 O O . VAL B 1 177 ? 13.75 -10.617 1.01 1 98.62 177 VAL B O 1
ATOM 3746 N N . HIS B 1 178 ? 13.156 -8.594 0.222 1 98.56 178 HIS B N 1
ATOM 3747 C CA . HIS B 1 178 ? 14.508 -8.266 -0.217 1 98.56 178 HIS B CA 1
ATOM 3748 C C . HIS B 1 178 ? 15.344 -7.699 0.93 1 98.56 178 HIS B C 1
ATOM 3750 O O . HIS B 1 178 ? 14.82 -6.965 1.773 1 98.56 178 HIS B O 1
ATOM 3756 N N . ASN B 1 179 ? 16.594 -8.062 0.985 1 97.62 179 ASN B N 1
ATOM 3757 C CA . ASN B 1 179 ? 17.625 -7.363 1.754 1 97.62 179 ASN B CA 1
ATOM 3758 C C . ASN B 1 179 ? 18.375 -6.355 0.893 1 97.62 179 ASN B C 1
ATOM 3760 O O . ASN B 1 179 ? 19.516 -6.613 0.481 1 97.62 179 ASN B O 1
ATOM 3764 N N . LEU B 1 180 ? 17.797 -5.234 0.667 1 97.06 180 LEU B N 1
ATOM 3765 C CA . LEU B 1 180 ? 18.328 -4.262 -0.281 1 97.06 180 LEU B CA 1
ATOM 3766 C C . LEU B 1 180 ? 19.641 -3.666 0.227 1 97.06 180 LEU B C 1
ATOM 3768 O O . LEU B 1 180 ? 20.547 -3.408 -0.558 1 97.06 180 LEU B O 1
ATOM 3772 N N . PRO B 1 181 ? 19.75 -3.379 1.546 1 94.88 181 PRO B N 1
ATOM 3773 C CA . PRO B 1 181 ? 21.047 -2.887 2.008 1 94.88 181 PRO B CA 1
ATOM 3774 C C . PRO B 1 181 ? 22.188 -3.828 1.651 1 94.88 181 PRO B C 1
ATOM 3776 O O . PRO B 1 181 ? 23.234 -3.379 1.179 1 94.88 181 PRO B O 1
ATOM 3779 N N . ALA B 1 182 ? 21.969 -5.137 1.839 1 96.62 182 ALA B N 1
ATOM 3780 C CA . ALA B 1 182 ? 23 -6.105 1.461 1 96.62 182 ALA B CA 1
ATOM 3781 C C . ALA B 1 182 ? 23.203 -6.125 -0.051 1 96.62 182 ALA B C 1
ATOM 3783 O O . ALA B 1 182 ? 24.328 -6.176 -0.53 1 96.62 182 ALA B O 1
ATOM 3784 N N . TRP B 1 183 ? 22.156 -6.055 -0.829 1 98 183 TRP B N 1
ATOM 3785 C CA . TRP B 1 183 ? 22.203 -6.051 -2.287 1 98 183 TRP B CA 1
ATOM 3786 C C . TRP B 1 183 ? 22.969 -4.848 -2.812 1 98 183 TRP B C 1
ATOM 3788 O O . TRP B 1 183 ? 23.828 -4.988 -3.693 1 98 183 TRP B O 1
ATOM 3798 N N . ASN B 1 184 ? 22.75 -3.734 -2.195 1 96 184 ASN B N 1
ATOM 3799 C CA . ASN B 1 184 ? 23.297 -2.475 -2.689 1 96 184 ASN B CA 1
ATOM 3800 C C . ASN B 1 184 ? 24.766 -2.324 -2.334 1 96 184 ASN B C 1
ATOM 3802 O O . ASN B 1 184 ? 25.453 -1.423 -2.832 1 96 184 ASN B O 1
ATOM 3806 N N . ARG B 1 185 ? 25.266 -3.168 -1.513 1 96.69 185 ARG B N 1
ATOM 3807 C CA . ARG B 1 185 ? 26.703 -3.166 -1.21 1 96.69 185 ARG B CA 1
ATOM 3808 C C . ARG B 1 185 ? 27.5 -3.748 -2.367 1 96.69 185 ARG B C 1
ATOM 3810 O O . ARG B 1 185 ? 28.703 -3.504 -2.477 1 96.69 185 ARG B O 1
ATOM 3817 N N . LEU B 1 186 ? 26.844 -4.535 -3.188 1 98.19 186 LEU B N 1
ATOM 3818 C CA . LEU B 1 186 ? 27.516 -5.09 -4.359 1 98.19 186 LEU B CA 1
ATOM 3819 C C . LEU B 1 186 ? 27.734 -4.016 -5.418 1 98.19 186 LEU B C 1
ATOM 3821 O O . LEU B 1 186 ? 26.875 -3.158 -5.625 1 98.19 186 LEU B O 1
ATOM 3825 N N . ASN B 1 187 ? 28.875 -4.125 -6.051 1 98.06 187 ASN B N 1
ATOM 3826 C CA . ASN B 1 187 ? 29.031 -3.258 -7.215 1 98.06 187 ASN B CA 1
ATOM 3827 C C . ASN B 1 187 ? 28.234 -3.777 -8.414 1 98.06 187 ASN B C 1
ATOM 3829 O O . ASN B 1 187 ? 27.703 -4.883 -8.375 1 98.06 187 ASN B O 1
ATOM 3833 N N . LEU B 1 188 ? 28.188 -3.014 -9.406 1 98.12 188 LEU B N 1
ATOM 3834 C CA . LEU B 1 188 ? 27.359 -3.293 -10.57 1 98.12 188 LEU B CA 1
ATOM 3835 C C . LEU B 1 188 ? 27.734 -4.625 -11.203 1 98.12 188 LEU B C 1
ATOM 3837 O O . LEU B 1 188 ? 26.859 -5.445 -11.508 1 98.12 188 LEU B O 1
ATOM 3841 N N . ALA B 1 189 ? 28.984 -4.867 -11.367 1 98 189 ALA B N 1
ATOM 3842 C CA . ALA B 1 189 ? 29.453 -6.102 -12.008 1 98 189 ALA B CA 1
ATOM 3843 C C . ALA B 1 189 ? 29.031 -7.324 -11.203 1 98 189 ALA B C 1
ATOM 3845 O O . ALA B 1 189 ? 28.609 -8.336 -11.773 1 98 189 ALA B O 1
ATOM 3846 N N . ALA B 1 190 ? 29.156 -7.23 -9.898 1 98.5 190 ALA B N 1
ATOM 3847 C CA . ALA B 1 190 ? 28.766 -8.328 -9.023 1 98.5 190 ALA B CA 1
ATOM 3848 C C . ALA B 1 190 ? 27.25 -8.562 -9.078 1 98.5 190 ALA B C 1
ATOM 3850 O O . ALA B 1 190 ? 26.797 -9.703 -9.109 1 98.5 190 ALA B O 1
ATOM 3851 N N . GLN B 1 191 ? 26.469 -7.48 -9.047 1 98.75 191 GLN B N 1
ATOM 3852 C CA . GLN B 1 191 ? 25.016 -7.602 -9.172 1 98.75 191 GLN B CA 1
ATOM 3853 C C . GLN B 1 191 ? 24.625 -8.312 -10.461 1 98.75 191 GLN B C 1
ATOM 3855 O O . GLN B 1 191 ? 23.797 -9.211 -10.453 1 98.75 191 GLN B O 1
ATOM 3860 N N . GLU B 1 192 ? 25.266 -7.871 -11.547 1 98.69 192 GLU B N 1
ATOM 3861 C CA . GLU B 1 192 ? 24.969 -8.453 -12.844 1 98.69 192 GLU B CA 1
ATOM 3862 C C . GLU B 1 192 ? 25.344 -9.93 -12.898 1 98.69 192 GLU B C 1
ATOM 3864 O O . GLU B 1 192 ? 24.672 -10.734 -13.547 1 98.69 192 GLU B O 1
ATOM 3869 N N . LYS B 1 193 ? 26.359 -10.32 -12.219 1 98.5 193 LYS B N 1
ATOM 3870 C CA . LYS B 1 193 ? 26.766 -11.719 -12.148 1 98.5 193 LYS B CA 1
ATOM 3871 C C . LYS B 1 193 ? 25.766 -12.539 -11.344 1 98.5 193 LYS B C 1
ATOM 3873 O O . LYS B 1 193 ? 25.516 -13.711 -11.648 1 98.5 193 LYS B O 1
ATOM 3878 N N . VAL B 1 194 ? 25.219 -11.938 -10.305 1 98.62 194 VAL B N 1
ATOM 3879 C CA . VAL B 1 194 ? 24.219 -12.609 -9.484 1 98.62 194 VAL B CA 1
ATOM 3880 C C . VAL B 1 194 ? 22.953 -12.844 -10.305 1 98.62 194 VAL B C 1
ATOM 3882 O O . VAL B 1 194 ? 22.344 -13.922 -10.234 1 98.62 194 VAL B O 1
ATOM 3885 N N . ILE B 1 195 ? 22.625 -11.898 -11.125 1 98.31 195 ILE B N 1
ATOM 3886 C CA . ILE B 1 195 ? 21.375 -11.953 -11.883 1 98.31 195 ILE B CA 1
ATOM 3887 C C . ILE B 1 195 ? 21.594 -12.711 -13.188 1 98.31 195 ILE B C 1
ATOM 3889 O O . ILE B 1 195 ? 20.766 -13.539 -13.586 1 98.31 195 ILE B O 1
ATOM 3893 N N . GLY B 1 196 ? 22.625 -12.469 -13.898 1 98.12 196 GLY B N 1
ATOM 3894 C CA . GLY B 1 196 ? 22.938 -13.055 -15.195 1 98.12 196 GLY B CA 1
ATOM 3895 C C . GLY B 1 196 ? 22.578 -12.148 -16.359 1 98.12 196 GLY B C 1
ATOM 3896 O O . GLY B 1 196 ? 22.547 -12.578 -17.5 1 98.12 196 GLY B O 1
ATOM 3897 N N . ARG B 1 197 ? 22.266 -10.859 -16.094 1 98.12 197 ARG B N 1
ATOM 3898 C CA . ARG B 1 197 ? 21.922 -9.852 -17.094 1 98.12 197 ARG B CA 1
ATOM 3899 C C . ARG B 1 197 ? 22.531 -8.5 -16.734 1 98.12 197 ARG B C 1
ATOM 3901 O O . ARG B 1 197 ? 22.844 -8.242 -15.57 1 98.12 197 ARG B O 1
ATOM 3908 N N . THR B 1 198 ? 22.641 -7.664 -17.766 1 98.12 198 THR B N 1
ATOM 3909 C CA . THR B 1 198 ? 23.016 -6.277 -17.5 1 98.12 198 THR B CA 1
ATOM 3910 C C . THR B 1 198 ? 21.844 -5.527 -16.859 1 98.12 198 THR B C 1
ATOM 3912 O O . THR B 1 198 ? 20.688 -5.785 -17.188 1 98.12 198 THR B O 1
ATOM 3915 N N . LYS B 1 199 ? 22.156 -4.688 -16 1 97.81 199 LYS B N 1
ATOM 3916 C CA . LYS B 1 199 ? 21.141 -4.023 -15.188 1 97.81 199 LYS B CA 1
ATOM 3917 C C . LYS B 1 199 ? 20.391 -2.975 -15.992 1 97.81 199 LYS B C 1
ATOM 3919 O O . LYS B 1 199 ? 19.156 -2.93 -15.969 1 97.81 199 LYS B O 1
ATOM 3924 N N . PRO B 1 200 ? 20.969 -2.098 -16.859 1 96.31 200 PRO B N 1
ATOM 3925 C CA . PRO B 1 200 ? 20.25 -1.011 -17.531 1 96.31 200 PRO B CA 1
ATOM 3926 C C . PRO B 1 200 ? 19.281 -1.513 -18.594 1 96.31 200 PRO B C 1
ATOM 3928 O O . PRO B 1 200 ? 18.156 -1.021 -18.703 1 96.31 200 PRO B O 1
ATOM 3931 N N . ASP B 1 201 ? 19.703 -2.545 -19.344 1 95.44 201 ASP B N 1
ATOM 3932 C CA . ASP B 1 201 ? 18.906 -2.896 -20.5 1 95.44 201 ASP B CA 1
ATOM 3933 C C . ASP B 1 201 ? 18.516 -4.371 -20.484 1 95.44 201 ASP B C 1
ATOM 3935 O O . ASP B 1 201 ? 17.891 -4.871 -21.422 1 95.44 201 ASP B O 1
ATOM 3939 N N . SER B 1 202 ? 18.938 -5.078 -19.469 1 96.5 202 SER B N 1
ATOM 3940 C CA . SER B 1 202 ? 18.5 -6.445 -19.219 1 96.5 202 SER B CA 1
ATOM 3941 C C . SER B 1 202 ? 18.969 -7.395 -20.312 1 96.5 202 SER B C 1
ATOM 3943 O O . SER B 1 202 ? 18.234 -8.289 -20.734 1 96.5 202 SER B O 1
ATOM 3945 N N . VAL B 1 203 ? 20.188 -7.191 -20.781 1 97 203 VAL B N 1
ATOM 3946 C CA . VAL B 1 203 ? 20.781 -8.102 -21.766 1 97 203 VAL B CA 1
ATOM 3947 C C . VAL B 1 203 ? 21.484 -9.25 -21.031 1 97 203 VAL B C 1
ATOM 3949 O O . VAL B 1 203 ? 22.234 -9.023 -20.094 1 97 203 VAL B O 1
ATOM 3952 N N . GLU B 1 204 ? 21.172 -10.43 -21.469 1 96.5 204 GLU B N 1
ATOM 3953 C CA . GLU B 1 204 ? 21.828 -11.586 -20.859 1 96.5 204 GLU B CA 1
ATOM 3954 C C . GLU B 1 204 ? 23.344 -11.516 -21.047 1 96.5 204 GLU B C 1
ATOM 3956 O O . GLU B 1 204 ? 23.812 -11.156 -22.141 1 96.5 204 GLU B O 1
ATOM 3961 N N . LEU B 1 205 ? 24.031 -11.875 -20.031 1 97.5 205 LEU B N 1
ATOM 3962 C CA . LEU B 1 205 ? 25.484 -11.867 -20.125 1 97.5 205 LEU B CA 1
ATOM 3963 C C . LEU B 1 205 ? 25.969 -12.93 -21.109 1 97.5 205 LEU B C 1
ATOM 3965 O O . LEU B 1 205 ? 25.312 -13.961 -21.281 1 97.5 205 LEU B O 1
ATOM 3969 N N . GLU B 1 206 ? 27.094 -12.688 -21.703 1 95.88 206 GLU B N 1
ATOM 3970 C CA . GLU B 1 206 ? 27.703 -13.664 -22.594 1 95.88 206 GLU B CA 1
ATOM 3971 C C . GLU B 1 206 ? 28.031 -14.961 -21.859 1 95.88 206 GLU B C 1
ATOM 3973 O O . GLU B 1 206 ? 27.75 -16.047 -22.375 1 95.88 206 GLU B O 1
ATOM 3978 N N . ASN B 1 207 ? 28.641 -14.836 -20.734 1 96.25 207 ASN B N 1
ATOM 3979 C CA . ASN B 1 207 ? 28.938 -15.969 -19.859 1 96.25 207 ASN B CA 1
ATOM 3980 C C . ASN B 1 207 ? 28.109 -15.914 -18.578 1 96.25 207 ASN B C 1
ATOM 3982 O O . ASN B 1 207 ? 28.609 -15.516 -17.531 1 96.25 207 ASN B O 1
ATOM 3986 N N . VAL B 1 208 ? 26.938 -16.469 -18.656 1 97.5 208 VAL B N 1
ATOM 3987 C CA . VAL B 1 208 ? 26.031 -16.453 -17.516 1 97.5 208 VAL B CA 1
ATOM 3988 C C . VAL B 1 208 ? 26.516 -17.438 -16.453 1 97.5 208 VAL B C 1
ATOM 3990 O O . VAL B 1 208 ? 26.594 -18.641 -16.719 1 97.5 208 VAL B O 1
ATOM 3993 N N . PRO B 1 209 ? 26.812 -16.938 -15.297 1 97.31 209 PRO B N 1
ATOM 3994 C CA . PRO B 1 209 ? 27.203 -17.891 -14.25 1 97.31 209 PRO B CA 1
ATOM 3995 C C . PRO B 1 209 ? 26.109 -18.906 -13.938 1 97.31 209 PRO B C 1
ATOM 3997 O O . PRO B 1 209 ? 24.938 -18.562 -13.898 1 97.31 209 PRO B O 1
ATOM 4000 N N . ALA B 1 210 ? 26.5 -20.109 -13.648 1 96.31 210 ALA B N 1
ATOM 4001 C CA . ALA B 1 210 ? 25.562 -21.203 -13.414 1 96.31 210 ALA B CA 1
ATOM 4002 C C . ALA B 1 210 ? 24.703 -20.922 -12.188 1 96.31 210 ALA B C 1
ATOM 4004 O O . ALA B 1 210 ? 23.547 -21.328 -12.133 1 96.31 210 ALA B O 1
ATOM 4005 N N . ALA B 1 211 ? 25.281 -20.219 -11.227 1 97.19 211 ALA B N 1
ATOM 4006 C CA . ALA B 1 211 ? 24.562 -19.984 -9.969 1 97.19 211 ALA B CA 1
ATOM 4007 C C . ALA B 1 211 ? 23.828 -18.641 -10 1 97.19 211 ALA B C 1
ATOM 4009 O O . ALA B 1 211 ? 23.219 -18.25 -9 1 97.19 211 ALA B O 1
ATOM 4010 N N . SER B 1 212 ? 23.922 -17.953 -11.148 1 98.19 212 SER B N 1
ATOM 4011 C CA . SER B 1 212 ? 23.125 -16.734 -11.297 1 98.19 212 SER B CA 1
ATOM 4012 C C . SER B 1 212 ? 21.641 -17.062 -11.367 1 98.19 212 SER B C 1
ATOM 4014 O O . SER B 1 212 ? 21.266 -18.234 -11.539 1 98.19 212 SER B O 1
ATOM 4016 N N . HIS B 1 213 ? 20.812 -16.062 -11.219 1 97.81 213 HIS B N 1
ATOM 4017 C CA . HIS B 1 213 ? 19.359 -16.266 -11.312 1 97.81 213 HIS B CA 1
ATOM 4018 C C . HIS B 1 213 ? 18.969 -16.828 -12.68 1 97.81 213 HIS B C 1
ATOM 4020 O O . HIS B 1 213 ? 18.234 -17.797 -12.766 1 97.81 213 HIS B O 1
ATOM 4026 N N . VAL B 1 214 ? 19.453 -16.203 -13.719 1 97.06 214 VAL B N 1
ATOM 4027 C CA . VAL B 1 214 ? 19.172 -16.656 -15.078 1 97.06 214 VAL B CA 1
ATOM 4028 C C . VAL B 1 214 ? 19.688 -18.078 -15.258 1 97.06 214 VAL B C 1
ATOM 4030 O O . VAL B 1 214 ? 18.969 -18.938 -15.805 1 97.06 214 VAL B O 1
ATOM 4033 N N . GLY B 1 215 ? 20.859 -18.312 -14.789 1 96.81 215 GLY B N 1
ATOM 4034 C CA . GLY B 1 215 ? 21.438 -19.641 -14.898 1 96.81 215 GLY B CA 1
ATOM 4035 C C . GLY B 1 215 ? 20.609 -20.703 -14.211 1 96.81 215 GLY B C 1
ATOM 4036 O O . GLY B 1 215 ? 20.578 -21.859 -14.648 1 96.81 215 GLY B O 1
ATOM 4037 N N . ARG B 1 216 ? 19.969 -20.297 -13.195 1 97.5 216 ARG B N 1
ATOM 4038 C CA . ARG B 1 216 ? 19.219 -21.266 -12.391 1 97.5 216 ARG B CA 1
ATOM 4039 C C . ARG B 1 216 ? 17.812 -21.469 -12.945 1 97.5 216 ARG B C 1
ATOM 4041 O O . ARG B 1 216 ? 17.234 -22.547 -12.828 1 97.5 216 ARG B O 1
ATOM 4048 N N . VAL B 1 217 ? 17.219 -20.422 -13.617 1 95.69 217 VAL B N 1
ATOM 4049 C CA . VAL B 1 217 ? 15.789 -20.531 -13.852 1 95.69 217 VAL B CA 1
ATOM 4050 C C . VAL B 1 217 ? 15.508 -20.562 -15.352 1 95.69 217 VAL B C 1
ATOM 4052 O O . VAL B 1 217 ? 14.398 -20.891 -15.781 1 95.69 217 VAL B O 1
ATOM 4055 N N . ASP B 1 218 ? 16.438 -20.125 -16.156 1 94.94 218 ASP B N 1
ATOM 4056 C CA . ASP B 1 218 ? 16.281 -20.266 -17.609 1 94.94 218 ASP B CA 1
ATOM 4057 C C . ASP B 1 218 ? 16.656 -21.672 -18.062 1 94.94 218 ASP B C 1
ATOM 4059 O O . ASP B 1 218 ? 17.719 -21.875 -18.656 1 94.94 218 ASP B O 1
ATOM 4063 N N . ILE B 1 219 ? 15.766 -22.547 -17.906 1 96.19 219 ILE B N 1
ATOM 4064 C CA . ILE B 1 219 ? 16.016 -23.969 -18.109 1 96.19 219 ILE B CA 1
ATOM 4065 C C . ILE B 1 219 ? 15.445 -24.422 -19.453 1 96.19 219 ILE B C 1
ATOM 4067 O O . ILE B 1 219 ? 14.344 -24 -19.828 1 96.19 219 ILE B O 1
ATOM 4071 N N . LYS B 1 220 ? 16.156 -25.25 -20.109 1 95.5 220 LYS B N 1
ATOM 4072 C CA . LYS B 1 220 ? 15.711 -25.875 -21.359 1 95.5 220 LYS B CA 1
ATOM 4073 C C . LYS B 1 220 ? 15.594 -27.391 -21.203 1 95.5 220 LYS B C 1
ATOM 4075 O O . LYS B 1 220 ? 16.453 -28.031 -20.578 1 95.5 220 LYS B O 1
ATOM 4080 N N . GLU B 1 221 ? 14.5 -27.859 -21.594 1 95.88 221 GLU B N 1
ATOM 4081 C CA . GLU B 1 221 ? 14.297 -29.297 -21.719 1 95.88 221 GLU B CA 1
ATOM 4082 C C . GLU B 1 221 ? 14.031 -29.688 -23.172 1 95.88 221 GLU B C 1
ATOM 4084 O O . GLU B 1 221 ? 13.117 -29.156 -23.812 1 95.88 221 GLU B O 1
ATOM 4089 N N . GLU B 1 222 ? 14.867 -30.625 -23.688 1 94.56 222 GLU B N 1
ATOM 4090 C CA . GLU B 1 222 ? 14.789 -31.047 -25.078 1 94.56 222 GLU B CA 1
ATOM 4091 C C . GLU B 1 222 ? 14.906 -29.859 -26.031 1 94.56 222 GLU B C 1
ATOM 4093 O O . GLU B 1 222 ? 14.125 -29.734 -26.984 1 94.56 222 GLU B O 1
ATOM 4098 N N . GLY B 1 223 ? 15.625 -28.953 -25.688 1 93 223 GLY B N 1
ATOM 4099 C CA . GLY B 1 223 ? 15.938 -27.812 -26.531 1 93 223 GLY B CA 1
ATOM 4100 C C . GLY B 1 223 ? 14.891 -26.703 -26.469 1 93 223 GLY B C 1
ATOM 4101 O O . GLY B 1 223 ? 15.016 -25.688 -27.141 1 93 223 GLY B O 1
ATOM 4102 N N . LYS B 1 224 ? 13.93 -26.969 -25.703 1 94.75 224 LYS B N 1
ATOM 4103 C CA . LYS B 1 224 ? 12.867 -25.969 -25.578 1 94.75 224 LYS B CA 1
ATOM 4104 C C . LYS B 1 224 ? 12.875 -25.359 -24.188 1 94.75 224 LYS B C 1
ATOM 4106 O O . LYS B 1 224 ? 12.945 -26.078 -23.172 1 94.75 224 LYS B O 1
ATOM 4111 N N . GLY B 1 225 ? 12.828 -24.109 -24.141 1 95.56 225 GLY B N 1
ATOM 4112 C CA . GLY B 1 225 ? 12.781 -23.406 -22.875 1 95.56 225 GLY B CA 1
ATOM 4113 C C . GLY B 1 225 ? 11.492 -23.641 -22.109 1 95.56 225 GLY B C 1
ATOM 4114 O O . GLY B 1 225 ? 10.406 -23.656 -22.703 1 95.56 225 GLY B O 1
ATOM 4115 N N . LEU B 1 226 ? 11.586 -23.812 -20.828 1 97.31 226 LEU B N 1
ATOM 4116 C CA . LEU B 1 226 ? 10.414 -23.875 -19.953 1 97.31 226 LEU B CA 1
ATOM 4117 C C . LEU B 1 226 ? 9.844 -22.469 -19.734 1 97.31 226 LEU B C 1
ATOM 4119 O O . LEU B 1 226 ? 10.484 -21.625 -19.094 1 97.31 226 LEU B O 1
ATOM 4123 N N . LYS B 1 227 ? 8.656 -22.234 -20.25 1 97.12 227 LYS B N 1
ATOM 4124 C CA . LYS B 1 227 ? 8.07 -20.891 -20.203 1 97.12 227 LYS B CA 1
ATOM 4125 C C . LYS B 1 227 ? 6.949 -20.828 -19.172 1 97.12 227 LYS B C 1
ATOM 4127 O O . LYS B 1 227 ? 6.277 -21.812 -18.906 1 97.12 227 LYS B O 1
ATOM 4132 N N . ILE B 1 228 ? 6.805 -19.719 -18.594 1 97.56 228 ILE B N 1
ATOM 4133 C CA . ILE B 1 228 ? 5.723 -19.391 -17.672 1 97.56 228 ILE B CA 1
ATOM 4134 C C . ILE B 1 228 ? 5.234 -17.969 -17.938 1 97.56 228 ILE B C 1
ATOM 4136 O O . ILE B 1 228 ? 5.945 -17.172 -18.547 1 97.56 228 ILE B O 1
ATOM 4140 N N . VAL B 1 229 ? 4.004 -17.656 -17.578 1 97.81 229 VAL B N 1
ATOM 4141 C CA . VAL B 1 229 ? 3.479 -16.297 -17.672 1 97.81 229 VAL B CA 1
ATOM 4142 C C . VAL B 1 229 ? 3.537 -15.617 -16.312 1 97.81 229 VAL B C 1
ATOM 4144 O O . VAL B 1 229 ? 2.811 -16 -15.391 1 97.81 229 VAL B O 1
ATOM 4147 N N . ARG B 1 230 ? 4.332 -14.617 -16.234 1 97.12 230 ARG B N 1
ATOM 4148 C CA . ARG B 1 230 ? 4.566 -13.938 -14.961 1 97.12 230 ARG B CA 1
ATOM 4149 C C . ARG B 1 230 ? 3.67 -12.711 -14.812 1 97.12 230 ARG B C 1
ATOM 4151 O O . ARG B 1 230 ? 3.465 -11.969 -15.781 1 97.12 230 ARG B O 1
ATOM 4158 N N . HIS B 1 231 ? 3.115 -12.539 -13.641 1 97 231 HIS B N 1
ATOM 4159 C CA . HIS B 1 231 ? 2.346 -11.359 -13.25 1 97 231 HIS B CA 1
ATOM 4160 C C . HIS B 1 231 ? 2.93 -10.703 -12.008 1 97 231 HIS B C 1
ATOM 4162 O O . HIS B 1 231 ? 2.217 -10.016 -11.273 1 97 231 HIS B O 1
ATOM 4168 N N . SER B 1 232 ? 4.184 -10.828 -11.75 1 97.38 232 SER B N 1
ATOM 4169 C CA . SER B 1 232 ? 4.852 -10.406 -10.523 1 97.38 232 SER B CA 1
ATOM 4170 C C . SER B 1 232 ? 4.984 -8.883 -10.469 1 97.38 232 SER B C 1
ATOM 4172 O O . SER B 1 232 ? 5.23 -8.242 -11.492 1 97.38 232 SER B O 1
ATOM 4174 N N . LEU B 1 233 ? 4.809 -8.328 -9.305 1 98.31 233 LEU B N 1
ATOM 4175 C CA . LEU B 1 233 ? 5.059 -6.91 -9.062 1 98.31 233 LEU B CA 1
ATOM 4176 C C . LEU B 1 233 ? 5.793 -6.703 -7.746 1 98.31 233 LEU B C 1
ATOM 4178 O O . LEU B 1 233 ? 5.602 -7.461 -6.797 1 98.31 233 LEU B O 1
ATOM 4182 N N . PRO B 1 234 ? 6.621 -5.652 -7.68 1 98.62 234 PRO B N 1
ATOM 4183 C CA . PRO B 1 234 ? 7.16 -5.215 -6.391 1 98.62 234 PRO B CA 1
ATOM 4184 C C . PRO B 1 234 ? 6.074 -4.766 -5.414 1 98.62 234 PRO B C 1
ATOM 4186 O O . PRO B 1 234 ? 4.949 -4.469 -5.832 1 98.62 234 PRO B O 1
ATOM 4189 N N . TYR B 1 235 ? 6.422 -4.836 -4.125 1 98.75 235 TYR B N 1
ATOM 4190 C CA . TYR B 1 235 ? 5.5 -4.402 -3.082 1 98.75 235 TYR B CA 1
ATOM 4191 C C . TYR B 1 235 ? 6.254 -3.852 -1.88 1 98.75 235 TYR B C 1
ATOM 4193 O O . TYR B 1 235 ? 7.449 -4.121 -1.714 1 98.75 235 TYR B O 1
ATOM 4201 N N . GLY B 1 236 ? 5.527 -3.047 -1.066 1 98.19 236 GLY B N 1
ATOM 4202 C CA . GLY B 1 236 ? 5.988 -2.846 0.298 1 98.19 236 GLY B CA 1
ATOM 4203 C C . GLY B 1 236 ? 6.297 -1.396 0.616 1 98.19 236 GLY B C 1
ATOM 4204 O O . GLY B 1 236 ? 5.859 -0.491 -0.099 1 98.19 236 GLY B O 1
ATOM 4205 N N . SER B 1 237 ? 6.859 -1.195 1.743 1 98.19 237 SER B N 1
ATOM 4206 C CA . SER B 1 237 ? 7.258 0.118 2.234 1 98.19 237 SER B CA 1
ATOM 4207 C C . SER B 1 237 ? 8.742 0.144 2.596 1 98.19 237 SER B C 1
ATOM 4209 O O . SER B 1 237 ? 9.359 -0.907 2.783 1 98.19 237 SER B O 1
ATOM 4211 N N . VAL B 1 238 ? 9.281 1.294 2.701 1 97.94 238 VAL B N 1
ATOM 4212 C CA . VAL B 1 238 ? 10.711 1.458 2.943 1 97.94 238 VAL B CA 1
ATOM 4213 C C . VAL B 1 238 ? 11.07 0.905 4.32 1 97.94 238 VAL B C 1
ATOM 4215 O O . VAL B 1 238 ? 12.086 0.216 4.477 1 97.94 238 VAL B O 1
ATOM 4218 N N . SER B 1 239 ? 10.195 1.121 5.309 1 97.12 239 SER B N 1
ATOM 4219 C CA . SER B 1 239 ? 10.516 0.727 6.676 1 97.12 239 SER B CA 1
ATOM 4220 C C . SER B 1 239 ? 10 -0.677 6.98 1 97.12 239 SER B C 1
ATOM 4222 O O . SER B 1 239 ? 10.352 -1.262 8.008 1 97.12 239 SER B O 1
ATOM 4224 N N . GLY B 1 240 ? 9.109 -1.205 6.184 1 96.44 240 GLY B N 1
ATOM 4225 C CA . GLY B 1 240 ? 8.586 -2.549 6.355 1 96.44 240 GLY B CA 1
ATOM 4226 C C . GLY B 1 240 ? 9.086 -3.527 5.312 1 96.44 240 GLY B C 1
ATOM 4227 O O . GLY B 1 240 ? 10.078 -3.258 4.625 1 96.44 240 GLY B O 1
ATOM 4228 N N . ASP B 1 241 ? 8.422 -4.668 5.281 1 97.62 241 ASP B N 1
ATOM 4229 C CA . ASP B 1 241 ? 8.758 -5.641 4.246 1 97.62 241 ASP B CA 1
ATOM 4230 C C . ASP B 1 241 ? 8.586 -5.043 2.854 1 97.62 241 ASP B C 1
ATOM 4232 O O . ASP B 1 241 ? 7.633 -4.305 2.602 1 97.62 241 ASP B O 1
ATOM 4236 N N . HIS B 1 242 ? 9.461 -5.262 2.055 1 98.69 242 HIS B N 1
ATOM 4237 C CA . HIS B 1 242 ? 9.383 -4.938 0.635 1 98.69 242 HIS B CA 1
ATOM 4238 C C . HIS B 1 242 ? 10.156 -5.953 -0.204 1 98.69 242 HIS B C 1
ATOM 4240 O O . HIS B 1 242 ? 11.055 -6.625 0.301 1 98.69 242 HIS B O 1
ATOM 4246 N N . GLY B 1 243 ? 9.727 -6.113 -1.368 1 98.69 243 GLY B N 1
ATOM 4247 C CA . GLY B 1 243 ? 10.352 -7.066 -2.273 1 98.69 243 GLY B CA 1
ATOM 4248 C C . GLY B 1 243 ? 9.516 -7.363 -3.502 1 98.69 243 GLY B C 1
ATOM 4249 O O . GLY B 1 243 ? 9.078 -6.441 -4.195 1 98.69 243 GLY B O 1
ATOM 4250 N N . LEU B 1 244 ? 9.422 -8.633 -3.771 1 98.62 244 LEU B N 1
ATOM 4251 C CA . LEU B 1 244 ? 8.711 -9.086 -4.965 1 98.62 244 LEU B CA 1
ATOM 4252 C C . LEU B 1 244 ? 7.645 -10.117 -4.609 1 98.62 244 LEU B C 1
ATOM 4254 O O . LEU B 1 244 ? 7.922 -11.086 -3.898 1 98.62 244 LEU B O 1
ATOM 4258 N N . LEU B 1 245 ? 6.449 -9.836 -5.027 1 98.75 245 LEU B N 1
ATOM 4259 C CA . LEU B 1 245 ? 5.465 -10.914 -5.07 1 98.75 245 LEU B CA 1
ATOM 4260 C C . LEU B 1 245 ? 5.484 -11.617 -6.422 1 98.75 245 LEU B C 1
ATOM 4262 O O . LEU B 1 245 ? 4.969 -11.086 -7.41 1 98.75 245 LEU B O 1
ATOM 4266 N N . PHE B 1 246 ? 6.051 -12.781 -6.402 1 98.38 246 PHE B N 1
ATOM 4267 C CA . PHE B 1 246 ? 6.129 -13.578 -7.621 1 98.38 246 PHE B CA 1
ATOM 4268 C C . PHE B 1 246 ? 4.867 -14.422 -7.801 1 98.38 246 PHE B C 1
ATOM 4270 O O . PHE B 1 246 ? 4.461 -15.141 -6.887 1 98.38 246 PHE B O 1
ATOM 4277 N N . ILE B 1 247 ? 4.32 -14.312 -8.938 1 98.56 247 ILE B N 1
ATOM 4278 C CA . ILE B 1 247 ? 3.201 -15.156 -9.336 1 98.56 247 ILE B CA 1
ATOM 4279 C C . ILE B 1 247 ? 3.324 -15.523 -10.812 1 98.56 247 ILE B C 1
ATOM 4281 O O . ILE B 1 247 ? 3.717 -14.688 -11.633 1 98.56 247 ILE B O 1
ATOM 4285 N N . ALA B 1 248 ? 2.969 -16.703 -11.125 1 98.38 248 ALA B N 1
ATOM 4286 C CA . ALA B 1 248 ? 3.031 -17.141 -12.516 1 98.38 248 ALA B CA 1
ATOM 4287 C C . ALA B 1 248 ? 1.949 -18.172 -12.82 1 98.38 248 ALA B C 1
ATOM 4289 O O . ALA B 1 248 ? 1.501 -18.891 -11.93 1 98.38 248 ALA B O 1
ATOM 4290 N N . TYR B 1 249 ? 1.545 -18.172 -14.039 1 98.75 249 TYR B N 1
ATOM 4291 C CA . TYR B 1 249 ? 0.57 -19.109 -14.578 1 98.75 249 TYR B CA 1
ATOM 4292 C C . TYR B 1 249 ? 1.206 -20.016 -15.633 1 98.75 249 TYR B C 1
ATOM 4294 O O . TYR B 1 249 ? 2.041 -19.562 -16.422 1 98.75 249 TYR B O 1
ATOM 4302 N N . CYS B 1 250 ? 0.781 -21.219 -15.648 1 98.88 250 CYS B N 1
ATOM 4303 C CA . CYS B 1 250 ? 1.299 -22.156 -16.641 1 98.88 250 CYS B CA 1
ATOM 4304 C C . CYS B 1 250 ? 0.331 -23.312 -16.844 1 98.88 250 CYS B C 1
ATOM 4306 O O . CYS B 1 250 ? -0.398 -23.703 -15.93 1 98.88 250 CYS B O 1
ATOM 4308 N N . HIS B 1 251 ? 0.362 -23.891 -18.031 1 98.5 251 HIS B N 1
ATOM 4309 C CA . HIS B 1 251 ? -0.498 -25.031 -18.359 1 98.5 251 HIS B CA 1
ATOM 4310 C C . HIS B 1 251 ? -0.032 -26.297 -17.656 1 98.5 251 HIS B C 1
ATOM 4312 O O . HIS B 1 251 ? -0.755 -27.281 -17.609 1 98.5 251 HIS B O 1
ATOM 4318 N N . THR B 1 252 ? 1.155 -26.25 -17.047 1 98.69 252 THR B N 1
ATOM 4319 C CA . THR B 1 252 ? 1.708 -27.406 -16.344 1 98.69 252 THR B CA 1
ATOM 4320 C C . THR B 1 252 ? 2.453 -26.953 -15.086 1 98.69 252 THR B C 1
ATOM 4322 O O . THR B 1 252 ? 3.131 -25.922 -15.094 1 98.69 252 THR B O 1
ATOM 4325 N N . LEU B 1 253 ? 2.316 -27.703 -14.023 1 98.75 253 LEU B N 1
ATOM 4326 C CA . LEU B 1 253 ? 3.031 -27.438 -12.781 1 98.75 253 LEU B CA 1
ATOM 4327 C C . LEU B 1 253 ? 4.516 -27.75 -12.93 1 98.75 253 LEU B C 1
ATOM 4329 O O . LEU B 1 253 ? 5.348 -27.188 -12.219 1 98.75 253 LEU B O 1
ATOM 4333 N N . HIS B 1 254 ? 4.805 -28.609 -13.82 1 98.62 254 HIS B N 1
ATOM 4334 C CA . HIS B 1 254 ? 6.152 -29.125 -14.047 1 98.62 254 HIS B CA 1
ATOM 4335 C C . HIS B 1 254 ? 7.152 -27.984 -14.211 1 98.62 254 HIS B C 1
ATOM 4337 O O . HIS B 1 254 ? 8.242 -28.016 -13.641 1 98.62 254 HIS B O 1
ATOM 4343 N N . ASN B 1 255 ? 6.758 -26.969 -14.961 1 98.5 255 ASN B N 1
ATOM 4344 C CA . ASN B 1 255 ? 7.68 -25.859 -15.219 1 98.5 255 ASN B CA 1
ATOM 4345 C C . ASN B 1 255 ? 8.062 -25.141 -13.938 1 98.5 255 ASN B C 1
ATOM 4347 O O . ASN B 1 255 ? 9.234 -24.812 -13.727 1 98.5 255 ASN B O 1
ATOM 4351 N N . PHE B 1 256 ? 7.113 -24.891 -13.07 1 98.44 256 PHE B N 1
ATOM 4352 C CA . PHE B 1 256 ? 7.398 -24.25 -11.789 1 98.44 256 PHE B CA 1
ATOM 4353 C C . PHE B 1 256 ? 8.336 -25.109 -10.953 1 98.44 256 PHE B C 1
ATOM 4355 O O . PHE B 1 256 ? 9.344 -24.625 -10.438 1 98.44 256 PHE B O 1
ATOM 4362 N N . LYS B 1 257 ? 7.934 -26.344 -10.797 1 97.94 257 LYS B N 1
ATOM 4363 C CA . LYS B 1 257 ? 8.672 -27.281 -9.953 1 97.94 257 LYS B CA 1
ATOM 4364 C C . LYS B 1 257 ? 10.125 -27.375 -10.391 1 97.94 257 LYS B C 1
ATOM 4366 O O . LYS B 1 257 ? 11.039 -27.312 -9.562 1 97.94 257 LYS B O 1
ATOM 4371 N N . THR B 1 258 ? 10.32 -27.516 -11.664 1 98.12 258 THR B N 1
ATOM 4372 C CA . THR B 1 258 ? 11.656 -27.656 -12.211 1 98.12 258 THR B CA 1
ATOM 4373 C C . THR B 1 258 ? 12.492 -26.406 -11.93 1 98.12 258 THR B C 1
ATOM 4375 O O . THR B 1 258 ? 13.641 -26.516 -11.492 1 98.12 258 THR B O 1
ATOM 4378 N N . MET B 1 259 ? 11.945 -25.266 -12.172 1 97.81 259 MET B N 1
ATOM 4379 C CA . MET B 1 259 ? 12.648 -24.016 -11.945 1 97.81 259 MET B CA 1
ATOM 4380 C C . MET B 1 259 ? 12.992 -23.844 -10.469 1 97.81 259 MET B C 1
ATOM 4382 O O . MET B 1 259 ? 14.125 -23.5 -10.125 1 97.81 259 MET B O 1
ATOM 4386 N N . LEU B 1 260 ? 12.062 -24.125 -9.602 1 98.31 260 LEU B N 1
ATOM 4387 C CA . LEU B 1 260 ? 12.258 -23.906 -8.172 1 98.31 260 LEU B CA 1
ATOM 4388 C C . LEU B 1 260 ? 13.258 -24.922 -7.605 1 98.31 260 LEU B C 1
ATOM 4390 O O . LEU B 1 260 ? 14.078 -24.578 -6.75 1 98.31 260 LEU B O 1
ATOM 4394 N N . GLU B 1 261 ? 13.109 -26.172 -8.047 1 97.69 261 GLU B N 1
ATOM 4395 C CA . GLU B 1 261 ? 14.062 -27.172 -7.598 1 97.69 261 GLU B CA 1
ATOM 4396 C C . GLU B 1 261 ? 15.492 -26.797 -7.996 1 97.69 261 GLU B C 1
ATOM 4398 O O . GLU B 1 261 ? 16.422 -27 -7.223 1 97.69 261 GLU B O 1
ATOM 4403 N N . SER B 1 262 ? 15.617 -26.234 -9.164 1 97.69 262 SER B N 1
ATOM 4404 C CA . SER B 1 262 ? 16.922 -25.734 -9.594 1 97.69 262 SER B CA 1
ATOM 4405 C C . SER B 1 262 ? 17.359 -24.547 -8.742 1 97.69 262 SER B C 1
ATOM 4407 O O . SER B 1 262 ? 18.469 -24.516 -8.227 1 97.69 262 SER B O 1
ATOM 4409 N N . MET B 1 263 ? 16.5 -23.578 -8.555 1 97.81 263 MET B N 1
ATOM 4410 C CA . MET B 1 263 ? 16.766 -22.344 -7.816 1 97.81 263 MET B CA 1
ATOM 4411 C C . MET B 1 263 ? 17.234 -22.656 -6.398 1 97.81 263 MET B C 1
ATOM 4413 O O . MET B 1 263 ? 18.141 -21.984 -5.879 1 97.81 263 MET B O 1
ATOM 4417 N N . TYR B 1 264 ? 16.688 -23.656 -5.836 1 97.81 264 TYR B N 1
ATOM 4418 C CA . TYR B 1 264 ? 16.969 -23.938 -4.43 1 97.81 264 TYR B CA 1
ATOM 4419 C C . TYR B 1 264 ? 17.969 -25.062 -4.277 1 97.81 264 TYR B C 1
ATOM 4421 O O . TYR B 1 264 ? 18.25 -25.516 -3.16 1 97.81 264 TYR B O 1
ATOM 4429 N N . GLY B 1 265 ? 18.469 -25.594 -5.41 1 96 265 GLY B N 1
ATOM 4430 C CA . GLY B 1 265 ? 19.609 -26.5 -5.383 1 96 265 GLY B CA 1
ATOM 4431 C C . GLY B 1 265 ? 19.234 -27.953 -5.215 1 96 265 GLY B C 1
ATOM 4432 O O . GLY B 1 265 ? 20.078 -28.797 -4.906 1 96 265 GLY B O 1
ATOM 4433 N N . VAL B 1 266 ? 18.016 -28.219 -5.363 1 94.81 266 VAL B N 1
ATOM 4434 C CA . VAL B 1 266 ? 17.562 -29.594 -5.234 1 94.81 266 VAL B CA 1
ATOM 4435 C C . VAL B 1 266 ? 18.203 -30.453 -6.316 1 94.81 266 VAL B C 1
ATOM 4437 O O . VAL B 1 266 ? 18.547 -31.609 -6.074 1 94.81 266 VAL B O 1
ATOM 4440 N N . THR B 1 267 ? 18.406 -29.938 -7.449 1 92.69 267 THR B N 1
ATOM 4441 C CA . THR B 1 267 ? 18.828 -30.688 -8.625 1 92.69 267 THR B CA 1
ATOM 4442 C C . THR B 1 267 ? 20.328 -31 -8.555 1 92.69 267 THR B C 1
ATOM 4444 O O . THR B 1 267 ? 20.75 -32.062 -8.992 1 92.69 267 THR B O 1
ATOM 4447 N N . ASP B 1 268 ? 21.156 -30.078 -8 1 94.56 268 ASP B N 1
ATOM 4448 C CA . ASP B 1 268 ? 22.594 -30.281 -8.133 1 94.56 268 ASP B CA 1
ATOM 4449 C C . ASP B 1 268 ? 23.359 -29.656 -6.965 1 94.56 268 ASP B C 1
ATOM 4451 O O . ASP B 1 268 ? 24.578 -29.578 -6.98 1 94.56 268 ASP B O 1
ATOM 4455 N N . GLY B 1 269 ? 22.625 -29.125 -6.031 1 92.56 269 GLY B N 1
ATOM 4456 C CA . GLY B 1 269 ? 23.234 -28.578 -4.836 1 92.56 269 GLY B CA 1
ATOM 4457 C C . GLY B 1 269 ? 23.609 -27.109 -4.969 1 92.56 269 GLY B C 1
ATOM 4458 O O . GLY B 1 269 ? 23.969 -26.469 -3.986 1 92.56 269 GLY B O 1
ATOM 4459 N N . LYS B 1 270 ? 23.531 -26.609 -6.188 1 94.44 270 LYS B N 1
ATOM 4460 C CA . LYS B 1 270 ? 23.828 -25.188 -6.414 1 94.44 270 LYS B CA 1
ATOM 4461 C C . LYS B 1 270 ? 22.578 -24.344 -6.281 1 94.44 270 LYS B C 1
ATOM 4463 O O . LYS B 1 270 ? 21.578 -24.594 -6.965 1 94.44 270 LYS B O 1
ATOM 4468 N N . THR B 1 271 ? 22.688 -23.328 -5.414 1 96.44 271 THR B N 1
ATOM 4469 C CA . THR B 1 271 ? 21.531 -22.469 -5.16 1 96.44 271 THR B CA 1
ATOM 4470 C C . THR B 1 271 ? 21.656 -21.156 -5.91 1 96.44 271 THR B C 1
ATOM 4472 O O . THR B 1 271 ? 22.766 -20.672 -6.148 1 96.44 271 THR B O 1
ATOM 4475 N N . ASP B 1 272 ? 20.578 -20.609 -6.312 1 98.19 272 ASP B N 1
ATOM 4476 C CA . ASP B 1 272 ? 20.516 -19.266 -6.902 1 98.19 272 ASP B CA 1
ATOM 4477 C C . ASP B 1 272 ? 21.125 -18.234 -5.977 1 98.19 272 ASP B C 1
ATOM 4479 O O . ASP B 1 272 ? 20.641 -18 -4.867 1 98.19 272 ASP B O 1
ATOM 4483 N N . GLN B 1 273 ? 22.094 -17.547 -6.438 1 97.88 273 GLN B N 1
ATOM 4484 C CA . GLN B 1 273 ? 22.828 -16.594 -5.609 1 97.88 273 GLN B CA 1
ATOM 4485 C C . GLN B 1 273 ? 21.922 -15.438 -5.184 1 97.88 273 GLN B C 1
ATOM 4487 O O . GLN B 1 273 ? 22.188 -14.773 -4.176 1 97.88 273 GLN B O 1
ATOM 4492 N N . LEU B 1 274 ? 20.875 -15.219 -5.973 1 98.19 274 LEU B N 1
ATOM 4493 C CA . LEU B 1 274 ? 19.953 -14.141 -5.633 1 98.19 274 LEU B CA 1
ATOM 4494 C C . LEU B 1 274 ? 19.312 -14.391 -4.273 1 98.19 274 LEU B C 1
ATOM 4496 O O . LEU B 1 274 ? 18.922 -13.445 -3.58 1 98.19 274 LEU B O 1
ATOM 4500 N N . LEU B 1 275 ? 19.25 -15.625 -3.848 1 98.19 275 LEU B N 1
ATOM 4501 C CA . LEU B 1 275 ? 18.594 -16 -2.602 1 98.19 275 LEU B CA 1
ATOM 4502 C C . LEU B 1 275 ? 19.406 -15.531 -1.397 1 98.19 275 LEU B C 1
ATOM 4504 O O . LEU B 1 275 ? 18.906 -15.547 -0.268 1 98.19 275 LEU B O 1
ATOM 4508 N N . ARG B 1 276 ? 20.562 -15.047 -1.622 1 97.38 276 ARG B N 1
ATOM 4509 C CA . ARG B 1 276 ? 21.344 -14.43 -0.555 1 97.38 276 ARG B CA 1
ATOM 4510 C C . ARG B 1 276 ? 20.797 -13.055 -0.197 1 97.38 276 ARG B C 1
ATOM 4512 O O . ARG B 1 276 ? 21.094 -12.531 0.881 1 97.38 276 ARG B O 1
ATOM 4519 N N . PHE B 1 277 ? 20.016 -12.508 -1.091 1 98.25 277 PHE B N 1
ATOM 4520 C CA . PHE B 1 277 ? 19.594 -11.125 -0.919 1 98.25 277 PHE B CA 1
ATOM 4521 C C . PHE B 1 277 ? 18.078 -11.016 -0.882 1 98.25 277 PHE B C 1
ATOM 4523 O O . PHE B 1 277 ? 17.531 -9.914 -0.827 1 98.25 277 PHE B O 1
ATOM 4530 N N . THR B 1 278 ? 17.438 -12.086 -1.034 1 98.06 278 THR B N 1
ATOM 4531 C CA . THR B 1 278 ? 15.977 -12.156 -0.997 1 98.06 278 THR B CA 1
ATOM 4532 C C . THR B 1 278 ? 15.516 -13.469 -0.371 1 98.06 278 THR B C 1
ATOM 4534 O O . THR B 1 278 ? 16.156 -14.508 -0.554 1 98.06 278 THR B O 1
ATOM 4537 N N . LYS B 1 279 ? 14.469 -13.406 0.37 1 97.56 279 LYS B N 1
ATOM 4538 C CA . LYS B 1 279 ? 13.969 -14.578 1.081 1 97.56 279 LYS B CA 1
ATOM 4539 C C . LYS B 1 279 ? 12.484 -14.797 0.803 1 97.56 279 LYS B C 1
ATOM 4541 O O . LYS B 1 279 ? 11.68 -13.867 0.914 1 97.56 279 LYS B O 1
ATOM 4546 N N . ALA B 1 280 ? 12.148 -16.031 0.479 1 98.25 280 ALA B N 1
ATOM 4547 C CA . ALA B 1 280 ? 10.742 -16.375 0.326 1 98.25 280 ALA B CA 1
ATOM 4548 C C . ALA B 1 280 ? 10.055 -16.516 1.685 1 98.25 280 ALA B C 1
ATOM 4550 O O . ALA B 1 280 ? 10.547 -17.219 2.564 1 98.25 280 ALA B O 1
ATOM 4551 N N . VAL B 1 281 ? 8.914 -15.883 1.842 1 98.25 281 VAL B N 1
ATOM 4552 C CA . VAL B 1 281 ? 8.227 -15.969 3.123 1 98.25 281 VAL B CA 1
ATOM 4553 C C . VAL B 1 281 ? 6.875 -16.656 2.934 1 98.25 281 VAL B C 1
ATOM 4555 O O . VAL B 1 281 ? 6.191 -16.984 3.908 1 98.25 281 VAL B O 1
ATOM 4558 N N . THR B 1 282 ? 6.48 -16.875 1.729 1 98.38 282 THR B N 1
ATOM 4559 C CA . THR B 1 282 ? 5.348 -17.734 1.377 1 98.38 282 THR B CA 1
ATOM 4560 C C . THR B 1 282 ? 5.719 -18.688 0.243 1 98.38 282 THR B C 1
ATOM 4562 O O . THR B 1 282 ? 6.75 -18.516 -0.41 1 98.38 282 THR B O 1
ATOM 4565 N N . GLY B 1 283 ? 4.977 -19.656 0.049 1 98.69 283 GLY B N 1
ATOM 4566 C CA . GLY B 1 283 ? 5.047 -20.594 -1.056 1 98.69 283 GLY B CA 1
ATOM 4567 C C . GLY B 1 283 ? 3.789 -21.422 -1.214 1 98.69 283 GLY B C 1
ATOM 4568 O O . GLY B 1 283 ? 3.32 -22.047 -0.254 1 98.69 283 GLY B O 1
ATOM 4569 N N . ALA B 1 284 ? 3.271 -21.453 -2.375 1 98.81 284 ALA B N 1
ATOM 4570 C CA . ALA B 1 284 ? 2.037 -22.203 -2.59 1 98.81 284 ALA B CA 1
ATOM 4571 C C . ALA B 1 284 ? 1.817 -22.484 -4.074 1 98.81 284 ALA B C 1
ATOM 4573 O O . ALA B 1 284 ? 2.242 -21.703 -4.93 1 98.81 284 ALA B O 1
ATOM 4574 N N . TYR B 1 285 ? 1.195 -23.625 -4.336 1 98.94 285 TYR B N 1
ATOM 4575 C CA . TYR B 1 285 ? 0.671 -23.969 -5.656 1 98.94 285 TYR B CA 1
ATOM 4576 C C . TYR B 1 285 ? -0.853 -23.953 -5.652 1 98.94 285 TYR B C 1
ATOM 4578 O O . TYR B 1 285 ? -1.479 -24.312 -4.652 1 98.94 285 TYR B O 1
ATOM 4586 N N . PHE B 1 286 ? -1.409 -23.609 -6.742 1 98.94 286 PHE B N 1
ATOM 4587 C CA . PHE B 1 286 ? -2.855 -23.609 -6.926 1 98.94 286 PHE B CA 1
ATOM 4588 C C . PHE B 1 286 ? -3.223 -24.062 -8.336 1 98.94 286 PHE B C 1
ATOM 4590 O O . PHE B 1 286 ? -2.35 -24.234 -9.188 1 98.94 286 PHE B O 1
ATOM 4597 N N . PHE B 1 287 ? -4.445 -24.297 -8.523 1 98.94 287 PHE B N 1
ATOM 4598 C CA . PHE B 1 287 ? -5.043 -24.406 -9.844 1 98.94 287 PHE B CA 1
ATOM 4599 C C . PHE B 1 287 ? -6.211 -23.438 -10 1 98.94 287 PHE B C 1
ATOM 4601 O O . PHE B 1 287 ? -7.121 -23.422 -9.164 1 98.94 287 PHE B O 1
ATOM 4608 N N . ALA B 1 288 ? -6.164 -22.609 -10.977 1 98.94 288 ALA B N 1
ATOM 4609 C CA . ALA B 1 288 ? -7.246 -21.719 -11.367 1 98.94 288 ALA B CA 1
ATOM 4610 C C . ALA B 1 288 ? -8.141 -22.359 -12.43 1 98.94 288 ALA B C 1
ATOM 4612 O O . ALA B 1 288 ? -7.734 -22.5 -13.586 1 98.94 288 ALA B O 1
ATOM 4613 N N . PRO B 1 289 ? -9.336 -22.703 -12.117 1 98.69 289 PRO B N 1
ATOM 4614 C CA . PRO B 1 289 ? -10.227 -23.266 -13.125 1 98.69 289 PRO B CA 1
ATOM 4615 C C . PRO B 1 289 ? -10.641 -22.25 -14.188 1 98.69 289 PRO B C 1
ATOM 4617 O O . PRO B 1 289 ? -10.469 -21.047 -13.992 1 98.69 289 PRO B O 1
ATOM 4620 N N . SER B 1 290 ? -11.125 -22.75 -15.352 1 98.38 290 SER B N 1
ATOM 4621 C CA . SER B 1 290 ? -11.734 -21.859 -16.328 1 98.38 290 SER B CA 1
ATOM 4622 C C . SER B 1 290 ? -12.945 -21.141 -15.742 1 98.38 290 SER B C 1
ATOM 4624 O O . SER B 1 290 ? -13.422 -21.5 -14.664 1 98.38 290 SER B O 1
ATOM 4626 N N . GLN B 1 291 ? -13.398 -20.125 -16.453 1 98.12 291 GLN B N 1
ATOM 4627 C CA . GLN B 1 291 ? -14.555 -19.375 -15.969 1 98.12 291 GLN B CA 1
ATOM 4628 C C . GLN B 1 291 ? -15.766 -20.281 -15.773 1 98.12 291 GLN B C 1
ATOM 4630 O O . GLN B 1 291 ? -16.422 -20.234 -14.734 1 98.12 291 GLN B O 1
ATOM 4635 N N . VAL B 1 292 ? -16.031 -21.125 -16.703 1 97.25 292 VAL B N 1
ATOM 4636 C CA . VAL B 1 292 ? -17.172 -22.031 -16.656 1 97.25 292 VAL B CA 1
ATOM 4637 C C . VAL B 1 292 ? -16.969 -23.062 -15.547 1 97.25 292 VAL B C 1
ATOM 4639 O O . VAL B 1 292 ? -17.875 -23.312 -14.758 1 97.25 292 VAL B O 1
ATOM 4642 N N . MET B 1 293 ? -15.789 -23.656 -15.484 1 97.62 293 MET B N 1
ATOM 4643 C CA . MET B 1 293 ? -15.492 -24.656 -14.469 1 97.62 293 MET B CA 1
ATOM 4644 C C . MET B 1 293 ? -15.664 -24.078 -13.062 1 97.62 293 MET B C 1
ATOM 4646 O O . MET B 1 293 ? -16.203 -24.75 -12.18 1 97.62 293 MET B O 1
ATOM 4650 N N . LEU B 1 294 ? -15.211 -22.844 -12.852 1 98.38 294 LEU B N 1
ATOM 4651 C CA . LEU B 1 294 ? -15.367 -22.203 -11.547 1 98.38 294 LEU B CA 1
ATOM 4652 C C . LEU B 1 294 ? -16.828 -22.203 -11.117 1 98.38 294 LEU B C 1
ATOM 4654 O O . LEU B 1 294 ? -17.141 -22.547 -9.969 1 98.38 294 LEU B O 1
ATOM 4658 N N . GLN B 1 295 ? -17.703 -21.891 -12.055 1 97.62 295 GLN B N 1
ATOM 4659 C CA . GLN B 1 295 ? -19.125 -21.797 -11.75 1 97.62 295 GLN B CA 1
ATOM 4660 C C . GLN B 1 295 ? -19.734 -23.172 -11.508 1 97.62 295 GLN B C 1
ATOM 4662 O O . GLN B 1 295 ? -20.75 -23.297 -10.82 1 97.62 295 GLN B O 1
ATOM 4667 N N . GLU B 1 296 ? -19.078 -24.219 -11.984 1 96.69 296 GLU B N 1
ATOM 4668 C CA . GLU B 1 296 ? -19.641 -25.562 -11.922 1 96.69 296 GLU B CA 1
ATOM 4669 C C . GLU B 1 296 ? -19.109 -26.328 -10.719 1 96.69 296 GLU B C 1
ATOM 4671 O O . GLU B 1 296 ? -19.594 -27.422 -10.398 1 96.69 296 GLU B O 1
ATOM 4676 N N . LEU B 1 297 ? -18.125 -25.766 -10.039 1 97.19 297 LEU B N 1
ATOM 4677 C CA . LEU B 1 297 ? -17.547 -26.453 -8.898 1 97.19 297 LEU B CA 1
ATOM 4678 C C . LEU B 1 297 ? -18.578 -26.641 -7.793 1 97.19 297 LEU B C 1
ATOM 4680 O O . LEU B 1 297 ? -19.328 -25.719 -7.48 1 97.19 297 LEU B O 1
ATOM 4684 N N . THR B 1 298 ? -18.609 -27.859 -7.293 1 97.06 298 THR B N 1
ATOM 4685 C CA . THR B 1 298 ? -19.484 -28.219 -6.18 1 97.06 298 THR B CA 1
ATOM 4686 C C . THR B 1 298 ? -18.719 -28.969 -5.105 1 97.06 298 THR B C 1
ATOM 4688 O O . THR B 1 298 ? -17.75 -29.688 -5.41 1 97.06 298 THR B O 1
ATOM 4691 N N . LEU B 1 299 ? -19.156 -28.781 -3.883 1 97.12 299 LEU B N 1
ATOM 4692 C CA . LEU B 1 299 ? -18.5 -29.438 -2.758 1 97.12 299 LEU B CA 1
ATOM 4693 C C . LEU B 1 299 ? -19.125 -30.797 -2.486 1 97.12 299 LEU B C 1
ATOM 4695 O O . LEU B 1 299 ? -20.312 -30.984 -2.705 1 97.12 299 LEU B O 1
ATOM 4699 N N . LYS B 1 300 ? -18.234 -31.656 -1.975 1 93.12 300 LYS B N 1
ATOM 4700 C CA . LYS B 1 300 ? -18.734 -32.938 -1.51 1 93.12 300 LYS B CA 1
ATOM 4701 C C . LYS B 1 300 ? -19.672 -32.781 -0.324 1 93.12 300 LYS B C 1
ATOM 4703 O O . LYS B 1 300 ? -19.5 -31.875 0.491 1 93.12 300 LYS B O 1
ATOM 4708 N N . ASN B 1 301 ? -20.859 -33.469 -0.45 1 76.69 301 ASN B N 1
ATOM 4709 C CA . ASN B 1 301 ? -21.828 -33.438 0.642 1 76.69 301 ASN B CA 1
ATOM 4710 C C . ASN B 1 301 ? -21.203 -33.906 1.949 1 76.69 301 ASN B C 1
ATOM 4712 O O . ASN B 1 301 ? -20.594 -34.969 1.993 1 76.69 301 ASN B O 1
ATOM 4716 N N . GLN B 1 302 ? -20.719 -33 2.836 1 52.81 302 GLN B N 1
ATOM 4717 C CA . GLN B 1 302 ? -20.328 -33.5 4.145 1 52.81 302 GLN B CA 1
ATOM 4718 C C . GLN B 1 302 ? -21.547 -33.969 4.945 1 52.81 302 GLN B C 1
ATOM 4720 O O . GLN B 1 302 ? -22.625 -33.375 4.828 1 52.81 302 GLN B O 1
#

InterPro domains:
  IPR006314 Dyp-type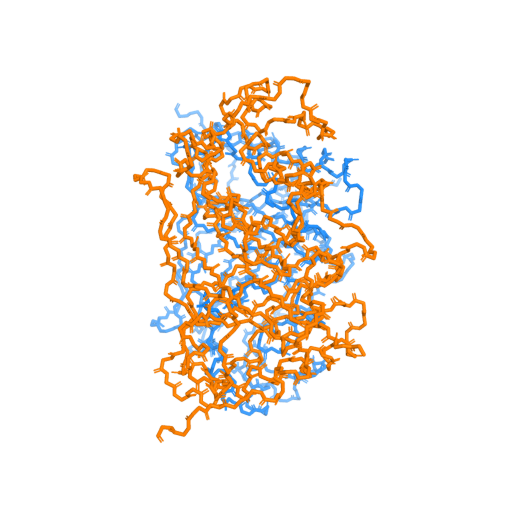 peroxidase [PS51404] (2-297)
  IPR006314 Dyp-type peroxidase [PTHR30521] (1-296)
  IPR006314 Dyp-type peroxidase [TIGR01413] (5-293)
  IPR011008 Dimeric alpha-beta barrel [SSF54909] (2-297)
  IPR048327 Dyp-type peroxidase, N-terminal domain [PF04261] (5-132)
  IPR048328 Dyp-type peroxidase, C-terminal domain [PF20628] (135-292)

Sequence (604 aa):
MFKSQTAILPEAGPFALYTLLKVRQNHAHVLQALKALPALVEEINQNQPGAELTVSVAFSKGFWSHFEMASPPELIDFPELGEGETHAPSTDVDVLIHCHATRHDLLFYTLRKGISDIAQDIEIVDETYGFRYLDARDMTGFIDGTENPKAEKRAEVALVADGDFAGGSYVMVQRFVHNLPAWNRLNLAAQEKVIGRTKPDSVELENVPAASHVGRVDIKEEGKGLKIVRHSLPYGSVSGDHGLLFIAYCHTLHNFKTMLESMYGVTDGKTDQLLRFTKAVTGAYFFAPSQVMLQELTLKNQMFKSQTAILPEAGPFALYTLLKVRQNHAHVLQALKALPALVEEINQNQPGAELTVSVAFSKGFWSHFEMASPPELIDFPELGEGETHAPSTDVDVLIHCHATRHDLLFYTLRKGISDIAQDIEIVDETYGFRYLDARDMTGFIDGTENPKAEKRAEVALVADGDFAGGSYVMVQRFVHNLPAWNRLNLAAQEKVIGRTKPDSVELENVPAASHVGRVDIKEEGKGLKIVRHSLPYGSVSGDHGLLFIAYCHTLHNFKTMLESMYGVTDGKTDQLLRFTKAVTGAYFFAPSQVMLQELTLKNQ